Protein AF-A0A935ESK4-F1 (afdb_monomer_lite)

pLDDT: mean 83.98, std 17.97, range [32.09, 98.38]

Radius of gyration: 32.45 Å; chains: 1; bounding box: 85×38×104 Å

Secondary structure (DSSP, 8-state):
--EEEEEETTEEEEEETTSEEEETTS-EEEEEEE-TTS-EEEEETTSSEEEE-SEEEEE-TTS-EEEEETTEEEEETTSTT---EEEEETTEEEEESSTTSS--EEE--EEEE-TT--EEEEETTEEEEE-EEE-BTT--EEEEEE-SSSSS--EEEEEEPEEEEE-SS-TTEEEEEEE-TTS-EEEEEEEEE-EEETTTTEEEEEEEETTEEEEEEE-EEEEE-TT-EEEEEEPPEE-TTS-EEE--EEEEEEEEE--SSSSSSEEEEEE-TTS-EEEEEE--EEEEEEETTEEEEEEEEEEEEETTEEEEEEEEE--EEEESSSSEEEEEEEETTEEEEEEEEGGG----SPPEEEEEEEEEETTEEEEEEEEEEE--

Sequence (380 aa):
MAGFKLTKDGDTFEFDVFGPVRNKAGQAIGKWDTDKNSRIVVKKDAGGSIVFDQVTWRFNANNQLCLNDADKEVFNFHKAGNRPFYEARKAVLVVRPDQNNVFSFSLRGEWDLSDKHDLSLTINGVTSVIDGFIQDMRGRFMYHFFDKGANTIEESILGFAGEWNQDKAEPLKLVFKYKREDATDDEFSLPKAVSINRTLNQFMYEYDRKGQKIRLQFMGLLKVSEDFVITYTLDEQKSQNGDVLSRQTTLTIKAAIDKKDFSGNIEFKVSNQDGSSSSISLRGNFTAIHRKGIKLSVGFAFEQVTSQGTVKFSFAFNGKLEFADGTKIQWTFEKNSTKTSILIAVTDITLGPARIDTSLNIVRENGQLVGVRILFGIVL

Foldseek 3Di:
DAWFWDDDPRWIWIADLQFWIATPVRHTQAGWAADPLRWIWGQGPVGDIDTHPQWDWEQDPQRWIFIDRNNHGRDTLPPDPADKAWEQDLNWTWIRSHPVHPDIYTFDFDWAADLLRWIWTARPNDIYTFPFHAADQQQWRKTWGARNPDPDGRIYIYFAAFEWDADPQHLQWIKTWTGHPVRDIDIYTHNDGWAAPQVARWIKDWDDHPNDIGIYTFFFDWDAALQRWIKTWGDFDADPVGHTRYDIDIRTFRWDFPDQDQAFKTKTWGAGNVRDIDIYIHGFHWDWDDDVPARIWIKTKDWHQHPVGIDIDMYIYAFDWDAPDVQWIKTWDDDPNDIHIDIDGPVNDDDDPFDWDWDWDFDDDPNDGPDIDIDIDGDD

Structure (mmCIF, N/CA/C/O backbone):
data_AF-A0A935ESK4-F1
#
_entry.id   AF-A0A935ESK4-F1
#
loop_
_atom_site.group_PDB
_atom_site.id
_atom_site.type_symbol
_atom_site.label_atom_id
_atom_site.label_alt_id
_atom_site.label_comp_id
_atom_site.label_asym_id
_atom_site.label_entity_id
_atom_site.label_seq_id
_atom_site.pdbx_PDB_ins_code
_atom_site.Cartn_x
_atom_site.Cartn_y
_atom_site.Cartn_z
_atom_site.occupancy
_atom_site.B_iso_or_equiv
_atom_site.auth_seq_id
_atom_site.auth_comp_id
_atom_site.auth_asym_id
_atom_site.auth_atom_id
_atom_site.pdbx_PDB_model_num
ATOM 1 N N . MET A 1 1 ? -28.220 10.264 23.565 1.00 57.47 1 MET A N 1
ATOM 2 C CA . MET A 1 1 ? -26.764 10.293 23.312 1.00 57.47 1 MET A CA 1
ATOM 3 C C . MET A 1 1 ? -26.391 8.996 22.627 1.00 57.47 1 MET A C 1
ATOM 5 O O . MET A 1 1 ? -26.919 7.963 23.028 1.00 57.47 1 MET A O 1
ATOM 9 N N . ALA A 1 2 ? -25.567 9.052 21.580 1.00 80.50 2 ALA A N 1
ATOM 10 C CA . ALA A 1 2 ? -24.991 7.849 20.990 1.00 80.50 2 ALA A CA 1
ATOM 11 C C . ALA A 1 2 ? -24.044 7.220 22.022 1.00 80.50 2 ALA A C 1
ATOM 13 O O . ALA A 1 2 ? -23.206 7.910 22.597 1.00 80.50 2 ALA A O 1
ATOM 14 N N . GLY A 1 3 ? -24.224 5.941 22.320 1.00 90.75 3 GLY A N 1
ATOM 15 C CA . GLY A 1 3 ? -23.464 5.274 23.366 1.00 90.75 3 GLY A CA 1
ATOM 16 C C . GLY A 1 3 ? -23.786 3.794 23.446 1.00 90.75 3 GLY A C 1
ATOM 17 O O . GLY A 1 3 ? -24.714 3.311 22.794 1.00 90.75 3 GLY A O 1
ATOM 18 N N . PHE A 1 4 ? -23.017 3.081 24.257 1.00 95.00 4 PHE A N 1
ATOM 19 C CA . PHE A 1 4 ? -23.156 1.643 24.457 1.00 95.00 4 PHE A CA 1
ATOM 20 C C . PHE A 1 4 ? -23.072 1.282 25.934 1.00 95.00 4 PHE A C 1
ATOM 22 O O . PHE A 1 4 ? -22.703 2.104 26.773 1.00 95.00 4 PHE A O 1
ATOM 29 N N . LYS A 1 5 ? -23.468 0.054 26.268 1.00 95.62 5 LYS A N 1
ATOM 30 C CA . LYS A 1 5 ? -23.458 -0.441 27.645 1.00 95.62 5 LYS A CA 1
ATOM 31 C C . LYS A 1 5 ? -22.607 -1.691 27.734 1.00 95.62 5 LYS A C 1
ATOM 33 O O . LYS A 1 5 ? -22.747 -2.567 26.886 1.00 95.62 5 LYS A O 1
ATOM 38 N N . LEU A 1 6 ? -21.777 -1.769 28.768 1.00 96.44 6 LEU A N 1
ATOM 39 C CA . LEU A 1 6 ? -21.021 -2.971 29.114 1.00 96.44 6 LEU A CA 1
ATOM 40 C C . LEU A 1 6 ? -21.230 -3.303 30.589 1.00 96.44 6 LEU A C 1
ATOM 42 O O . LEU A 1 6 ? -21.491 -2.416 31.409 1.00 96.44 6 LEU A O 1
ATOM 46 N N . THR A 1 7 ? -21.082 -4.581 30.919 1.00 95.19 7 THR A N 1
ATOM 47 C CA . THR A 1 7 ? -21.199 -5.087 32.287 1.00 95.19 7 THR A CA 1
ATOM 48 C C . THR A 1 7 ? -19.859 -5.648 32.757 1.00 95.19 7 THR A C 1
ATOM 50 O O . THR A 1 7 ? -19.157 -6.313 31.995 1.00 95.19 7 THR A O 1
ATOM 53 N N . LYS A 1 8 ? -19.493 -5.375 34.012 1.00 94.81 8 LYS A N 1
ATOM 54 C CA . LYS A 1 8 ? -18.323 -5.958 34.687 1.00 94.81 8 LYS A CA 1
ATOM 55 C C . LYS A 1 8 ? -18.661 -6.147 36.160 1.00 94.81 8 LYS A C 1
ATOM 57 O O . LYS A 1 8 ? -19.239 -5.250 36.761 1.00 94.81 8 LYS A O 1
ATOM 62 N N . ASP A 1 9 ? -18.358 -7.322 36.707 1.00 93.19 9 ASP A N 1
ATOM 63 C CA . ASP A 1 9 ? -18.576 -7.668 38.121 1.00 93.19 9 ASP A CA 1
ATOM 64 C C . ASP A 1 9 ? -20.012 -7.396 38.631 1.00 93.19 9 ASP A C 1
ATOM 66 O O . ASP A 1 9 ? -20.229 -7.062 39.790 1.00 93.19 9 ASP A O 1
ATOM 70 N N . GLY A 1 10 ? -21.010 -7.540 37.750 1.00 92.19 10 GLY A N 1
ATOM 71 C CA . GLY A 1 10 ? -22.430 -7.297 38.047 1.00 92.19 10 GLY A CA 1
ATOM 72 C C . GLY A 1 10 ? -22.904 -5.850 37.846 1.00 92.19 10 GLY A C 1
ATOM 73 O O . GLY A 1 10 ? -24.109 -5.620 37.740 1.00 92.19 10 GLY A O 1
ATOM 74 N N . ASP A 1 11 ? -21.990 -4.891 37.695 1.00 94.44 11 ASP A N 1
ATOM 75 C CA . ASP A 1 11 ? -22.309 -3.483 37.460 1.00 94.44 11 ASP A CA 1
ATOM 76 C C . ASP A 1 11 ? -22.443 -3.163 35.968 1.00 94.44 11 ASP A C 1
ATOM 78 O O . ASP A 1 11 ? -21.712 -3.683 35.126 1.00 94.44 11 ASP A O 1
ATOM 82 N N . THR A 1 12 ? -23.377 -2.267 35.628 1.00 95.88 12 THR A N 1
ATOM 83 C CA . THR A 1 12 ? -23.575 -1.769 34.255 1.00 95.88 12 THR A CA 1
ATOM 84 C C . THR A 1 12 ? -23.039 -0.352 34.105 1.00 95.88 12 THR A C 1
ATOM 86 O O . THR A 1 12 ? -23.412 0.550 34.862 1.00 95.88 12 THR A O 1
ATOM 89 N N . PHE A 1 13 ? -22.234 -0.161 33.065 1.00 96.75 13 PHE A N 1
ATOM 90 C CA . PHE A 1 13 ? -21.592 1.097 32.713 1.00 96.75 13 PHE A CA 1
ATOM 91 C C . PHE A 1 13 ? -22.112 1.578 31.358 1.00 96.75 13 PHE A C 1
ATOM 93 O O . PHE A 1 13 ? -22.201 0.803 30.406 1.00 96.75 13 PHE A O 1
ATOM 100 N N . GLU A 1 14 ? -22.469 2.853 31.285 1.00 96.94 14 GLU A N 1
ATOM 101 C CA . GLU A 1 14 ? -22.943 3.538 30.088 1.00 96.94 14 GLU A CA 1
ATOM 102 C C . GLU A 1 14 ? -21.810 4.396 29.527 1.00 96.94 14 GLU A C 1
ATOM 104 O O . GL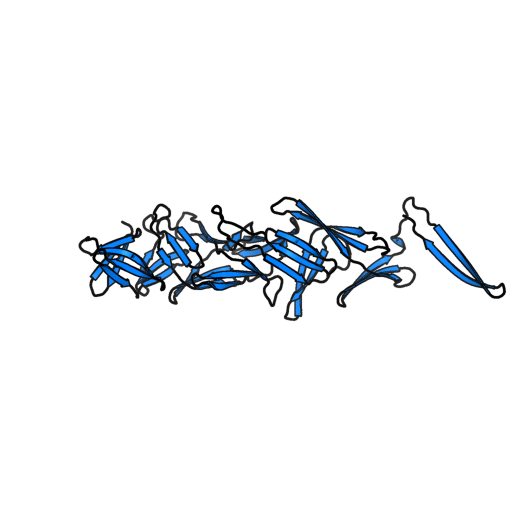U A 1 14 ? -21.315 5.306 30.195 1.00 96.94 14 GLU A O 1
ATOM 109 N N . PHE A 1 15 ? -21.396 4.080 28.306 1.00 96.81 15 PHE A N 1
ATOM 110 C CA . PHE A 1 15 ? -20.282 4.704 27.611 1.00 96.81 15 PHE A CA 1
ATOM 111 C C . PHE A 1 15 ? -20.817 5.693 26.589 1.00 96.81 15 PHE A C 1
ATOM 113 O O . PHE A 1 15 ? -21.554 5.319 25.675 1.00 96.81 15 PHE A O 1
ATOM 120 N N . ASP A 1 16 ? -20.416 6.947 26.735 1.00 94.06 16 ASP A N 1
ATOM 121 C CA . ASP A 1 16 ? -20.577 7.961 25.707 1.00 94.06 16 ASP A CA 1
ATOM 122 C C . ASP A 1 16 ? -19.459 7.789 24.669 1.00 94.06 16 ASP A C 1
ATOM 124 O O . ASP A 1 16 ? -18.289 7.622 25.027 1.00 94.06 16 ASP A O 1
ATOM 128 N N . VAL A 1 17 ? -19.791 7.841 23.378 1.00 92.25 17 VAL A N 1
ATOM 129 C CA . VAL A 1 17 ? -18.802 7.751 22.289 1.00 92.25 17 VAL A CA 1
ATOM 130 C C . VAL A 1 17 ? -17.786 8.898 22.283 1.00 92.25 17 VAL A C 1
ATOM 132 O O . VAL A 1 17 ? -16.800 8.815 21.561 1.00 92.25 17 VAL A O 1
ATOM 135 N N . PHE A 1 18 ? -17.990 9.938 23.093 1.00 92.50 18 PHE A N 1
ATOM 136 C CA . PHE A 1 18 ? -17.063 11.053 23.291 1.00 92.50 18 PHE A CA 1
ATOM 137 C C . PHE A 1 18 ? -16.169 10.904 24.531 1.00 92.50 18 PHE A C 1
ATOM 139 O O . PHE A 1 18 ? -15.458 11.842 24.900 1.00 92.50 18 PHE A O 1
ATOM 146 N N . GLY A 1 19 ? -16.204 9.745 25.196 1.00 94.38 19 GLY A N 1
ATOM 147 C CA . GLY A 1 19 ? -15.272 9.383 26.265 1.00 94.38 19 GLY A CA 1
ATOM 148 C C . GLY A 1 19 ? -15.849 9.297 27.682 1.00 94.38 19 GLY A C 1
ATOM 149 O O . GLY A 1 19 ? -15.360 8.458 28.438 1.00 94.38 19 GLY A O 1
ATOM 150 N N . PRO A 1 20 ? -16.845 10.098 28.113 1.00 96.81 20 PRO A N 1
ATOM 151 C CA . PRO A 1 20 ? -17.427 9.955 29.446 1.00 96.81 20 PRO A CA 1
ATOM 152 C C . PRO A 1 20 ? -18.061 8.582 29.700 1.00 96.81 20 PRO A C 1
ATOM 154 O O . PRO A 1 20 ? -18.660 7.977 28.813 1.00 96.81 20 PRO A O 1
ATOM 157 N N . VAL A 1 21 ? -17.984 8.122 30.948 1.00 97.81 21 VAL A N 1
ATOM 158 C CA . VAL A 1 21 ? -18.629 6.892 31.421 1.00 97.81 21 VAL A CA 1
ATOM 159 C C . VAL A 1 21 ? -19.478 7.198 32.644 1.00 97.81 21 VAL A C 1
ATOM 161 O O . VAL A 1 21 ? -19.033 7.887 33.566 1.00 97.81 21 VAL A O 1
ATOM 164 N N . ARG A 1 22 ? -20.699 6.665 32.666 1.00 97.25 22 ARG A N 1
ATOM 165 C CA . ARG A 1 22 ? -21.642 6.775 33.784 1.00 97.25 22 ARG A CA 1
ATOM 166 C C . ARG A 1 22 ? -22.073 5.396 34.265 1.00 97.25 22 ARG A C 1
ATOM 168 O O . ARG A 1 22 ? -22.010 4.430 33.514 1.00 97.25 22 ARG A O 1
ATOM 175 N N . ASN A 1 23 ? -22.517 5.285 35.511 1.00 94.38 23 ASN A N 1
ATOM 176 C CA . ASN A 1 23 ? -23.221 4.083 35.961 1.00 94.38 23 ASN A CA 1
ATOM 177 C C . ASN A 1 23 ? -24.706 4.144 35.572 1.00 94.38 23 ASN A C 1
ATOM 179 O O . ASN A 1 23 ? -25.205 5.163 35.095 1.00 94.38 23 ASN A O 1
ATOM 183 N N . LYS A 1 24 ? -25.441 3.061 35.842 1.00 90.06 24 LYS A N 1
ATOM 184 C CA . LYS A 1 24 ? -26.892 2.975 35.606 1.00 90.06 24 LYS A CA 1
ATOM 185 C C . LYS A 1 24 ? -27.718 4.057 36.328 1.00 90.06 24 LYS A C 1
ATOM 187 O O . LYS A 1 24 ? -28.814 4.374 35.880 1.00 90.06 24 LYS A O 1
ATOM 192 N N . ALA A 1 25 ? -27.211 4.625 37.425 1.00 91.44 25 ALA A N 1
ATOM 193 C CA . ALA A 1 25 ? -27.851 5.730 38.146 1.00 91.44 25 ALA A CA 1
ATOM 194 C C . ALA A 1 25 ? -27.535 7.116 37.538 1.00 91.44 25 ALA A C 1
ATOM 196 O O . ALA A 1 25 ? -27.951 8.136 38.082 1.00 91.44 25 ALA A O 1
ATOM 197 N N . GLY A 1 26 ? -26.785 7.175 36.430 1.00 91.75 26 GLY A N 1
ATOM 198 C CA . GLY A 1 26 ? -26.399 8.409 35.744 1.00 91.75 26 GLY A CA 1
ATOM 199 C C . GLY A 1 26 ? -25.218 9.153 36.378 1.00 91.75 26 GLY A C 1
ATOM 200 O O . GLY A 1 26 ? -24.826 10.215 35.880 1.00 91.75 26 GLY A O 1
ATOM 201 N N . GLN A 1 27 ? -24.621 8.611 37.443 1.00 94.00 27 GLN A N 1
ATOM 202 C CA . GLN A 1 27 ? -23.467 9.209 38.112 1.00 94.00 27 GLN A CA 1
ATOM 203 C C . GLN A 1 27 ? -22.217 9.043 37.247 1.00 94.00 27 GLN A C 1
ATOM 205 O O . GLN A 1 27 ? -21.997 7.977 36.671 1.00 94.00 27 GLN A O 1
ATOM 210 N N . ALA A 1 28 ? -21.404 10.097 37.157 1.00 96.31 28 ALA A N 1
ATOM 211 C CA . ALA A 1 28 ? -20.127 10.048 36.455 1.00 96.31 28 ALA A CA 1
ATOM 212 C C . ALA A 1 28 ? -19.177 9.063 37.151 1.00 96.31 28 ALA A C 1
ATOM 214 O O . ALA A 1 28 ? -19.016 9.100 38.369 1.00 96.31 28 ALA A O 1
ATOM 215 N N . ILE A 1 29 ? -18.581 8.171 36.362 1.00 96.94 29 ILE A N 1
ATOM 216 C CA . ILE A 1 29 ? -17.594 7.188 36.819 1.00 96.94 29 ILE A CA 1
ATOM 217 C C . ILE A 1 29 ? -16.190 7.605 36.390 1.00 96.94 29 ILE A C 1
ATOM 219 O O . ILE A 1 29 ? -15.240 7.425 37.151 1.00 96.94 29 ILE A O 1
ATOM 223 N N . GLY A 1 30 ? -16.059 8.139 35.177 1.00 97.38 30 GLY A N 1
ATOM 224 C CA . GLY A 1 30 ? -14.793 8.619 34.641 1.00 97.38 30 GLY A CA 1
ATOM 225 C C . GLY A 1 30 ? -14.806 8.689 33.123 1.00 97.38 30 GLY A C 1
ATOM 226 O O . GLY A 1 30 ? -15.827 9.030 32.520 1.00 97.38 30 GLY A O 1
ATOM 227 N N . LYS A 1 31 ? -13.674 8.357 32.498 1.00 97.50 31 LYS A N 1
ATOM 228 C CA . LYS A 1 31 ? -13.516 8.357 31.036 1.00 97.50 31 LYS A CA 1
ATOM 229 C C . LYS A 1 31 ? -12.950 7.038 30.533 1.00 97.50 31 LYS A C 1
ATOM 231 O O . LYS A 1 31 ? -12.145 6.418 31.230 1.00 97.50 31 LYS A O 1
ATOM 236 N N . TRP A 1 32 ? -13.339 6.630 29.331 1.00 97.75 32 TRP A N 1
ATOM 237 C CA . TRP A 1 32 ? -12.814 5.429 28.689 1.00 97.75 32 TRP A CA 1
ATOM 238 C C . TRP A 1 32 ? -11.808 5.743 27.582 1.00 97.75 32 TRP A C 1
ATOM 240 O O . TRP A 1 32 ? -11.835 6.813 26.981 1.00 97.75 32 TRP A O 1
ATOM 250 N N . ASP A 1 33 ? -10.913 4.791 27.349 1.00 97.75 33 ASP A N 1
ATOM 251 C CA . ASP A 1 33 ? -9.965 4.727 26.235 1.00 97.75 33 ASP A CA 1
ATOM 252 C C . ASP A 1 33 ? -9.658 3.240 25.970 1.00 97.75 33 ASP A C 1
ATOM 254 O O . ASP A 1 33 ? -10.227 2.358 26.625 1.00 97.75 33 ASP A O 1
ATOM 258 N N . THR A 1 34 ? -8.750 2.944 25.048 1.00 98.00 34 THR A N 1
ATOM 259 C CA . THR A 1 34 ? -8.223 1.601 24.815 1.00 98.00 34 THR A CA 1
ATOM 260 C C . THR A 1 34 ? -6.774 1.468 25.273 1.00 98.00 34 THR A C 1
ATOM 262 O O . THR A 1 34 ? -5.959 2.383 25.143 1.00 98.00 34 THR A O 1
ATOM 265 N N . ASP A 1 35 ? -6.423 0.311 25.834 1.00 96.56 35 ASP A N 1
ATOM 266 C CA . ASP A 1 35 ? -5.043 0.025 26.231 1.00 96.56 35 ASP A CA 1
ATOM 267 C C . ASP A 1 35 ? -4.187 -0.546 25.082 1.00 96.56 35 ASP A C 1
ATOM 269 O O . ASP A 1 35 ? -4.589 -0.597 23.915 1.00 96.56 35 ASP A O 1
ATOM 273 N N . LYS A 1 36 ? -2.962 -0.980 25.407 1.00 94.88 36 LYS A N 1
ATOM 274 C CA . LYS A 1 36 ? -2.037 -1.591 24.438 1.00 94.88 36 LYS A CA 1
ATOM 275 C C . LYS A 1 36 ? -2.543 -2.908 23.837 1.00 94.88 36 LYS A C 1
ATOM 277 O O . LYS A 1 36 ? -2.071 -3.287 22.774 1.00 94.88 36 LYS A O 1
ATOM 282 N N . ASN A 1 37 ? -3.512 -3.556 24.476 1.00 95.44 37 ASN A N 1
ATOM 283 C CA . ASN A 1 37 ? -4.144 -4.784 24.003 1.00 95.44 37 ASN A CA 1
ATOM 284 C C . ASN A 1 37 ? -5.527 -4.492 23.402 1.00 95.44 37 ASN A C 1
ATOM 286 O O . ASN A 1 37 ? -6.369 -5.382 23.336 1.00 95.44 37 ASN A O 1
ATOM 290 N N . SER A 1 38 ? -5.810 -3.237 23.035 1.00 97.19 38 SER A N 1
ATOM 291 C CA . SER A 1 38 ? -7.093 -2.818 22.462 1.00 97.19 38 SER A CA 1
ATOM 292 C C . SER A 1 38 ? -8.307 -3.131 23.354 1.00 97.19 38 SER A C 1
ATOM 294 O O . SER A 1 38 ? -9.430 -3.205 22.863 1.00 97.19 38 SER A O 1
ATOM 296 N N . ARG A 1 39 ? -8.121 -3.311 24.668 1.00 97.00 39 ARG A N 1
ATOM 297 C CA . ARG A 1 39 ? -9.226 -3.513 25.620 1.00 97.00 39 ARG A CA 1
ATOM 298 C C . ARG A 1 39 ? -9.799 -2.168 26.024 1.00 97.00 39 ARG A C 1
ATOM 300 O O . ARG A 1 39 ? -9.042 -1.207 26.147 1.00 97.00 39 ARG A O 1
ATOM 307 N N . ILE A 1 40 ? -11.100 -2.101 26.294 1.00 97.81 40 ILE A N 1
ATOM 308 C CA . ILE A 1 40 ? -11.705 -0.878 26.838 1.00 97.81 40 ILE A CA 1
ATOM 309 C C . ILE A 1 40 ? -11.280 -0.725 28.300 1.00 97.81 40 ILE A C 1
ATOM 311 O O . ILE A 1 40 ? -11.450 -1.639 29.109 1.00 97.81 40 ILE A O 1
ATOM 315 N N . VAL A 1 41 ? -10.745 0.445 28.645 1.00 98.19 41 VAL A N 1
ATOM 316 C CA . VAL A 1 41 ? -10.314 0.790 30.001 1.00 98.19 41 VAL A CA 1
ATOM 317 C C . VAL A 1 41 ? -10.991 2.071 30.453 1.00 98.19 41 VAL A C 1
ATOM 319 O O . VAL A 1 41 ? -10.814 3.122 29.844 1.00 98.19 41 VAL A O 1
ATOM 322 N N . VAL A 1 42 ? -11.721 2.001 31.564 1.00 98.31 42 VAL A N 1
ATOM 323 C CA . VAL A 1 42 ? -12.314 3.165 32.230 1.00 98.31 42 VAL A CA 1
ATOM 324 C C . VAL A 1 42 ? -11.367 3.639 33.317 1.00 98.31 42 VAL A C 1
ATOM 326 O O . VAL A 1 42 ? -11.165 2.935 34.305 1.00 98.31 42 VAL A O 1
ATOM 329 N N . LYS A 1 43 ? -10.802 4.836 33.162 1.00 97.88 43 LYS A N 1
ATOM 330 C CA . LYS A 1 43 ? -10.064 5.527 34.225 1.00 97.88 43 LYS A CA 1
ATOM 331 C C . LYS A 1 43 ? -11.083 6.223 35.117 1.00 97.88 43 LYS A C 1
ATOM 333 O O . LYS A 1 43 ? -11.794 7.108 34.641 1.00 97.88 43 LYS A O 1
ATOM 338 N N . LYS A 1 44 ? -11.185 5.791 36.375 1.00 96.94 44 LYS A N 1
ATOM 339 C CA . LYS A 1 44 ? -12.169 6.334 37.319 1.00 96.94 44 LYS A CA 1
ATOM 340 C C . LYS A 1 44 ? -11.733 7.710 37.812 1.00 96.94 44 LYS A C 1
ATOM 342 O O . LYS A 1 44 ? -10.557 7.900 38.118 1.00 96.94 44 LYS A O 1
ATOM 347 N N . ASP A 1 45 ? -12.686 8.618 38.000 1.00 94.31 45 ASP A N 1
ATOM 348 C CA . ASP A 1 45 ? -12.414 9.941 38.587 1.00 94.31 45 ASP A CA 1
ATOM 349 C C . ASP A 1 45 ? -11.915 9.824 40.039 1.00 94.31 45 ASP A C 1
ATOM 351 O O . ASP A 1 45 ? -11.059 10.587 40.477 1.00 94.31 45 ASP A O 1
ATOM 355 N N . ALA A 1 46 ? -12.392 8.808 40.767 1.00 91.44 46 ALA A N 1
ATOM 356 C CA . ALA A 1 46 ? -11.964 8.483 42.130 1.00 91.44 46 ALA A CA 1
ATOM 357 C C . ALA A 1 46 ? -10.612 7.735 42.208 1.00 91.44 46 ALA A C 1
ATOM 359 O O . ALA A 1 46 ? -10.199 7.325 43.292 1.00 91.44 46 ALA A O 1
ATOM 360 N N . GLY A 1 47 ? -9.930 7.531 41.076 1.00 92.25 47 GLY A N 1
ATOM 361 C CA . GLY A 1 47 ? -8.695 6.756 40.986 1.00 92.25 47 GLY A CA 1
ATOM 362 C C . GLY A 1 47 ? -8.913 5.268 40.682 1.00 92.25 47 GLY A C 1
ATOM 363 O O . GLY A 1 47 ? -9.964 4.681 40.951 1.00 92.25 47 GLY A O 1
ATOM 364 N N . GLY A 1 48 ? -7.892 4.648 40.085 1.00 95.12 48 GLY A N 1
ATOM 365 C CA . GLY A 1 48 ? -7.943 3.269 39.591 1.00 95.12 48 GLY A CA 1
ATOM 366 C C . GLY A 1 48 ? -8.564 3.132 38.195 1.00 95.12 48 GLY A C 1
ATOM 367 O O . GLY A 1 48 ? -8.891 4.116 37.525 1.00 95.12 48 GLY A O 1
ATOM 368 N N . SER A 1 49 ? -8.712 1.886 37.741 1.00 96.88 49 SER A N 1
ATOM 369 C CA . SER A 1 49 ? -9.209 1.565 36.400 1.00 96.88 49 SER A CA 1
ATOM 370 C C . SER A 1 49 ? -10.080 0.313 36.370 1.00 96.88 49 SER A C 1
ATOM 372 O O . SER A 1 49 ? -9.817 -0.630 37.112 1.00 96.88 49 SER A O 1
ATOM 374 N N . ILE A 1 50 ? -11.070 0.283 35.476 1.00 97.50 50 ILE A N 1
ATOM 375 C CA . ILE A 1 50 ? -11.850 -0.919 35.135 1.00 97.50 50 ILE A CA 1
ATOM 376 C C . ILE A 1 50 ? -11.450 -1.351 33.730 1.00 97.50 50 ILE A C 1
ATOM 378 O O . ILE A 1 50 ? -11.442 -0.517 32.828 1.00 97.50 50 ILE A O 1
ATOM 382 N N . VAL A 1 51 ? -11.145 -2.634 33.539 1.00 97.50 51 VAL A N 1
ATOM 383 C CA . VAL A 1 51 ? -10.786 -3.203 32.234 1.00 97.50 51 VAL A CA 1
ATOM 384 C C . VAL A 1 51 ? -11.889 -4.150 31.767 1.00 97.50 51 VAL A C 1
ATOM 386 O O . VAL A 1 51 ? -12.306 -5.033 32.517 1.00 97.50 51 VAL A O 1
ATOM 389 N N . PHE A 1 52 ? -12.332 -3.967 30.526 1.00 96.75 52 PHE A N 1
ATOM 390 C CA . PHE A 1 52 ? -13.284 -4.829 29.828 1.00 96.75 52 PHE A CA 1
ATOM 391 C C . PHE A 1 52 ? -12.506 -5.634 28.786 1.00 96.75 52 PHE A C 1
ATOM 393 O O . PHE A 1 52 ? -12.106 -5.114 27.745 1.00 96.75 52 PHE A O 1
ATOM 400 N N . ASP A 1 53 ? -12.222 -6.884 29.122 1.00 92.38 53 ASP A N 1
ATOM 401 C CA . ASP A 1 53 ? -11.367 -7.819 28.391 1.00 92.38 53 ASP A CA 1
ATOM 402 C C . ASP A 1 53 ? -12.142 -8.744 27.447 1.00 92.38 53 ASP A C 1
ATOM 404 O O . ASP A 1 53 ? -11.553 -9.303 26.529 1.00 92.38 53 ASP A O 1
ATOM 408 N N . GLN A 1 54 ? -13.456 -8.858 27.629 1.00 91.31 54 GLN A N 1
ATOM 409 C CA . GLN A 1 54 ? -14.339 -9.689 26.809 1.00 91.31 54 GLN A CA 1
ATOM 410 C C . GLN A 1 54 ? -14.769 -9.044 25.480 1.00 91.31 54 GLN A C 1
ATOM 412 O O . GLN A 1 54 ? -15.472 -9.667 24.681 1.00 91.31 54 GLN A O 1
ATOM 417 N N . VAL A 1 55 ? -14.396 -7.781 25.255 1.00 95.38 55 VAL A N 1
ATOM 418 C CA . VAL A 1 55 ? -14.819 -7.048 24.063 1.00 95.38 55 VAL A CA 1
ATOM 419 C C . VAL A 1 55 ? -13.943 -7.376 22.863 1.00 95.38 55 VAL A C 1
ATOM 421 O O . VAL A 1 55 ? -12.725 -7.518 22.976 1.00 95.38 55 VAL A O 1
ATOM 424 N N . THR A 1 56 ? -14.564 -7.436 21.692 1.00 96.75 56 THR A N 1
ATOM 425 C CA . THR A 1 56 ? -13.868 -7.605 20.418 1.00 96.75 56 THR A CA 1
ATOM 426 C C . THR A 1 56 ? -14.181 -6.447 19.479 1.00 96.75 56 THR A C 1
ATOM 428 O O . THR A 1 56 ? -15.225 -5.797 19.571 1.00 96.75 56 THR A O 1
ATOM 431 N N . TRP A 1 57 ? -13.242 -6.164 18.580 1.00 97.75 57 TRP A N 1
ATOM 432 C CA . TRP A 1 57 ? -13.357 -5.105 17.585 1.00 97.75 57 TRP A CA 1
ATOM 433 C C . TRP A 1 57 ? -13.359 -5.728 16.205 1.00 97.75 57 TRP A C 1
ATOM 435 O O . TRP A 1 57 ? -12.510 -6.568 15.910 1.00 97.75 57 TRP A O 1
ATOM 445 N N . ARG A 1 58 ? -14.291 -5.308 15.350 1.00 96.88 58 ARG A N 1
ATOM 446 C CA . ARG A 1 58 ? -14.316 -5.768 13.962 1.00 96.88 58 ARG A CA 1
ATOM 447 C C . ARG A 1 58 ? -14.913 -4.750 13.012 1.00 96.88 58 ARG A C 1
ATOM 449 O O . ARG A 1 58 ? -15.845 -4.038 13.375 1.00 96.88 58 ARG A O 1
ATOM 456 N N . PHE A 1 59 ? -14.422 -4.725 11.779 1.00 97.12 59 PHE A N 1
ATOM 457 C CA . PHE A 1 59 ? -15.169 -4.137 10.673 1.00 97.12 59 PHE A CA 1
ATOM 458 C C . PHE A 1 59 ? -16.200 -5.157 10.189 1.00 97.12 59 PHE A C 1
ATOM 460 O O . PHE A 1 59 ? -15.876 -6.322 9.961 1.00 97.12 59 PHE A O 1
ATOM 467 N N . ASN A 1 60 ? -17.456 -4.736 10.071 1.00 95.44 60 ASN A N 1
ATOM 468 C CA . ASN A 1 60 ? -18.515 -5.592 9.545 1.00 95.44 60 ASN A CA 1
ATOM 469 C C . ASN A 1 60 ? -18.486 -5.642 8.002 1.00 95.44 60 ASN A C 1
ATOM 471 O O . ASN A 1 60 ? -17.682 -4.978 7.348 1.00 95.44 60 ASN A O 1
ATOM 475 N N . ALA A 1 61 ? -19.419 -6.389 7.403 1.00 94.31 61 ALA A N 1
ATOM 476 C CA . ALA A 1 61 ? -19.528 -6.528 5.947 1.00 94.31 61 ALA A CA 1
ATOM 477 C C . ALA A 1 61 ? -19.768 -5.202 5.198 1.00 94.31 61 ALA A C 1
ATOM 479 O O . ALA A 1 61 ? -19.568 -5.155 3.984 1.00 94.31 61 ALA A O 1
ATOM 480 N N . ASN A 1 62 ? -20.154 -4.135 5.906 1.00 94.38 62 ASN A N 1
ATOM 481 C CA . ASN A 1 62 ? -20.358 -2.798 5.363 1.00 94.38 62 ASN A CA 1
ATOM 482 C C . ASN A 1 62 ? -19.130 -1.881 5.508 1.00 94.38 62 ASN A C 1
ATOM 484 O O . ASN A 1 62 ? -19.238 -0.700 5.210 1.00 94.38 62 ASN A O 1
ATOM 488 N N . ASN A 1 63 ? -17.973 -2.404 5.935 1.00 95.38 63 ASN A N 1
ATOM 489 C CA . ASN A 1 63 ? -16.786 -1.626 6.317 1.00 95.38 63 ASN A CA 1
ATOM 490 C C . ASN A 1 63 ? -17.024 -0.669 7.501 1.00 95.38 63 ASN A C 1
ATOM 492 O O . ASN A 1 63 ? -16.368 0.366 7.614 1.00 95.38 63 ASN A O 1
ATOM 496 N N . GLN A 1 64 ? -17.925 -1.021 8.419 1.00 95.38 64 GLN A N 1
ATOM 497 C CA . GLN A 1 64 ? -18.204 -0.208 9.601 1.00 95.38 64 GLN A CA 1
ATOM 498 C C . GLN A 1 64 ? -17.550 -0.820 10.839 1.00 95.38 64 GLN A C 1
ATOM 500 O O . GLN A 1 64 ? -17.750 -2.006 11.122 1.00 95.38 64 GLN A O 1
ATOM 505 N N . LEU A 1 65 ? -16.797 -0.019 11.599 1.00 96.69 65 LEU A N 1
ATOM 506 C CA . LEU A 1 65 ? -16.209 -0.472 12.860 1.00 96.69 65 LEU A CA 1
ATOM 507 C C . LEU A 1 65 ? -17.309 -0.722 13.897 1.00 96.69 65 LEU A C 1
ATOM 509 O O . LEU A 1 65 ? -18.110 0.163 14.210 1.00 96.69 65 LEU A O 1
ATOM 513 N N . CYS A 1 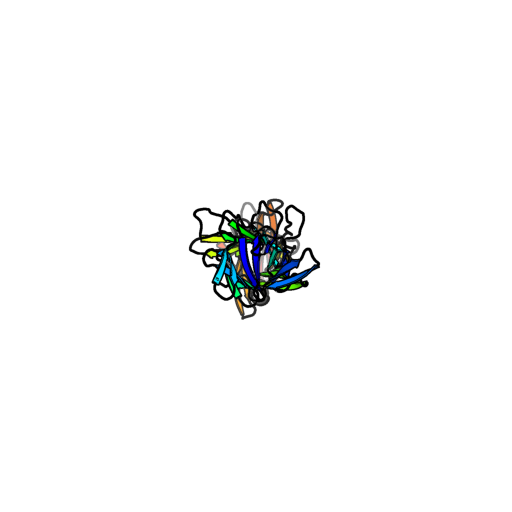66 ? -17.298 -1.922 14.459 1.00 97.00 66 CYS A N 1
ATOM 514 C CA . CYS A 1 66 ? -18.236 -2.390 15.461 1.00 97.00 66 CYS A CA 1
ATOM 515 C C . CYS A 1 66 ? -17.487 -2.835 16.720 1.00 97.00 66 CYS A C 1
ATOM 517 O O . CYS A 1 66 ? -16.409 -3.433 16.645 1.00 97.00 66 CYS A O 1
ATOM 519 N N . LEU A 1 67 ? -18.088 -2.534 17.869 1.00 97.50 67 LEU A N 1
ATOM 520 C CA . LEU A 1 67 ? -17.734 -3.105 19.157 1.00 97.50 67 LEU A CA 1
ATOM 521 C C . LEU A 1 67 ? -18.661 -4.279 19.434 1.00 97.50 67 LEU A C 1
ATOM 523 O O . LEU A 1 67 ? -19.889 -4.185 19.313 1.00 97.50 67 LEU A O 1
ATOM 527 N N . ASN A 1 68 ? -18.051 -5.360 19.873 1.00 96.88 68 ASN A N 1
ATOM 528 C CA . ASN A 1 68 ? -18.707 -6.605 20.176 1.00 96.88 68 ASN A CA 1
ATOM 529 C C . ASN A 1 68 ? -18.442 -6.998 21.627 1.00 96.88 68 ASN A C 1
ATOM 531 O O . ASN A 1 68 ? -17.348 -6.781 22.139 1.00 96.88 68 ASN A O 1
ATOM 535 N N . ASP A 1 69 ? -19.444 -7.584 22.273 1.00 93.44 69 ASP A N 1
ATOM 536 C CA . ASP A 1 69 ? -19.293 -8.290 23.545 1.00 93.44 69 ASP A CA 1
ATOM 537 C C . ASP A 1 69 ? -19.553 -9.773 23.268 1.00 93.44 69 ASP A C 1
ATOM 539 O O . ASP A 1 69 ? -20.647 -10.141 22.815 1.00 93.44 69 ASP A O 1
ATOM 543 N N . ALA A 1 70 ? -18.504 -10.590 23.406 1.00 85.62 70 ALA A N 1
ATOM 544 C CA . ALA A 1 70 ? -18.407 -11.890 22.745 1.00 85.62 70 ALA A CA 1
ATOM 545 C C . ALA A 1 70 ? -18.730 -11.761 21.236 1.00 85.62 70 ALA A C 1
ATOM 547 O O . ALA A 1 70 ? -18.051 -11.027 20.517 1.00 85.62 70 ALA A O 1
ATOM 548 N N . ASP A 1 71 ? -19.790 -12.412 20.751 1.00 85.94 71 ASP A N 1
ATOM 549 C CA . ASP A 1 71 ? -20.183 -12.400 19.333 1.00 85.94 71 ASP A CA 1
ATOM 550 C C . ASP A 1 71 ? -21.287 -11.391 18.989 1.00 85.94 71 ASP A C 1
ATOM 552 O O . ASP A 1 71 ? -21.615 -11.183 17.812 1.00 85.94 71 ASP A O 1
ATOM 556 N N . LYS A 1 72 ? -21.851 -10.718 19.996 1.00 93.06 72 LYS A N 1
ATOM 557 C CA . LYS A 1 72 ? -22.970 -9.791 19.816 1.00 93.06 72 LYS A CA 1
ATOM 558 C C . LYS A 1 72 ? -22.465 -8.372 19.566 1.00 93.06 72 LYS A C 1
ATOM 560 O O . LYS A 1 72 ? -21.739 -7.823 20.389 1.00 93.06 72 LYS A O 1
ATOM 565 N N . GLU A 1 73 ? -22.892 -7.761 18.457 1.00 95.50 73 GLU A N 1
ATOM 566 C CA . GLU A 1 73 ? -22.666 -6.329 18.207 1.00 95.50 73 GLU A CA 1
ATOM 567 C C . GLU A 1 73 ? -23.383 -5.531 19.304 1.00 95.50 73 GLU A C 1
ATOM 569 O O . GLU A 1 73 ? -24.611 -5.580 19.419 1.00 95.50 73 GLU A O 1
ATOM 574 N N . VAL A 1 74 ? -22.612 -4.824 20.130 1.00 95.50 74 VAL A N 1
ATOM 575 C CA . VAL A 1 74 ? -23.142 -3.923 21.165 1.00 95.50 74 VAL A CA 1
ATOM 576 C C . VAL A 1 74 ? -23.147 -2.478 20.692 1.00 95.50 74 VAL A C 1
ATOM 578 O O . VAL A 1 74 ? -23.947 -1.677 21.176 1.00 95.50 74 VAL A O 1
ATOM 581 N N . PHE A 1 75 ? -22.280 -2.142 19.734 1.00 96.44 75 PHE A N 1
ATOM 582 C CA . PHE A 1 75 ? -22.234 -0.816 19.143 1.00 96.44 75 PHE A CA 1
ATOM 583 C C . PHE A 1 75 ? -21.646 -0.826 17.736 1.00 96.44 75 PHE A C 1
ATOM 585 O O . PHE A 1 75 ? -20.710 -1.567 17.450 1.00 96.44 75 PHE A O 1
ATOM 592 N N . ASN A 1 76 ? -22.143 0.065 16.884 1.00 94.88 76 ASN A N 1
ATOM 593 C CA . ASN A 1 76 ? -21.593 0.331 15.562 1.00 94.88 76 ASN A CA 1
ATOM 594 C C . ASN A 1 76 ? -21.316 1.830 15.452 1.00 94.88 76 ASN A C 1
ATOM 596 O O . ASN A 1 76 ? -22.229 2.648 15.585 1.00 94.88 76 ASN A O 1
ATOM 600 N N . PHE A 1 77 ? -20.052 2.180 15.219 1.00 93.56 77 PHE A N 1
ATOM 601 C CA . PHE A 1 77 ? -19.578 3.562 15.267 1.00 93.56 77 PHE A CA 1
ATOM 602 C C . PHE A 1 77 ? -20.050 4.425 14.093 1.00 93.56 77 PHE A C 1
ATOM 604 O O . PHE A 1 77 ? -19.947 5.641 14.186 1.00 93.56 77 PHE A O 1
ATOM 611 N N . HIS A 1 78 ? -20.615 3.823 13.044 1.00 90.88 78 HIS A N 1
ATOM 612 C CA . HIS A 1 78 ? -21.221 4.517 11.898 1.00 90.88 78 HIS A CA 1
ATOM 613 C C . HIS A 1 78 ? -22.722 4.784 12.078 1.00 90.88 78 HIS A C 1
ATOM 615 O O . HIS A 1 78 ? -23.362 5.402 11.234 1.00 90.88 78 HIS A O 1
ATOM 621 N N . LYS A 1 79 ? -23.330 4.301 13.168 1.00 85.56 79 LYS A N 1
ATOM 622 C CA . LYS A 1 79 ? -24.749 4.539 13.468 1.00 85.56 79 LYS A CA 1
ATOM 623 C C . LYS A 1 79 ? -24.922 5.737 14.408 1.00 85.56 79 LYS A C 1
ATOM 625 O O . LYS A 1 79 ? -23.966 6.310 14.918 1.00 85.56 79 LYS A O 1
ATOM 630 N N . ALA A 1 80 ? -26.181 6.103 14.655 1.00 77.19 80 ALA A N 1
ATOM 631 C CA . ALA A 1 80 ? -26.578 7.137 15.617 1.00 77.19 80 ALA A CA 1
ATOM 632 C C . ALA A 1 80 ? -26.077 8.567 15.306 1.00 77.19 80 ALA A C 1
ATOM 634 O O . ALA A 1 80 ? -25.924 9.373 16.219 1.00 77.19 80 ALA A O 1
ATOM 635 N N . GLY A 1 81 ? -25.884 8.894 14.021 1.00 80.50 81 GLY A N 1
ATOM 636 C CA . GLY A 1 81 ? -25.512 10.241 13.561 1.00 80.50 81 GLY A CA 1
ATOM 637 C C . GLY A 1 81 ? -24.018 10.561 13.650 1.00 80.50 81 GLY A C 1
ATOM 638 O O . GLY A 1 81 ? -23.625 11.687 13.357 1.00 80.50 81 GLY A O 1
ATOM 639 N N . ASN A 1 82 ? -23.202 9.581 14.035 1.00 86.25 82 ASN A N 1
ATOM 640 C CA . ASN A 1 82 ? -21.750 9.683 14.056 1.00 86.25 82 ASN A CA 1
ATOM 641 C C . ASN A 1 82 ? -21.169 9.759 12.637 1.00 86.25 82 ASN A C 1
ATOM 643 O O . ASN A 1 82 ? -21.727 9.193 11.700 1.00 86.25 82 ASN A O 1
ATOM 647 N N . ARG A 1 83 ? -20.018 10.426 12.508 1.00 88.69 83 ARG A N 1
ATOM 648 C CA . ARG A 1 83 ? -19.207 10.482 11.282 1.00 88.69 83 ARG A CA 1
ATOM 649 C C . ARG A 1 83 ? -17.788 10.046 11.615 1.00 88.69 83 ARG A C 1
ATOM 651 O O . ARG A 1 83 ? -16.950 10.909 11.907 1.00 88.69 83 ARG A O 1
ATOM 658 N N . PRO A 1 84 ? -17.537 8.733 11.688 1.00 92.00 84 PRO A N 1
ATOM 659 C CA . PRO A 1 84 ? -16.266 8.239 12.164 1.00 92.00 84 PRO A CA 1
ATOM 660 C C . PRO A 1 84 ? -15.139 8.618 11.207 1.00 92.00 84 PRO A C 1
ATOM 662 O O . PRO A 1 84 ? -15.285 8.585 9.990 1.00 92.00 84 PRO A O 1
ATOM 665 N N . PHE A 1 85 ? -13.994 8.960 11.781 1.00 93.88 85 PHE A N 1
ATOM 666 C CA . PHE A 1 85 ? -12.760 9.213 11.055 1.00 93.88 85 PHE A CA 1
ATOM 667 C C . PHE A 1 85 ? -11.696 8.212 11.493 1.00 93.88 85 PHE A C 1
ATOM 669 O O . PHE A 1 85 ? -11.517 7.956 12.690 1.00 93.88 85 PHE A O 1
ATOM 676 N N . TYR A 1 86 ? -10.982 7.673 10.508 1.00 96.12 86 TYR A N 1
ATOM 677 C CA . TYR A 1 86 ? -9.950 6.663 10.689 1.00 96.12 86 TYR A CA 1
ATOM 678 C C . TYR A 1 86 ? -8.598 7.175 10.206 1.00 96.12 86 TYR A C 1
ATOM 680 O O . TYR A 1 86 ? -8.492 7.752 9.128 1.00 96.12 86 TYR A O 1
ATOM 688 N N . GLU A 1 87 ? -7.555 6.906 10.983 1.00 94.75 87 GLU A N 1
ATOM 689 C CA . GLU A 1 87 ? -6.166 7.185 10.621 1.00 94.75 87 GLU A CA 1
ATOM 690 C C . GLU A 1 87 ? -5.303 5.976 10.991 1.00 94.75 87 GLU A C 1
ATOM 692 O O . GLU A 1 87 ? -5.472 5.395 12.062 1.00 94.75 87 GLU A O 1
ATOM 697 N N . ALA A 1 88 ? -4.349 5.611 10.134 1.00 95.25 88 ALA A N 1
ATOM 698 C CA . ALA A 1 88 ? -3.286 4.681 10.496 1.00 95.25 88 ALA A CA 1
ATOM 699 C C . ALA A 1 88 ? -2.067 5.477 10.985 1.00 95.25 88 ALA A C 1
ATOM 701 O O . ALA A 1 88 ? -1.402 6.160 10.209 1.00 95.25 88 ALA A O 1
ATOM 702 N N . ARG A 1 89 ? -1.745 5.388 12.278 1.00 93.25 89 ARG A N 1
ATOM 703 C CA . ARG A 1 89 ? -0.593 6.075 12.878 1.00 93.25 89 ARG A CA 1
ATOM 704 C C . ARG A 1 89 ? 0.382 5.059 13.448 1.00 93.25 89 ARG A C 1
ATOM 706 O O . ARG A 1 89 ? 0.068 4.399 14.430 1.00 93.25 89 ARG A O 1
ATOM 713 N N . LYS A 1 90 ? 1.568 4.928 12.840 1.00 92.25 90 LYS A N 1
ATOM 714 C CA . LYS A 1 90 ? 2.542 3.860 13.171 1.00 92.25 90 LYS A CA 1
ATOM 715 C C . LYS A 1 90 ? 1.884 2.467 13.181 1.00 92.25 90 LYS A C 1
ATOM 717 O O . LYS A 1 90 ? 2.040 1.703 14.128 1.00 92.25 90 LYS A O 1
ATOM 722 N N . ALA A 1 91 ? 1.073 2.199 12.155 1.00 94.12 91 ALA A N 1
ATOM 723 C CA . ALA A 1 91 ? 0.253 0.992 12.014 1.00 94.12 91 ALA A CA 1
ATOM 724 C C . ALA A 1 91 ? -0.794 0.751 13.125 1.00 94.12 91 ALA A C 1
ATOM 726 O O . ALA A 1 91 ? -1.360 -0.333 13.215 1.00 94.12 91 ALA A O 1
ATOM 727 N N . VAL A 1 92 ? -1.113 1.752 13.948 1.00 97.44 92 VAL A N 1
ATOM 728 C CA . VAL A 1 92 ? -2.242 1.709 14.889 1.00 97.44 92 VAL A CA 1
ATOM 729 C C . VAL A 1 92 ? -3.447 2.377 14.246 1.00 97.44 92 VAL A C 1
ATOM 731 O O . VAL A 1 92 ? -3.323 3.481 13.714 1.00 97.44 92 VAL A O 1
ATOM 734 N N . LEU A 1 93 ? -4.613 1.736 14.312 1.00 98.31 93 LEU A N 1
ATOM 735 C CA . LEU A 1 93 ? -5.864 2.346 13.880 1.00 98.31 93 LEU A CA 1
ATOM 736 C C . LEU A 1 93 ? -6.323 3.346 14.944 1.00 98.31 93 LEU A C 1
ATOM 738 O O . LEU A 1 93 ? -6.796 2.962 16.011 1.00 98.31 93 LEU A O 1
ATOM 742 N N . VAL A 1 94 ? -6.201 4.633 14.654 1.00 97.62 94 VAL A N 1
ATOM 743 C CA . VAL A 1 94 ? -6.768 5.701 15.476 1.00 97.62 94 VAL A CA 1
ATOM 744 C C . VAL A 1 94 ? -8.183 5.972 14.988 1.00 97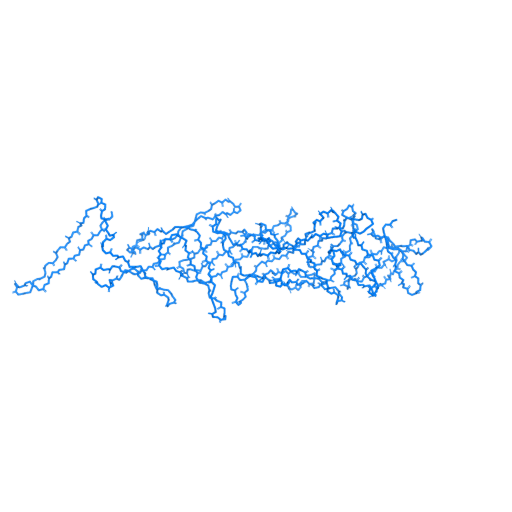.62 94 VAL A C 1
ATOM 746 O O . VAL A 1 94 ? -8.408 6.216 13.802 1.00 97.62 94 VAL A O 1
ATOM 749 N N . VAL A 1 95 ? -9.136 5.932 15.913 1.00 97.44 95 VAL A N 1
ATOM 750 C CA . VAL A 1 95 ? -10.560 6.104 15.630 1.00 97.44 95 VAL A CA 1
ATOM 751 C C . VAL A 1 95 ? -11.056 7.355 16.331 1.00 97.44 95 VAL A C 1
ATOM 753 O O . VAL A 1 95 ? -10.943 7.471 17.551 1.00 97.44 95 VAL A O 1
ATOM 756 N N . ARG A 1 96 ? -11.663 8.267 15.573 1.00 95.88 96 ARG A N 1
ATOM 757 C CA . ARG A 1 96 ? -12.537 9.319 16.104 1.00 95.88 96 ARG A CA 1
ATOM 758 C C . ARG A 1 96 ? -13.972 8.935 15.778 1.00 95.88 96 ARG A C 1
ATOM 760 O O . ARG A 1 96 ? -14.304 8.937 14.600 1.00 95.88 96 ARG A O 1
ATOM 767 N N . PRO A 1 97 ? -14.818 8.599 16.764 1.00 93.50 97 PRO A N 1
ATOM 768 C CA . PRO A 1 97 ? -16.224 8.265 16.516 1.00 93.50 97 PRO A CA 1
ATOM 769 C C . PRO A 1 97 ? -16.996 9.337 15.748 1.00 93.50 97 PRO A C 1
ATOM 771 O O . PRO A 1 97 ? -17.859 9.013 14.944 1.00 93.50 97 PRO A O 1
ATOM 774 N N . ASP A 1 98 ? -16.659 10.605 15.969 1.00 91.19 98 ASP A N 1
ATOM 775 C CA . ASP A 1 98 ? -17.159 11.737 15.196 1.00 91.19 98 ASP A CA 1
ATOM 776 C C . ASP A 1 98 ? -15.982 12.654 14.870 1.00 91.19 98 ASP A C 1
ATOM 778 O O . ASP A 1 98 ? -15.289 13.128 15.772 1.00 91.19 98 ASP A O 1
ATOM 782 N N . GLN A 1 99 ? -15.761 12.913 13.585 1.00 87.31 99 GLN A N 1
ATOM 783 C CA . GLN A 1 99 ? -14.708 13.802 13.097 1.00 87.31 99 GLN A CA 1
ATOM 784 C C . GLN A 1 99 ? -14.798 15.236 13.643 1.00 87.31 99 GLN A C 1
ATOM 786 O O . GLN A 1 99 ? -13.788 15.937 13.669 1.00 87.31 99 GLN A O 1
ATOM 791 N N . ASN A 1 100 ? -15.979 15.670 14.096 1.00 89.56 100 ASN A N 1
ATOM 792 C CA . ASN A 1 100 ? -16.180 16.993 14.690 1.00 89.56 100 ASN A CA 1
ATOM 793 C C . ASN A 1 100 ? -15.836 17.040 16.187 1.00 89.56 100 ASN A C 1
ATOM 795 O O . ASN A 1 100 ? -15.886 18.109 16.797 1.00 89.56 100 ASN A O 1
ATOM 799 N N . ASN A 1 101 ? -15.508 15.896 16.793 1.00 89.38 101 ASN A N 1
ATOM 800 C CA . ASN A 1 101 ? -15.145 15.792 18.197 1.00 89.38 101 ASN A CA 1
ATOM 801 C C . ASN A 1 101 ? -13.645 15.493 18.367 1.00 89.38 101 ASN A C 1
ATOM 803 O O . ASN A 1 101 ? -12.984 14.929 17.496 1.00 89.38 101 ASN A O 1
ATOM 807 N N . VAL A 1 102 ? -13.098 15.883 19.519 1.00 92.19 102 VAL A N 1
ATOM 808 C CA . VAL A 1 102 ? -11.684 15.685 19.865 1.00 92.19 102 VAL A CA 1
ATOM 809 C C . VAL A 1 102 ? -11.393 14.294 20.424 1.00 92.19 102 VAL A C 1
ATOM 811 O O . VAL A 1 102 ? -10.235 13.879 20.425 1.00 92.19 102 VAL A O 1
ATOM 814 N N . PHE A 1 103 ? -12.407 13.582 20.925 1.00 95.38 103 PHE A N 1
ATOM 815 C CA . PHE A 1 103 ? -12.212 12.252 21.491 1.00 95.38 103 PHE A CA 1
ATOM 816 C C . PHE A 1 103 ? -11.773 11.244 20.423 1.00 95.38 103 PHE A C 1
ATOM 818 O O . PHE A 1 103 ? -12.370 11.139 19.350 1.00 95.38 103 PHE A O 1
ATOM 825 N N . SER A 1 104 ? -10.740 10.471 20.749 1.00 97.00 104 SER A N 1
ATOM 826 C CA . SER A 1 104 ? -10.237 9.377 19.926 1.00 97.00 104 SER A CA 1
ATOM 827 C C . SER A 1 104 ? -9.722 8.244 20.799 1.00 97.00 104 SER A C 1
ATOM 829 O O . SER A 1 104 ? -9.201 8.511 21.879 1.00 97.00 104 SER A O 1
ATOM 831 N N . PHE A 1 105 ? -9.762 7.023 20.281 1.00 97.75 105 PHE A N 1
ATOM 832 C CA . PHE A 1 105 ? -9.126 5.850 20.882 1.00 97.75 105 PHE A CA 1
ATOM 833 C C . PHE A 1 105 ? -8.291 5.110 19.831 1.00 97.75 105 PHE A C 1
ATOM 835 O O . PHE A 1 105 ? -8.338 5.430 18.642 1.00 97.75 105 PHE A O 1
ATOM 842 N N . SER A 1 106 ? -7.475 4.152 20.268 1.00 98.06 106 SER A N 1
ATOM 843 C CA . SER A 1 106 ? -6.478 3.490 19.417 1.00 98.06 106 SER A CA 1
ATOM 844 C C . SER A 1 106 ? -6.611 1.971 19.443 1.00 98.06 106 SER A C 1
ATOM 846 O O . SER A 1 106 ? -6.507 1.350 20.500 1.00 98.06 106 SER A O 1
ATOM 848 N N . LEU A 1 107 ? -6.781 1.353 18.282 1.00 98.38 107 LEU A N 1
ATOM 849 C CA . LEU A 1 107 ? -6.839 -0.095 18.129 1.00 98.38 107 LEU A CA 1
ATOM 850 C C . LEU A 1 107 ? -5.546 -0.600 17.493 1.00 98.38 107 LEU A C 1
ATOM 852 O O . LEU A 1 107 ? -5.160 -0.198 16.396 1.00 98.38 107 LEU A O 1
ATOM 856 N N . ARG A 1 108 ? -4.865 -1.479 18.221 1.00 97.31 108 ARG A N 1
ATOM 857 C CA . ARG A 1 108 ? -3.640 -2.160 17.808 1.00 97.31 108 ARG A CA 1
ATOM 858 C C . ARG A 1 108 ? -3.995 -3.539 17.280 1.00 97.31 108 ARG A C 1
ATOM 860 O O . ARG A 1 108 ? -4.796 -4.248 17.894 1.00 97.31 108 ARG A O 1
ATOM 867 N N . GLY A 1 109 ? -3.389 -3.893 16.159 1.00 95.88 109 GLY A N 1
ATOM 868 C CA . GLY A 1 109 ? -3.602 -5.156 15.482 1.00 95.88 109 GLY A CA 1
ATOM 869 C C . GLY A 1 109 ? -2.567 -5.376 14.391 1.00 95.88 109 GLY A C 1
ATOM 870 O O . GLY A 1 109 ? -1.664 -4.559 14.199 1.00 95.88 109 GLY A O 1
ATOM 871 N N . GLU A 1 110 ? -2.717 -6.489 13.693 1.00 97.00 110 GLU A N 1
ATOM 872 C CA . GLU A 1 110 ? -1.872 -6.866 12.565 1.00 97.00 110 GLU A CA 1
ATOM 873 C C . GLU A 1 110 ? -2.584 -6.522 11.263 1.00 97.00 110 GLU A C 1
ATOM 875 O O . GLU A 1 110 ? -3.770 -6.827 11.107 1.00 97.00 110 GLU A O 1
ATOM 880 N N . TRP A 1 111 ? -1.867 -5.870 10.352 1.00 97.94 111 TRP A N 1
ATOM 881 C CA . TRP A 1 111 ? -2.374 -5.541 9.028 1.00 97.94 111 TRP A CA 1
ATOM 882 C C . TRP A 1 111 ? -1.844 -6.535 8.008 1.00 97.94 111 TRP A C 1
ATOM 884 O O . TRP A 1 111 ? -0.684 -6.924 8.076 1.00 97.94 111 TRP A O 1
ATOM 894 N N . ASP A 1 112 ? -2.683 -6.898 7.046 1.00 97.69 112 ASP A N 1
ATOM 895 C CA . ASP A 1 112 ? -2.289 -7.753 5.927 1.00 97.69 112 ASP A CA 1
ATOM 896 C C . ASP A 1 112 ? -2.975 -7.299 4.635 1.00 97.69 112 ASP A C 1
ATOM 898 O O . ASP A 1 112 ? -4.066 -6.723 4.670 1.00 97.69 112 ASP A O 1
ATOM 902 N N . LEU A 1 113 ? -2.342 -7.553 3.492 1.00 96.81 113 LEU A N 1
ATOM 903 C CA . LEU A 1 113 ? -2.868 -7.249 2.168 1.00 96.81 113 LEU A CA 1
ATOM 904 C C . LEU A 1 113 ? -2.957 -8.535 1.348 1.00 96.81 113 LEU A C 1
ATOM 906 O O . LEU A 1 113 ? -1.949 -9.126 0.976 1.00 96.81 113 LEU A O 1
ATOM 910 N N . SER A 1 114 ? -4.178 -8.931 1.003 1.00 94.50 114 SER A N 1
ATOM 911 C CA . SER A 1 114 ? -4.396 -10.123 0.181 1.00 94.50 114 SER A CA 1
ATOM 912 C C . SER A 1 114 ? -4.037 -9.914 -1.298 1.00 94.50 114 SER A C 1
ATOM 914 O O . SER A 1 114 ? -3.969 -8.789 -1.799 1.00 94.50 114 SER A O 1
ATOM 916 N N . ASP A 1 115 ? -3.968 -11.017 -2.051 1.00 92.44 115 ASP A N 1
ATOM 917 C CA . ASP A 1 115 ? -3.782 -11.023 -3.512 1.00 92.44 115 ASP A CA 1
ATOM 918 C C . ASP A 1 115 ? -4.884 -10.294 -4.304 1.00 92.44 115 ASP A C 1
ATOM 920 O O . ASP A 1 115 ? -4.699 -9.942 -5.472 1.00 92.44 115 ASP A O 1
ATOM 924 N N . LYS A 1 116 ? -6.043 -10.066 -3.672 1.00 91.56 116 LYS A N 1
ATOM 925 C CA . LYS A 1 116 ? -7.173 -9.294 -4.219 1.00 91.56 116 LYS A CA 1
ATOM 926 C C . LYS A 1 116 ? -7.133 -7.818 -3.818 1.00 91.56 116 LYS A C 1
ATOM 928 O O . LYS A 1 116 ? -8.069 -7.072 -4.114 1.00 91.56 116 LYS A O 1
ATOM 933 N N . HIS A 1 117 ? -6.062 -7.408 -3.141 1.00 94.62 117 HIS A N 1
ATOM 934 C CA . HIS A 1 117 ? -5.858 -6.075 -2.584 1.00 94.62 117 HIS A CA 1
ATOM 935 C C . HIS A 1 117 ? -6.874 -5.727 -1.499 1.00 94.62 117 HIS A C 1
ATOM 937 O O . HIS A 1 117 ? -7.177 -4.555 -1.306 1.00 94.62 117 HIS A O 1
ATOM 943 N N . ASP A 1 118 ? -7.457 -6.721 -0.829 1.00 93.94 118 ASP A N 1
ATOM 944 C CA . ASP A 1 118 ? -8.246 -6.484 0.380 1.00 93.94 118 ASP A CA 1
ATOM 945 C C . ASP A 1 118 ? -7.302 -6.298 1.566 1.00 93.94 118 ASP A C 1
ATOM 947 O O . ASP A 1 118 ? -6.464 -7.168 1.820 1.00 93.94 118 ASP A O 1
ATOM 951 N N . LEU A 1 119 ? -7.455 -5.181 2.276 1.00 97.62 119 LEU A N 1
ATOM 952 C CA . LEU A 1 119 ? -6.755 -4.915 3.526 1.00 97.62 119 LEU A CA 1
ATOM 953 C C . LEU A 1 119 ? -7.476 -5.631 4.667 1.00 97.62 119 LEU A C 1
ATOM 955 O O . LEU A 1 119 ? -8.689 -5.491 4.829 1.00 97.62 119 LEU A O 1
ATOM 959 N N . SER A 1 120 ? -6.729 -6.368 5.475 1.00 98.00 120 SER A N 1
ATOM 960 C CA . SER A 1 120 ? -7.240 -7.025 6.673 1.00 98.00 120 SER A CA 1
ATOM 961 C C . SER A 1 120 ? -6.620 -6.420 7.924 1.00 98.00 120 SER A C 1
ATOM 963 O O . SER A 1 120 ? -5.464 -6.006 7.905 1.00 98.00 120 SER A O 1
ATOM 965 N N . LEU A 1 121 ? -7.396 -6.375 9.005 1.00 98.25 121 LEU A N 1
ATOM 966 C CA . LEU A 1 121 ? -6.949 -5.968 10.333 1.00 98.25 121 LEU A CA 1
ATOM 967 C C . LEU A 1 121 ? -7.334 -7.042 11.349 1.00 98.25 121 LEU A C 1
ATOM 969 O O . LEU A 1 121 ? -8.521 -7.319 11.535 1.00 98.25 121 LEU A O 1
ATOM 973 N N . THR A 1 122 ? -6.341 -7.612 12.025 1.00 98.12 122 THR A N 1
ATOM 974 C CA . THR A 1 122 ? -6.531 -8.599 13.093 1.00 98.12 122 THR A CA 1
ATOM 975 C C . THR A 1 122 ? -6.293 -7.955 14.453 1.00 98.12 122 THR A C 1
ATOM 977 O O . THR A 1 122 ? -5.160 -7.623 14.791 1.00 98.12 122 THR A O 1
ATOM 980 N N . ILE A 1 123 ? -7.348 -7.790 15.255 1.00 97.25 123 ILE A N 1
ATOM 981 C CA . ILE A 1 123 ? -7.270 -7.250 16.624 1.00 97.25 123 ILE A CA 1
ATOM 982 C C . ILE A 1 123 ? -7.633 -8.366 17.596 1.00 97.25 123 ILE A C 1
ATOM 984 O O . ILE A 1 123 ? -8.724 -8.923 17.514 1.00 97.25 123 ILE A O 1
ATOM 988 N N . ASN A 1 124 ? -6.733 -8.687 18.530 1.00 92.94 124 ASN A N 1
ATOM 989 C CA . ASN A 1 124 ? -6.948 -9.723 19.550 1.00 92.94 124 ASN A CA 1
ATOM 990 C C . ASN A 1 124 ? -7.443 -11.064 18.965 1.00 92.94 124 ASN A C 1
ATOM 992 O O . ASN A 1 124 ? -8.331 -11.704 19.522 1.00 92.94 124 ASN A O 1
ATOM 996 N N . GLY A 1 125 ? -6.894 -11.468 17.813 1.00 93.69 125 GLY A N 1
ATOM 997 C CA . GLY A 1 125 ? -7.261 -12.707 17.117 1.00 93.69 125 GLY A CA 1
ATOM 998 C C . GLY A 1 125 ? -8.524 -12.631 16.250 1.00 93.69 125 GLY A C 1
ATOM 999 O O . GLY A 1 125 ? -8.856 -13.613 15.593 1.00 93.69 125 GLY A O 1
ATOM 1000 N N . VAL A 1 126 ? -9.216 -11.488 16.200 1.00 96.38 126 VAL A N 1
ATOM 1001 C CA . VAL A 1 126 ? -10.379 -11.277 15.326 1.00 96.38 126 VAL A CA 1
ATOM 1002 C C . VAL A 1 126 ? -9.951 -10.536 14.066 1.00 96.38 126 VAL A C 1
ATOM 1004 O O . VAL A 1 126 ? -9.621 -9.351 14.116 1.00 96.38 126 VAL A O 1
ATOM 1007 N N . THR A 1 127 ? -9.978 -11.228 12.929 1.00 97.50 127 THR A N 1
ATOM 1008 C CA . THR A 1 127 ? -9.653 -10.657 11.616 1.00 97.50 127 THR A CA 1
ATOM 1009 C C . THR A 1 127 ? -10.881 -10.042 10.962 1.00 97.50 127 THR A C 1
ATOM 1011 O O . THR A 1 127 ? -11.917 -10.688 10.807 1.00 97.50 127 THR A O 1
ATOM 1014 N N . SER A 1 128 ? -10.747 -8.791 10.533 1.00 97.81 128 SER A N 1
ATOM 1015 C CA . SER A 1 128 ? -11.727 -8.098 9.700 1.00 97.81 128 SER A CA 1
ATOM 1016 C C . SER A 1 128 ? -11.144 -7.825 8.325 1.00 97.81 128 SER A C 1
ATOM 1018 O O . SER A 1 128 ? -10.025 -7.331 8.236 1.00 97.81 128 SER A O 1
ATOM 1020 N N . VAL A 1 129 ? -11.918 -8.082 7.272 1.00 97.38 129 VAL A N 1
ATOM 1021 C CA . VAL A 1 129 ? -11.555 -7.729 5.894 1.00 97.38 129 VAL A CA 1
ATOM 1022 C C . VAL A 1 129 ? -12.253 -6.425 5.524 1.00 97.38 129 VAL A C 1
ATOM 1024 O O . VAL A 1 129 ? -13.479 -6.333 5.600 1.00 97.38 129 VAL A O 1
ATOM 1027 N N . ILE A 1 130 ? -11.477 -5.422 5.123 1.00 96.88 130 ILE A N 1
ATOM 1028 C CA . ILE A 1 130 ? -11.954 -4.099 4.724 1.00 96.88 130 ILE A CA 1
ATOM 1029 C C . ILE A 1 130 ? -11.909 -4.031 3.198 1.00 96.88 130 ILE A C 1
ATOM 1031 O O . ILE A 1 130 ? -10.839 -3.996 2.598 1.00 96.88 130 ILE A O 1
ATOM 1035 N N . ASP A 1 131 ? -13.071 -3.996 2.553 1.00 94.06 131 ASP A N 1
ATOM 1036 C CA . ASP A 1 131 ? -13.183 -3.898 1.091 1.00 94.06 131 ASP A CA 1
ATOM 1037 C C . ASP A 1 131 ? -12.894 -2.457 0.644 1.00 94.06 131 ASP A C 1
ATOM 1039 O O . ASP A 1 131 ? -13.627 -1.538 1.007 1.00 94.06 131 ASP A O 1
ATOM 1043 N N . GLY A 1 132 ? -11.836 -2.248 -0.135 1.00 94.50 132 GLY A N 1
ATOM 1044 C CA . GLY A 1 132 ? -11.326 -0.922 -0.483 1.00 94.50 132 GLY A CA 1
ATOM 1045 C C . GLY A 1 132 ? -10.456 -0.933 -1.736 1.00 94.50 132 GLY A C 1
ATOM 1046 O O . GLY A 1 132 ? -10.747 -1.661 -2.668 1.00 94.50 132 GLY A O 1
ATOM 1047 N N . PHE A 1 133 ? -9.426 -0.106 -1.827 1.00 95.81 133 PHE A N 1
ATOM 1048 C CA . PHE A 1 133 ? -8.405 -0.176 -2.872 1.00 95.81 133 PHE A CA 1
ATOM 1049 C C . PHE A 1 133 ? -7.197 0.680 -2.498 1.00 95.81 133 PHE A C 1
ATOM 1051 O O . PHE A 1 133 ? -7.304 1.656 -1.764 1.00 95.81 133 PHE A O 1
ATOM 1058 N N . ILE A 1 134 ? -6.038 0.348 -3.057 1.00 96.25 134 ILE A N 1
ATOM 1059 C CA . ILE A 1 134 ? -4.834 1.179 -2.988 1.00 96.25 134 ILE A CA 1
ATOM 1060 C C . ILE A 1 134 ? -4.770 2.055 -4.237 1.00 96.25 134 ILE A C 1
ATOM 1062 O O . ILE A 1 134 ? -4.681 1.523 -5.348 1.00 96.25 134 ILE A O 1
ATOM 1066 N N . GLN A 1 135 ? -4.776 3.373 -4.056 1.00 93.69 135 GLN A N 1
ATOM 1067 C CA . GLN A 1 135 ? -4.610 4.356 -5.124 1.00 93.69 135 GLN A CA 1
ATOM 1068 C C . GLN A 1 135 ? -3.877 5.578 -4.582 1.00 93.69 135 GLN A C 1
ATOM 1070 O O . GLN A 1 135 ? -4.262 6.137 -3.565 1.00 93.69 135 GLN A O 1
ATOM 1075 N N . ASP A 1 136 ? -2.846 6.031 -5.287 1.00 93.00 136 ASP A N 1
ATOM 1076 C CA . ASP A 1 136 ? -2.225 7.323 -5.009 1.00 93.00 136 ASP A CA 1
ATOM 1077 C C . ASP A 1 136 ? -1.439 7.799 -6.236 1.00 93.00 136 ASP A C 1
ATOM 1079 O O . ASP A 1 136 ? -0.763 7.020 -6.912 1.00 93.00 136 ASP A O 1
ATOM 1083 N N . MET A 1 137 ? -1.506 9.094 -6.540 1.00 87.25 137 MET A N 1
ATOM 1084 C CA . MET A 1 137 ? -0.764 9.666 -7.674 1.00 87.25 137 MET A CA 1
ATOM 1085 C C . MET A 1 137 ? 0.698 9.980 -7.339 1.00 87.25 137 MET A C 1
ATOM 1087 O O . MET A 1 137 ? 1.471 10.314 -8.234 1.00 87.25 137 MET A O 1
ATOM 1091 N N . ARG A 1 138 ? 1.067 9.912 -6.056 1.00 88.31 138 ARG A N 1
ATOM 1092 C CA . ARG A 1 138 ? 2.398 10.247 -5.541 1.00 88.31 138 ARG A CA 1
ATOM 1093 C C . ARG A 1 138 ? 3.129 9.019 -5.001 1.00 88.31 138 ARG A C 1
ATOM 1095 O O . ARG A 1 138 ? 4.179 9.160 -4.386 1.00 88.31 138 ARG A O 1
ATOM 1102 N N . GLY A 1 139 ? 2.590 7.824 -5.232 1.00 88.25 139 GLY A N 1
ATOM 1103 C CA . GLY A 1 139 ? 3.215 6.576 -4.827 1.00 88.25 139 GLY A CA 1
ATOM 1104 C C . GLY A 1 139 ? 3.207 6.366 -3.317 1.00 88.25 139 GLY A C 1
ATOM 1105 O O . GLY A 1 139 ? 4.102 5.711 -2.817 1.00 88.25 139 GLY A O 1
ATOM 1106 N N . ARG A 1 140 ? 2.266 6.928 -2.554 1.00 94.25 140 ARG A N 1
ATOM 1107 C CA . ARG A 1 140 ? 2.091 6.603 -1.125 1.00 94.25 140 ARG A CA 1
ATOM 1108 C C . ARG A 1 140 ? 1.228 5.351 -0.971 1.00 94.25 140 ARG A C 1
ATOM 1110 O O . ARG A 1 140 ? 0.358 5.097 -1.802 1.00 94.25 140 ARG A O 1
ATOM 1117 N N . PHE A 1 141 ? 1.407 4.599 0.113 1.00 96.00 141 PHE A N 1
ATOM 1118 C CA . PHE A 1 141 ? 0.476 3.522 0.455 1.00 96.00 141 PHE A CA 1
ATOM 1119 C C . PHE A 1 141 ? -0.767 4.115 1.137 1.00 96.00 141 PHE A C 1
ATOM 1121 O O . PHE A 1 141 ? -0.793 4.315 2.353 1.00 96.00 141 PHE A O 1
ATOM 1128 N N . MET A 1 142 ? -1.778 4.447 0.330 1.00 96.06 142 MET A N 1
ATOM 1129 C CA . MET A 1 142 ? -3.067 4.979 0.781 1.00 96.06 142 MET A CA 1
ATOM 1130 C C . MET A 1 142 ? -4.159 3.961 0.453 1.00 96.06 142 MET A C 1
ATOM 1132 O O . MET A 1 142 ? -4.404 3.680 -0.721 1.00 96.06 142 MET A O 1
ATOM 1136 N N . TYR A 1 143 ? -4.791 3.395 1.480 1.00 97.56 143 TYR A N 1
ATOM 1137 C CA . TYR A 1 143 ? -5.911 2.474 1.320 1.00 97.56 143 TYR A CA 1
ATOM 1138 C C . TYR A 1 143 ? -7.234 3.217 1.474 1.00 97.56 143 TYR A C 1
ATOM 1140 O O . TYR A 1 143 ? -7.541 3.731 2.548 1.00 97.56 143 TYR A O 1
ATOM 1148 N N . HIS A 1 144 ? -8.004 3.270 0.399 1.00 96.44 144 HIS A N 1
ATOM 1149 C CA . HIS A 1 144 ? -9.305 3.912 0.318 1.00 96.44 144 HIS A CA 1
ATOM 1150 C C . HIS A 1 144 ? -10.393 2.872 0.545 1.00 96.44 144 HIS A C 1
ATOM 1152 O O . HIS A 1 144 ? -10.361 1.808 -0.066 1.00 96.44 144 HIS A O 1
ATOM 1158 N N . PHE A 1 145 ? -11.376 3.161 1.383 1.00 95.31 145 PHE A N 1
ATOM 1159 C CA . PHE A 1 145 ? -12.551 2.314 1.540 1.00 95.31 145 PHE A CA 1
ATOM 1160 C C . PHE A 1 145 ? -13.780 3.162 1.839 1.00 95.31 145 PHE A C 1
ATOM 1162 O O . PHE A 1 145 ? -13.672 4.284 2.326 1.00 95.31 145 PHE A O 1
ATOM 1169 N N . PHE A 1 146 ? -14.954 2.619 1.539 1.00 93.00 146 PHE A N 1
ATOM 1170 C CA . PHE A 1 146 ? -16.224 3.324 1.683 1.00 93.00 146 PHE A CA 1
ATOM 1171 C C . PHE A 1 146 ? -17.124 2.581 2.656 1.00 93.00 146 PHE A C 1
ATOM 1173 O O . PHE A 1 146 ? -17.110 1.344 2.672 1.00 93.00 146 PHE A O 1
ATOM 1180 N N . ASP A 1 147 ? -17.929 3.318 3.421 1.00 92.31 147 ASP A N 1
ATOM 1181 C CA . ASP A 1 147 ? -19.090 2.717 4.075 1.00 92.31 147 ASP A CA 1
ATOM 1182 C C . ASP A 1 147 ? -20.059 2.198 2.997 1.00 92.31 147 ASP A C 1
ATOM 1184 O O . ASP A 1 147 ? -20.440 2.921 2.076 1.00 92.31 147 ASP A O 1
ATOM 1188 N N . LYS A 1 148 ? -20.442 0.922 3.096 1.00 90.38 148 LYS A N 1
ATOM 1189 C CA . LYS A 1 148 ? -21.387 0.263 2.178 1.00 90.38 148 LYS A CA 1
ATOM 1190 C C . LYS A 1 148 ? -22.814 0.195 2.734 1.00 90.38 148 LYS A C 1
ATOM 1192 O O . LYS A 1 148 ? -23.705 -0.309 2.055 1.00 90.38 148 LYS A O 1
ATOM 1197 N N . GLY A 1 149 ? -23.031 0.634 3.973 1.00 81.62 149 GLY A N 1
ATOM 1198 C CA . GLY A 1 149 ? -24.305 0.537 4.684 1.00 81.62 149 GLY A CA 1
ATOM 1199 C C . GLY A 1 149 ? -25.231 1.746 4.525 1.00 81.62 149 GLY A C 1
ATOM 1200 O O . GLY A 1 149 ? -26.417 1.627 4.836 1.00 81.62 149 GLY A O 1
ATOM 1201 N N . ALA A 1 150 ? -24.728 2.889 4.054 1.00 64.38 150 ALA A N 1
ATOM 1202 C CA . ALA A 1 150 ? -25.492 4.127 3.918 1.00 64.38 150 ALA A CA 1
ATOM 1203 C C . ALA A 1 150 ? -25.615 4.581 2.452 1.00 64.38 150 ALA A C 1
ATOM 1205 O O . ALA A 1 150 ? -24.740 4.335 1.629 1.00 64.38 150 ALA A O 1
ATOM 1206 N N . ASN A 1 151 ? -26.682 5.326 2.134 1.00 62.53 151 ASN A N 1
ATOM 1207 C CA . ASN A 1 151 ? -26.850 6.020 0.842 1.00 62.53 151 ASN A CA 1
ATOM 1208 C C . ASN A 1 151 ? -25.872 7.206 0.660 1.00 62.53 151 ASN A C 1
ATOM 1210 O O . ASN A 1 151 ? -26.010 7.992 -0.277 1.00 62.53 151 ASN A O 1
ATOM 1214 N N . THR A 1 152 ? -24.919 7.375 1.573 1.00 64.31 152 THR A N 1
ATOM 1215 C CA . THR A 1 152 ? -23.882 8.403 1.550 1.00 64.31 152 THR A CA 1
ATOM 1216 C C . THR A 1 152 ? -22.543 7.753 1.236 1.00 64.31 152 THR A C 1
ATOM 1218 O O . THR A 1 152 ? -22.131 6.812 1.906 1.00 64.31 152 THR A O 1
ATOM 1221 N N . ILE A 1 153 ? -21.857 8.272 0.219 1.00 73.31 153 ILE A N 1
ATOM 1222 C CA . ILE A 1 153 ? -20.505 7.846 -0.146 1.00 73.31 153 ILE A CA 1
ATOM 1223 C C . ILE A 1 153 ? -19.537 8.523 0.833 1.00 73.31 153 ILE A C 1
ATOM 1225 O O . ILE A 1 153 ? -19.016 9.601 0.555 1.00 73.31 153 ILE A O 1
ATOM 1229 N N . GLU A 1 154 ? -19.356 7.932 2.014 1.00 85.44 154 G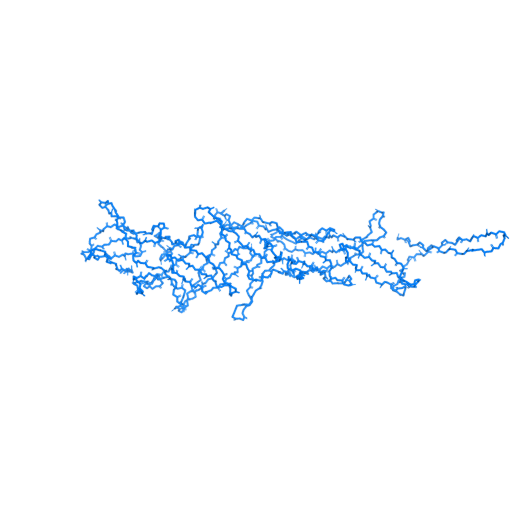LU A N 1
ATOM 1230 C CA . GLU A 1 154 ? -18.332 8.363 2.970 1.00 85.44 154 GLU A CA 1
ATOM 1231 C C . GLU A 1 154 ? -17.044 7.574 2.715 1.00 85.44 154 GLU A C 1
ATOM 1233 O O . GLU A 1 154 ? -16.977 6.367 2.952 1.00 85.44 154 GLU A O 1
ATOM 1238 N N . GLU A 1 155 ? -16.031 8.261 2.180 1.00 92.00 155 GLU A N 1
ATOM 1239 C CA . GLU A 1 155 ? -14.701 7.703 1.941 1.00 92.00 155 GLU A CA 1
ATOM 1240 C C . GLU A 1 155 ? -13.827 7.834 3.190 1.00 92.00 155 GLU A C 1
ATOM 1242 O O . GLU A 1 155 ? -13.716 8.902 3.790 1.00 92.00 155 GLU A O 1
ATOM 1247 N N . SER A 1 156 ? -13.151 6.748 3.542 1.00 94.38 156 SER A N 1
ATOM 1248 C CA . SER A 1 156 ? -12.102 6.704 4.552 1.00 94.38 156 SER A CA 1
ATOM 1249 C C . SER A 1 156 ? -10.778 6.321 3.905 1.00 94.38 156 SER A C 1
ATOM 1251 O O . SER A 1 156 ? -10.730 5.455 3.031 1.00 94.38 156 SER A O 1
ATOM 1253 N N . ILE A 1 157 ? -9.692 6.959 4.347 1.00 95.19 157 ILE A N 1
ATOM 1254 C CA . ILE A 1 157 ? -8.358 6.753 3.780 1.00 95.19 157 ILE A CA 1
ATOM 1255 C C . ILE A 1 157 ? -7.370 6.414 4.897 1.00 95.19 157 ILE A C 1
ATOM 1257 O O . ILE A 1 157 ? -7.097 7.236 5.770 1.00 95.19 157 ILE A O 1
ATOM 1261 N N . LEU A 1 158 ? -6.779 5.222 4.837 1.00 96.69 158 LEU A N 1
ATOM 1262 C CA . LEU A 1 158 ? -5.694 4.795 5.720 1.00 96.69 158 LEU A CA 1
ATOM 1263 C C . LEU A 1 158 ? -4.359 4.990 5.007 1.00 96.69 158 LEU A C 1
ATOM 1265 O O . LEU A 1 158 ? -4.010 4.239 4.096 1.00 96.69 158 LEU A O 1
ATOM 1269 N N . GLY A 1 159 ? -3.619 6.020 5.411 1.00 95.12 159 GLY A N 1
ATOM 1270 C CA . GLY A 1 159 ? -2.258 6.259 4.938 1.00 95.12 159 GLY A CA 1
ATOM 1271 C C . GLY A 1 159 ? -1.232 5.596 5.846 1.00 95.12 159 GLY A C 1
ATOM 1272 O O . GLY A 1 159 ? -1.186 5.901 7.035 1.00 95.12 159 GLY A O 1
ATOM 1273 N N . PHE A 1 160 ? -0.383 4.735 5.291 1.00 96.06 160 PHE A N 1
ATOM 1274 C CA . PHE A 1 160 ? 0.719 4.122 6.030 1.00 96.06 160 PHE A CA 1
ATOM 1275 C C . PHE A 1 160 ? 2.017 4.871 5.733 1.00 96.06 160 PHE A C 1
ATOM 1277 O O . PHE A 1 160 ? 2.361 5.101 4.575 1.00 96.06 160 PHE A O 1
ATOM 1284 N N . ALA A 1 161 ? 2.733 5.261 6.788 1.00 95.00 161 ALA A N 1
ATOM 1285 C CA . ALA A 1 161 ? 4.028 5.918 6.668 1.00 95.00 161 ALA A CA 1
ATOM 1286 C C . ALA A 1 161 ? 5.147 4.875 6.556 1.00 95.00 161 ALA A C 1
ATOM 1288 O O . ALA A 1 161 ? 5.305 4.042 7.451 1.00 95.00 161 ALA A O 1
ATOM 1289 N N . GLY A 1 162 ? 5.935 4.933 5.483 1.00 95.75 162 GLY A N 1
ATOM 1290 C CA . GLY A 1 162 ? 6.916 3.889 5.197 1.00 95.75 162 GLY A CA 1
ATOM 1291 C C . GLY A 1 162 ? 7.812 4.178 4.001 1.00 95.75 162 GLY A C 1
ATOM 1292 O O . GLY A 1 162 ? 8.115 5.331 3.689 1.00 95.75 162 GLY A O 1
ATOM 1293 N N . GLU A 1 163 ? 8.265 3.118 3.347 1.00 96.00 163 GLU A N 1
ATOM 1294 C CA . GLU A 1 163 ? 9.107 3.174 2.159 1.00 96.00 163 GLU A CA 1
ATOM 1295 C C . GLU A 1 163 ? 8.832 1.987 1.235 1.00 96.00 163 GLU A C 1
ATOM 1297 O O . GLU A 1 163 ? 8.580 0.867 1.679 1.00 96.00 163 GLU A O 1
ATOM 1302 N N . TRP A 1 164 ? 8.900 2.221 -0.071 1.00 96.50 164 TRP A N 1
ATOM 1303 C CA . TRP A 1 164 ? 8.836 1.142 -1.052 1.00 96.50 164 TRP A CA 1
ATOM 1304 C C . TRP A 1 164 ? 10.194 0.500 -1.219 1.00 96.50 164 TRP A C 1
ATOM 1306 O O . TRP A 1 164 ? 11.185 1.206 -1.337 1.00 96.50 164 TRP A O 1
ATOM 1316 N N . ASN A 1 165 ? 10.219 -0.818 -1.326 1.00 95.94 165 ASN A N 1
ATOM 1317 C CA . ASN A 1 165 ? 11.389 -1.622 -1.626 1.00 95.94 165 ASN A CA 1
ATOM 1318 C C . ASN A 1 165 ? 11.067 -2.607 -2.752 1.00 95.94 165 ASN A C 1
ATOM 1320 O O . ASN A 1 165 ? 9.903 -2.908 -3.017 1.00 95.94 165 ASN A O 1
ATOM 1324 N N . GLN A 1 166 ? 12.102 -3.102 -3.427 1.00 94.25 166 GLN A N 1
ATOM 1325 C CA . GLN A 1 166 ? 11.937 -4.208 -4.368 1.00 94.25 166 GLN A CA 1
ATOM 1326 C C . GLN A 1 166 ? 11.768 -5.508 -3.593 1.00 94.25 166 GLN A C 1
ATOM 1328 O O . GLN A 1 166 ? 12.451 -5.727 -2.587 1.00 94.25 166 GLN A O 1
ATOM 1333 N N . ASP A 1 167 ? 10.900 -6.377 -4.097 1.00 93.94 167 ASP A N 1
ATOM 1334 C CA . ASP A 1 167 ? 10.912 -7.766 -3.674 1.00 93.94 167 ASP A CA 1
ATOM 1335 C C . ASP A 1 167 ? 12.266 -8.415 -4.022 1.00 93.94 167 ASP A C 1
ATOM 1337 O O . ASP A 1 167 ? 12.919 -8.069 -5.014 1.00 93.94 167 ASP A O 1
ATOM 1341 N N . LYS A 1 168 ? 12.716 -9.345 -3.173 1.00 88.44 168 LYS A N 1
ATOM 1342 C CA . LYS A 1 168 ? 14.019 -10.000 -3.351 1.00 88.44 168 LYS A CA 1
ATOM 1343 C C . LYS A 1 168 ? 14.009 -10.984 -4.521 1.00 88.44 168 LYS A C 1
ATOM 1345 O O . LYS A 1 168 ? 15.021 -11.079 -5.215 1.00 88.44 168 LYS A O 1
ATOM 1350 N N . ALA A 1 169 ? 12.915 -11.719 -4.715 1.00 90.56 169 ALA A N 1
ATOM 1351 C CA . ALA A 1 169 ? 12.786 -12.771 -5.717 1.00 90.56 169 ALA A CA 1
ATOM 1352 C C . ALA A 1 169 ? 12.349 -12.225 -7.086 1.00 90.56 169 ALA A C 1
ATOM 1354 O O . ALA A 1 169 ? 12.829 -12.693 -8.122 1.00 90.56 169 ALA A O 1
ATOM 1355 N N . GLU A 1 170 ? 11.491 -11.208 -7.088 1.00 92.25 170 GLU A N 1
ATOM 1356 C CA . GLU A 1 170 ? 10.879 -10.617 -8.276 1.00 92.25 170 GLU A CA 1
ATOM 1357 C C . GLU A 1 170 ? 11.161 -9.102 -8.330 1.00 92.25 170 GLU A C 1
ATOM 1359 O O . GLU A 1 170 ? 10.394 -8.310 -7.788 1.00 92.25 170 GLU A O 1
ATOM 1364 N N . PRO A 1 171 ? 12.219 -8.636 -9.027 1.00 91.69 171 PRO A N 1
ATOM 1365 C CA . PRO A 1 171 ? 12.690 -7.241 -8.958 1.00 91.69 171 PRO A CA 1
ATOM 1366 C C . PRO A 1 171 ? 11.694 -6.162 -9.411 1.00 91.69 171 PRO A C 1
ATOM 1368 O O . PRO A 1 171 ? 11.934 -4.971 -9.187 1.00 91.69 171 PRO A O 1
ATOM 1371 N N . LEU A 1 172 ? 10.623 -6.562 -10.105 1.00 94.12 172 LEU A N 1
ATOM 1372 C CA . LEU A 1 172 ? 9.524 -5.687 -10.515 1.00 94.12 172 LEU A CA 1
ATOM 1373 C C . LEU A 1 172 ? 8.328 -5.736 -9.557 1.00 94.12 172 LEU A C 1
ATOM 1375 O O . LEU A 1 172 ? 7.404 -4.950 -9.729 1.00 94.12 172 LEU A O 1
ATOM 1379 N N . LYS A 1 173 ? 8.298 -6.616 -8.558 1.00 94.94 173 LYS A N 1
ATOM 1380 C CA . LYS A 1 173 ? 7.326 -6.528 -7.466 1.00 94.94 173 LYS A CA 1
ATOM 1381 C C . LYS A 1 173 ? 7.840 -5.570 -6.403 1.00 94.94 173 LYS A C 1
ATOM 1383 O O . LYS A 1 173 ? 9.046 -5.453 -6.175 1.00 94.94 173 LYS A O 1
ATOM 1388 N N . LEU A 1 174 ? 6.909 -4.853 -5.784 1.00 95.62 174 LEU A N 1
ATOM 1389 C CA . LEU A 1 174 ? 7.216 -3.897 -4.731 1.00 95.62 174 LEU A CA 1
ATOM 1390 C C . LEU A 1 174 ? 6.613 -4.336 -3.409 1.00 95.62 174 LEU A C 1
ATOM 1392 O O . LEU A 1 174 ? 5.496 -4.848 -3.352 1.00 95.62 174 LEU A O 1
ATOM 1396 N N . VAL A 1 175 ? 7.359 -4.046 -2.356 1.00 97.12 175 VAL A N 1
ATOM 1397 C CA . VAL A 1 175 ? 6.993 -4.274 -0.967 1.00 97.12 175 VAL A CA 1
ATOM 1398 C C . VAL A 1 175 ? 7.032 -2.928 -0.253 1.00 97.12 175 VAL A C 1
ATOM 1400 O O . VAL A 1 175 ? 8.021 -2.202 -0.357 1.00 97.12 175 VAL A O 1
ATOM 1403 N N . PHE A 1 176 ? 5.963 -2.557 0.442 1.00 97.38 176 PHE A N 1
ATOM 1404 C CA . PHE A 1 176 ? 5.915 -1.347 1.255 1.00 97.38 176 PHE A CA 1
ATOM 1405 C C . PHE A 1 176 ? 6.282 -1.680 2.692 1.00 97.38 176 PHE A C 1
ATOM 1407 O O . PHE A 1 176 ? 5.491 -2.304 3.392 1.00 97.38 176 PHE A O 1
ATOM 1414 N N . LYS A 1 177 ? 7.461 -1.251 3.137 1.00 97.25 177 LYS A N 1
ATOM 1415 C CA . LYS A 1 177 ? 7.913 -1.446 4.513 1.00 97.25 177 LYS A CA 1
ATOM 1416 C C . LYS A 1 177 ? 7.483 -0.288 5.388 1.00 97.25 177 LYS A C 1
ATOM 1418 O O . LYS A 1 177 ? 7.648 0.873 5.014 1.00 97.25 177 LYS A O 1
ATOM 1423 N N . TYR A 1 178 ? 6.986 -0.594 6.573 1.00 96.50 178 TYR A N 1
ATOM 1424 C CA . TYR A 1 178 ? 6.583 0.395 7.561 1.00 96.50 178 TYR A CA 1
ATOM 1425 C C . TYR A 1 178 ? 6.992 -0.044 8.964 1.00 96.50 178 TYR A C 1
ATOM 1427 O O . TYR A 1 178 ? 7.362 -1.191 9.202 1.00 96.50 178 TYR A O 1
ATOM 1435 N N . LYS A 1 179 ? 6.930 0.902 9.905 1.00 95.19 179 LYS A N 1
ATOM 1436 C CA . LYS A 1 179 ? 7.197 0.635 11.320 1.00 95.19 179 LYS A CA 1
ATOM 1437 C C . LYS A 1 179 ? 5.911 0.594 12.123 1.00 95.19 179 LYS A C 1
ATOM 1439 O O . LYS A 1 179 ? 5.080 1.503 12.017 1.00 95.19 179 LYS A O 1
ATOM 1444 N N . ARG A 1 180 ? 5.793 -0.425 12.967 1.00 95.19 180 ARG A N 1
ATOM 1445 C CA . ARG A 1 180 ? 4.757 -0.538 13.995 1.00 95.19 180 ARG A CA 1
ATOM 1446 C C . ARG A 1 180 ? 5.036 0.432 15.156 1.00 95.19 180 ARG A C 1
ATOM 1448 O O . ARG A 1 180 ? 6.097 1.059 15.235 1.00 95.19 180 ARG A O 1
ATOM 1455 N N . GLU A 1 181 ? 4.071 0.593 16.064 1.00 94.56 181 GLU A N 1
ATOM 1456 C CA . GLU A 1 181 ? 4.181 1.492 17.229 1.00 94.56 181 GLU A CA 1
ATOM 1457 C C . GLU A 1 181 ? 5.384 1.154 18.125 1.00 94.56 181 GLU A C 1
ATOM 1459 O O . GLU A 1 181 ? 6.032 2.060 18.654 1.00 94.56 181 GLU A O 1
ATOM 1464 N N . ASP A 1 182 ? 5.703 -0.136 18.247 1.00 93.69 182 ASP A N 1
ATOM 1465 C CA . ASP A 1 182 ? 6.833 -0.687 19.002 1.00 93.69 182 ASP A CA 1
ATOM 1466 C C . ASP A 1 182 ? 8.179 -0.620 18.252 1.00 93.69 182 ASP A C 1
ATOM 1468 O O . ASP A 1 182 ? 9.183 -1.137 18.739 1.00 93.69 182 ASP A O 1
ATOM 1472 N N . ALA A 1 183 ? 8.207 0.051 17.095 1.00 93.38 183 ALA A N 1
ATOM 1473 C CA . ALA A 1 183 ? 9.352 0.210 16.202 1.00 93.38 183 ALA A CA 1
ATOM 1474 C C . ALA A 1 183 ? 9.842 -1.069 15.500 1.00 93.38 183 ALA A C 1
ATOM 1476 O O . ALA A 1 183 ? 10.897 -1.017 14.860 1.00 93.38 183 ALA A O 1
ATOM 1477 N N . THR A 1 184 ? 9.083 -2.167 15.563 1.00 95.62 184 THR A N 1
ATOM 1478 C CA . THR A 1 184 ? 9.319 -3.341 14.712 1.00 95.62 184 THR A CA 1
ATOM 1479 C C . THR A 1 184 ? 8.927 -3.053 13.261 1.00 95.62 184 THR A C 1
ATOM 1481 O O . THR A 1 184 ? 8.062 -2.211 12.992 1.00 95.62 184 THR A O 1
ATOM 1484 N N . ASP A 1 185 ? 9.610 -3.714 12.325 1.00 95.50 185 ASP A N 1
ATOM 1485 C CA . ASP A 1 185 ? 9.349 -3.586 10.892 1.00 95.50 185 ASP A CA 1
ATOM 1486 C C . ASP A 1 185 ? 8.257 -4.568 10.459 1.00 95.50 185 ASP A C 1
ATOM 1488 O O . ASP A 1 185 ? 8.162 -5.684 10.972 1.00 95.50 185 ASP A O 1
ATOM 1492 N N . ASP A 1 186 ? 7.457 -4.145 9.492 1.00 96.81 186 ASP A N 1
ATOM 1493 C CA . ASP A 1 186 ? 6.402 -4.937 8.873 1.00 96.81 186 ASP A CA 1
ATOM 1494 C C . ASP A 1 186 ? 6.195 -4.466 7.429 1.00 96.81 186 ASP A C 1
ATOM 1496 O O . ASP A 1 186 ? 6.741 -3.427 7.027 1.00 96.81 186 ASP A O 1
ATOM 1500 N N . GLU A 1 187 ? 5.458 -5.225 6.623 1.00 97.06 187 GLU A N 1
ATOM 1501 C CA . GLU A 1 187 ? 5.375 -4.938 5.198 1.00 97.06 187 GLU A CA 1
ATOM 1502 C C . GLU A 1 187 ? 4.077 -5.351 4.501 1.00 97.06 187 GLU A C 1
ATOM 1504 O O . GLU A 1 187 ? 3.453 -6.353 4.825 1.00 97.06 187 GLU A O 1
ATOM 1509 N N . PHE A 1 188 ? 3.710 -4.586 3.469 1.00 97.44 188 PHE A N 1
ATOM 1510 C CA . PHE A 1 188 ? 2.691 -4.973 2.495 1.00 97.44 188 PHE A CA 1
ATOM 1511 C C . PHE A 1 188 ? 3.349 -5.354 1.177 1.00 97.44 188 PHE A C 1
ATOM 1513 O O . PHE A 1 188 ? 3.996 -4.521 0.540 1.00 97.44 188 PHE A O 1
ATOM 1520 N N . SER A 1 189 ? 3.133 -6.581 0.718 1.00 95.69 189 SER A N 1
ATOM 1521 C CA . SER A 1 189 ? 3.576 -7.005 -0.611 1.00 95.69 189 SER A CA 1
ATOM 1522 C C . SER A 1 189 ? 2.512 -6.685 -1.654 1.00 95.69 189 SER A C 1
ATOM 1524 O O . SER A 1 189 ? 1.359 -7.079 -1.506 1.00 95.69 189 SER A O 1
ATOM 1526 N N . LEU A 1 190 ? 2.877 -5.977 -2.729 1.00 95.25 190 LEU A N 1
ATOM 1527 C CA . LEU A 1 190 ? 1.962 -5.795 -3.853 1.00 95.25 190 LEU A CA 1
ATOM 1528 C C . LEU A 1 190 ? 1.864 -7.098 -4.662 1.00 95.25 190 LEU A C 1
ATOM 1530 O O . LEU A 1 190 ? 2.890 -7.585 -5.143 1.00 95.25 190 LEU A O 1
ATOM 1534 N N . PRO A 1 191 ? 0.650 -7.630 -4.901 1.00 92.06 191 PRO A N 1
ATOM 1535 C CA . PRO A 1 191 ? 0.494 -8.921 -5.577 1.00 92.06 191 PRO A CA 1
ATOM 1536 C C . PRO A 1 191 ? 1.032 -8.969 -7.017 1.00 92.06 191 PRO A C 1
ATOM 1538 O O . PRO A 1 191 ? 1.395 -10.034 -7.520 1.00 92.06 191 PRO A O 1
ATOM 1541 N N . LYS A 1 192 ? 1.073 -7.826 -7.716 1.00 93.19 192 LYS A N 1
ATOM 1542 C CA . LYS A 1 192 ? 1.502 -7.741 -9.123 1.00 93.19 192 LYS A CA 1
ATOM 1543 C C . LYS A 1 192 ? 2.832 -7.002 -9.287 1.00 93.19 192 LYS A C 1
ATOM 1545 O O . LYS A 1 192 ? 3.252 -6.217 -8.442 1.00 93.19 192 LYS A O 1
ATOM 1550 N N . ALA A 1 193 ? 3.476 -7.225 -10.426 1.00 93.88 193 ALA A N 1
ATOM 1551 C CA . ALA A 1 193 ? 4.639 -6.448 -10.829 1.00 93.88 193 ALA A CA 1
ATOM 1552 C C . ALA A 1 193 ? 4.243 -5.020 -11.248 1.00 93.88 193 ALA A C 1
ATOM 1554 O O . ALA A 1 193 ? 3.161 -4.790 -11.797 1.00 93.88 193 ALA A O 1
ATOM 1555 N N . VAL A 1 194 ? 5.141 -4.060 -11.034 1.00 95.19 194 VAL A N 1
ATOM 1556 C CA . VAL A 1 194 ? 5.048 -2.725 -11.622 1.00 95.19 194 VAL A CA 1
ATOM 1557 C C . VAL A 1 194 ? 5.389 -2.750 -13.106 1.00 95.19 194 VAL A C 1
ATOM 1559 O O . VAL A 1 194 ? 6.085 -3.626 -13.618 1.00 95.19 194 VAL A O 1
ATOM 1562 N N . SER A 1 195 ? 4.908 -1.730 -13.800 1.00 94.12 195 SER A N 1
ATOM 1563 C CA . SER A 1 195 ? 5.173 -1.464 -15.208 1.00 94.12 195 SER A CA 1
ATOM 1564 C C . SER A 1 195 ? 5.560 0.003 -15.394 1.00 94.12 195 SER A C 1
ATOM 1566 O O . SER A 1 195 ? 5.603 0.776 -14.436 1.00 94.12 195 SER A O 1
ATOM 1568 N N . ILE A 1 196 ? 5.832 0.407 -16.634 1.00 93.81 196 ILE A N 1
ATOM 1569 C CA . ILE A 1 196 ? 6.056 1.815 -16.970 1.00 93.81 196 ILE A CA 1
ATOM 1570 C C . ILE A 1 196 ? 4.865 2.346 -17.744 1.00 93.81 196 ILE A C 1
ATOM 1572 O O . ILE A 1 196 ? 4.515 1.834 -18.811 1.00 93.81 196 ILE A O 1
ATOM 1576 N N . ASN A 1 197 ? 4.295 3.442 -17.250 1.00 93.62 197 ASN A N 1
ATOM 1577 C CA . ASN A 1 197 ? 3.398 4.263 -18.041 1.00 93.62 197 ASN A CA 1
ATOM 1578 C C . ASN A 1 197 ? 4.207 4.952 -19.148 1.00 93.62 197 ASN A C 1
ATOM 1580 O O . ASN A 1 197 ? 4.824 5.991 -18.927 1.00 93.62 197 ASN A O 1
ATOM 1584 N N . ARG A 1 198 ? 4.173 4.381 -20.353 1.00 91.81 198 ARG A N 1
ATOM 1585 C CA . ARG A 1 198 ? 4.898 4.853 -21.547 1.00 91.81 198 ARG A CA 1
ATOM 1586 C C . ARG A 1 198 ? 4.535 6.274 -21.986 1.00 91.81 198 ARG A C 1
ATOM 1588 O O . ARG A 1 198 ? 5.278 6.879 -22.748 1.00 91.81 198 ARG A O 1
ATOM 1595 N N . THR A 1 199 ? 3.406 6.820 -21.540 1.00 91.38 199 THR A N 1
ATOM 1596 C CA . THR A 1 199 ? 3.044 8.213 -21.843 1.00 91.38 199 THR A CA 1
ATOM 1597 C C . THR A 1 199 ? 3.935 9.188 -21.080 1.00 91.38 199 THR A C 1
ATOM 1599 O O . THR A 1 199 ? 4.300 10.223 -21.625 1.00 91.38 199 THR A O 1
ATOM 1602 N N . LEU A 1 200 ? 4.300 8.840 -19.843 1.00 92.12 200 LEU A N 1
ATOM 1603 C CA . LEU A 1 200 ? 5.029 9.711 -18.914 1.00 92.12 200 LEU A CA 1
ATOM 1604 C C . LEU A 1 200 ? 6.423 9.175 -18.549 1.00 92.12 200 LEU A C 1
ATOM 1606 O O . LEU A 1 200 ? 7.175 9.860 -17.861 1.00 92.12 200 LEU A O 1
ATOM 1610 N N . ASN A 1 201 ? 6.745 7.948 -18.974 1.00 94.31 201 ASN A N 1
ATOM 1611 C CA . ASN A 1 201 ? 7.897 7.154 -18.543 1.00 94.31 201 ASN A CA 1
ATOM 1612 C C . ASN A 1 201 ? 8.049 7.092 -17.009 1.00 94.31 201 ASN A C 1
ATOM 1614 O O . ASN A 1 201 ? 9.145 7.192 -16.468 1.00 94.31 201 ASN A O 1
ATOM 1618 N N . GLN A 1 202 ? 6.926 6.925 -16.304 1.00 93.00 202 GLN A N 1
ATOM 1619 C CA . GLN A 1 202 ? 6.863 6.796 -14.843 1.00 93.00 202 GLN A CA 1
ATOM 1620 C C . GLN A 1 202 ? 6.534 5.353 -14.446 1.00 93.00 202 GLN A C 1
ATOM 1622 O O . GLN A 1 202 ? 5.745 4.691 -15.130 1.00 93.00 202 GLN A O 1
ATOM 1627 N N . PHE A 1 203 ? 7.101 4.878 -13.337 1.00 94.31 203 PHE A N 1
ATOM 1628 C CA . PHE A 1 203 ? 6.695 3.609 -12.737 1.00 94.31 203 PHE A CA 1
ATOM 1629 C C . PHE A 1 203 ? 5.232 3.683 -12.310 1.00 94.31 203 PHE A C 1
ATOM 1631 O O . PHE A 1 203 ? 4.753 4.687 -11.777 1.00 94.31 203 PHE A O 1
ATOM 1638 N N . MET A 1 204 ? 4.511 2.602 -12.569 1.00 95.25 204 MET A N 1
ATOM 1639 C CA . MET A 1 204 ? 3.096 2.492 -12.274 1.00 95.25 204 MET A CA 1
ATOM 1640 C C . MET A 1 204 ? 2.762 1.062 -11.887 1.00 95.25 204 MET A C 1
ATOM 1642 O O . MET A 1 204 ? 3.137 0.103 -12.562 1.00 95.25 204 MET A O 1
ATOM 1646 N N . TYR A 1 205 ? 1.986 0.940 -10.827 1.00 95.94 205 TYR A N 1
ATOM 1647 C CA . TYR A 1 205 ? 1.281 -0.274 -10.480 1.00 95.94 205 TYR A CA 1
ATOM 1648 C C . TYR A 1 205 ? -0.171 -0.143 -10.938 1.00 95.94 205 TYR A C 1
ATOM 1650 O O . TYR A 1 205 ? -0.842 0.822 -10.579 1.00 95.94 205 TYR A O 1
ATOM 1658 N N . GLU A 1 206 ? -0.650 -1.082 -11.753 1.00 95.44 206 GLU A N 1
ATOM 1659 C CA . GLU A 1 206 ? -2.037 -1.124 -12.227 1.00 95.44 206 GLU A CA 1
ATOM 1660 C C . GLU A 1 206 ? -2.637 -2.496 -11.917 1.00 95.44 206 GLU A C 1
ATOM 1662 O O . GLU A 1 206 ? -2.006 -3.536 -12.125 1.00 95.44 206 GLU A O 1
ATOM 1667 N N . TYR A 1 207 ? -3.876 -2.507 -11.439 1.00 95.44 207 TYR A N 1
ATOM 1668 C CA . TYR A 1 207 ? -4.646 -3.726 -11.233 1.00 95.44 207 TYR A CA 1
ATOM 1669 C C . TYR A 1 207 ? -6.126 -3.475 -11.518 1.00 95.44 207 TYR A C 1
ATOM 1671 O O . TYR A 1 207 ? -6.597 -2.340 -11.492 1.00 95.44 207 TYR A O 1
ATOM 1679 N N . ASP A 1 208 ? -6.847 -4.548 -11.839 1.00 94.69 208 ASP A N 1
ATOM 1680 C CA . ASP A 1 208 ? -8.297 -4.510 -11.983 1.00 94.69 208 ASP A CA 1
ATOM 1681 C C . ASP A 1 208 ? -8.935 -4.843 -10.639 1.00 94.69 208 ASP A C 1
ATOM 1683 O O . ASP A 1 208 ? -8.535 -5.811 -9.985 1.00 94.69 208 ASP A O 1
ATOM 1687 N N . ARG A 1 209 ? -9.930 -4.054 -10.251 1.00 91.25 209 ARG A N 1
ATOM 1688 C CA . ARG A 1 209 ? -10.806 -4.360 -9.133 1.00 91.25 209 ARG A CA 1
ATOM 1689 C C . ARG A 1 209 ? -12.244 -4.147 -9.564 1.00 91.25 209 ARG A C 1
ATOM 1691 O O . ARG A 1 209 ? -12.649 -3.026 -9.856 1.00 91.25 209 ARG A O 1
ATOM 1698 N N . LYS A 1 210 ? -13.023 -5.232 -9.584 1.00 90.38 210 LYS A N 1
ATOM 1699 C CA . LYS A 1 210 ? -14.449 -5.215 -9.959 1.00 90.38 210 LYS A CA 1
ATOM 1700 C C . LYS A 1 210 ? -14.681 -4.537 -11.330 1.00 90.38 210 LYS A C 1
ATOM 1702 O O . LYS A 1 210 ? -15.654 -3.809 -11.499 1.00 90.38 210 LYS A O 1
ATOM 1707 N N . GLY A 1 211 ? -13.784 -4.759 -12.300 1.00 91.56 211 GLY A N 1
ATOM 1708 C CA . GLY A 1 211 ? -13.862 -4.188 -13.651 1.00 91.56 211 GLY A CA 1
ATOM 1709 C C . GLY A 1 211 ? -13.353 -2.747 -13.777 1.00 91.56 211 GLY A C 1
ATOM 1710 O O . GLY A 1 211 ? -13.474 -2.148 -14.846 1.00 91.56 211 GLY A O 1
ATOM 1711 N N . GLN A 1 212 ? -12.809 -2.168 -12.702 1.00 92.56 212 GLN A N 1
ATOM 1712 C CA . GLN A 1 212 ? -12.192 -0.845 -12.709 1.00 92.56 212 GLN A CA 1
ATOM 1713 C C . GLN A 1 212 ? -10.673 -0.963 -12.627 1.00 92.56 212 GLN A C 1
ATOM 1715 O O . GLN A 1 212 ? -10.127 -1.654 -11.768 1.00 92.56 212 GLN A O 1
ATOM 1720 N N . LYS A 1 213 ? -9.976 -0.232 -13.500 1.00 93.94 213 LYS A N 1
ATOM 1721 C CA . LYS A 1 213 ? -8.518 -0.124 -13.457 1.00 93.94 213 LYS A CA 1
ATOM 1722 C C . LYS A 1 213 ? -8.097 0.880 -12.394 1.00 93.94 213 LYS A C 1
ATOM 1724 O O . LYS A 1 213 ? -8.278 2.082 -12.578 1.00 93.94 213 LYS A O 1
ATOM 1729 N N . ILE A 1 214 ? -7.486 0.381 -11.330 1.00 95.62 214 ILE A N 1
ATOM 1730 C CA . ILE A 1 214 ? -6.914 1.192 -10.258 1.00 95.62 214 ILE A CA 1
ATOM 1731 C C . ILE A 1 214 ? -5.410 1.322 -10.472 1.00 95.62 214 ILE A C 1
ATOM 1733 O O . ILE A 1 214 ? -4.748 0.390 -10.941 1.00 95.62 214 ILE A O 1
ATOM 1737 N N . ARG A 1 215 ? -4.868 2.503 -10.158 1.00 94.31 215 ARG A N 1
ATOM 1738 C CA . ARG A 1 215 ? -3.469 2.848 -10.415 1.00 94.31 215 ARG A CA 1
ATOM 1739 C C . ARG A 1 215 ? -2.808 3.480 -9.202 1.00 94.31 215 ARG A C 1
ATOM 1741 O O . ARG A 1 215 ? -3.334 4.416 -8.613 1.00 94.31 215 ARG A O 1
ATOM 1748 N N . LEU A 1 216 ? -1.599 3.025 -8.911 1.00 94.75 216 LEU A N 1
ATOM 1749 C CA . LEU A 1 216 ? -0.653 3.694 -8.031 1.00 94.75 216 LEU A CA 1
ATOM 1750 C C . LEU A 1 216 ? 0.512 4.167 -8.903 1.00 94.75 216 LEU A C 1
ATOM 1752 O O . LEU A 1 216 ? 1.210 3.360 -9.522 1.00 94.75 216 LEU A O 1
ATOM 1756 N N . GLN A 1 217 ? 0.670 5.484 -9.016 1.00 92.62 217 GLN A N 1
ATOM 1757 C CA . GLN A 1 217 ? 1.706 6.092 -9.843 1.00 92.62 217 GLN A CA 1
ATOM 1758 C C . GLN A 1 217 ? 2.858 6.562 -8.967 1.00 92.62 217 GLN A C 1
ATOM 1760 O O . GLN A 1 217 ? 2.666 7.304 -8.009 1.00 92.62 217 GLN A O 1
ATOM 1765 N N . PHE A 1 218 ? 4.063 6.138 -9.318 1.00 92.56 218 PHE A N 1
ATOM 1766 C CA . PHE A 1 218 ? 5.256 6.377 -8.529 1.00 92.56 218 PHE A CA 1
ATOM 1767 C C . PHE A 1 218 ? 6.018 7.570 -9.076 1.00 92.56 218 PHE A C 1
ATOM 1769 O O . PHE A 1 218 ? 6.747 7.433 -10.056 1.00 92.56 218 PHE A O 1
ATOM 1776 N N . MET A 1 219 ? 5.862 8.730 -8.441 1.00 89.50 219 MET A N 1
ATOM 1777 C CA . MET A 1 219 ? 6.625 9.917 -8.816 1.00 89.50 219 MET A CA 1
ATOM 1778 C C . MET A 1 219 ? 8.108 9.707 -8.532 1.00 89.50 219 MET A C 1
ATOM 1780 O O . MET A 1 219 ? 8.501 9.392 -7.408 1.00 89.50 219 MET A O 1
ATOM 1784 N N . GLY A 1 220 ? 8.924 9.877 -9.564 1.00 92.75 220 GLY A N 1
ATOM 1785 C CA . GLY A 1 220 ? 10.359 9.734 -9.423 1.00 92.75 220 GLY A CA 1
ATOM 1786 C C . GLY A 1 220 ? 11.131 10.006 -10.701 1.00 92.75 220 GLY A C 1
ATOM 1787 O O . GLY A 1 220 ? 10.590 10.482 -11.707 1.00 92.75 220 GLY A O 1
ATOM 1788 N N . LEU A 1 221 ? 12.415 9.669 -10.642 1.00 93.94 221 LEU A N 1
ATOM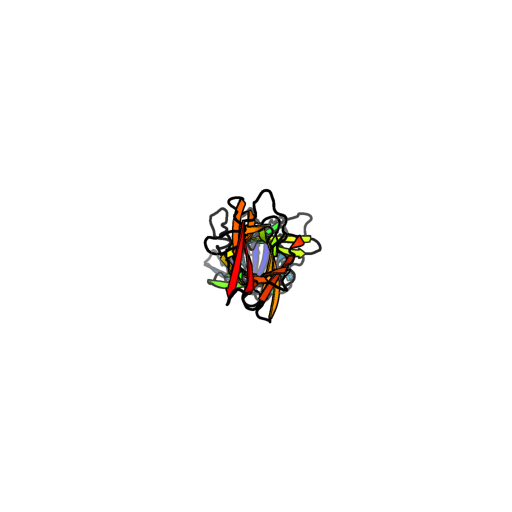 1789 C CA . LEU A 1 221 ? 13.384 9.865 -11.708 1.00 93.94 221 LEU A CA 1
ATOM 1790 C C . LEU A 1 221 ? 13.893 8.522 -12.226 1.00 93.94 221 LEU A C 1
ATOM 1792 O O . LEU A 1 221 ? 14.453 7.735 -11.461 1.00 93.94 221 LEU A O 1
ATOM 1796 N N . LEU A 1 222 ? 13.739 8.282 -13.528 1.00 94.25 222 LEU A N 1
ATOM 1797 C CA . LEU A 1 222 ? 14.238 7.085 -14.194 1.00 94.25 222 LEU A CA 1
ATOM 1798 C C . LEU A 1 222 ? 15.579 7.383 -14.865 1.00 94.25 222 LEU A C 1
ATOM 1800 O O . LEU A 1 222 ? 15.712 8.329 -15.638 1.00 94.25 222 LEU A O 1
ATOM 1804 N N . LYS A 1 223 ? 16.571 6.535 -14.607 1.00 92.56 223 LYS A N 1
ATOM 1805 C CA . LYS A 1 223 ? 17.867 6.537 -15.288 1.00 92.56 223 LYS A CA 1
ATOM 1806 C C . LYS A 1 223 ? 18.164 5.139 -15.803 1.00 92.56 223 LYS A C 1
ATOM 1808 O O . LYS A 1 223 ? 17.834 4.152 -15.155 1.00 92.56 223 LYS A O 1
ATOM 1813 N N . VAL A 1 224 ? 18.818 5.062 -16.953 1.00 90.62 224 VAL A N 1
ATOM 1814 C CA . VAL A 1 224 ? 19.315 3.804 -17.512 1.00 90.62 224 VAL A CA 1
ATOM 1815 C C . VAL A 1 224 ? 20.800 3.983 -17.782 1.00 90.62 224 VAL A C 1
ATOM 1817 O O . VAL A 1 224 ? 21.194 4.940 -18.449 1.00 90.62 224 VAL A O 1
ATOM 1820 N N . SER A 1 225 ? 21.626 3.106 -17.218 1.00 87.31 225 SER A N 1
ATOM 1821 C CA . SER A 1 225 ? 23.066 3.110 -17.478 1.00 87.31 225 SER A CA 1
ATOM 1822 C C . SER A 1 225 ? 23.395 2.468 -18.831 1.00 87.31 225 SER A C 1
ATOM 1824 O O . SER A 1 225 ? 22.579 1.755 -19.417 1.00 87.31 225 SER A O 1
ATOM 1826 N N . GLU A 1 226 ? 24.635 2.637 -19.301 1.00 79.69 226 GLU A N 1
ATOM 1827 C CA . GLU A 1 226 ? 25.155 1.899 -20.470 1.00 79.69 226 GLU A CA 1
ATOM 1828 C C . GLU A 1 226 ? 25.187 0.372 -20.230 1.00 79.69 226 GLU A C 1
ATOM 1830 O O . GLU A 1 226 ? 25.294 -0.427 -21.167 1.00 79.69 226 GLU A O 1
ATOM 1835 N N . ASP A 1 227 ? 25.052 -0.044 -18.965 1.00 81.00 227 ASP A N 1
ATOM 1836 C CA . ASP A 1 227 ? 24.935 -1.433 -18.534 1.00 81.00 227 ASP A CA 1
ATOM 1837 C C . ASP A 1 227 ? 23.510 -1.973 -18.446 1.00 81.00 227 ASP A C 1
ATOM 1839 O O . ASP A 1 227 ? 23.320 -3.093 -17.977 1.00 81.00 227 ASP A O 1
ATOM 1843 N N . PHE A 1 228 ? 22.525 -1.212 -18.930 1.00 85.38 228 PHE A N 1
ATOM 1844 C CA . PHE A 1 228 ? 21.097 -1.541 -18.829 1.00 85.38 228 PHE A CA 1
ATOM 1845 C C . PHE A 1 228 ? 20.658 -1.816 -17.389 1.00 85.38 228 PHE A C 1
ATOM 1847 O O . PHE A 1 228 ? 19.728 -2.578 -17.122 1.00 85.38 228 PHE A O 1
ATOM 1854 N N . VAL A 1 229 ? 21.328 -1.152 -16.446 1.00 90.31 229 VAL A N 1
ATOM 1855 C CA . VAL A 1 229 ? 20.842 -1.034 -15.081 1.00 90.31 229 VAL A CA 1
ATOM 1856 C C . VAL A 1 229 ? 19.858 0.123 -15.074 1.00 90.31 229 VAL A C 1
ATOM 1858 O O . VAL A 1 229 ? 20.233 1.274 -15.313 1.00 90.31 229 VAL A O 1
ATOM 1861 N N . ILE A 1 230 ? 18.592 -0.203 -14.845 1.00 92.88 230 ILE A N 1
ATOM 1862 C CA . ILE A 1 230 ? 17.524 0.771 -14.677 1.00 92.88 230 ILE A CA 1
ATOM 1863 C C . ILE A 1 230 ? 17.502 1.153 -13.202 1.00 92.88 230 ILE A C 1
ATOM 1865 O O . ILE A 1 230 ? 17.308 0.307 -12.330 1.00 92.88 230 ILE A O 1
ATOM 1869 N N . THR A 1 231 ? 17.691 2.433 -12.925 1.00 94.88 231 THR A N 1
ATOM 1870 C CA . THR A 1 231 ? 17.567 3.003 -11.590 1.00 94.88 231 THR A CA 1
ATOM 1871 C C . THR A 1 231 ? 16.340 3.901 -11.559 1.00 94.88 231 THR A C 1
ATOM 1873 O O . THR A 1 231 ? 16.220 4.804 -12.387 1.00 94.88 231 THR A O 1
ATOM 1876 N N . TYR A 1 232 ? 15.437 3.662 -10.612 1.00 95.12 232 TYR A N 1
ATOM 1877 C CA . TYR A 1 232 ? 14.270 4.507 -10.382 1.00 95.12 232 TYR A CA 1
ATOM 1878 C C . TYR A 1 232 ? 14.307 5.074 -8.970 1.00 95.12 232 TYR A C 1
ATOM 1880 O O . TYR A 1 232 ? 14.170 4.328 -8.003 1.00 95.12 232 TYR A O 1
ATOM 1888 N N . THR A 1 233 ? 14.504 6.383 -8.842 1.00 94.81 233 THR A N 1
ATOM 1889 C CA . THR A 1 233 ? 14.494 7.056 -7.539 1.00 94.81 233 THR A CA 1
ATOM 1890 C C . THR A 1 233 ? 13.119 7.656 -7.297 1.00 94.81 233 THR A C 1
ATOM 1892 O O . THR A 1 233 ? 12.732 8.593 -7.988 1.00 94.81 233 THR A O 1
ATOM 1895 N N . LEU A 1 234 ? 12.391 7.093 -6.336 1.00 93.94 234 LEU A N 1
ATOM 1896 C CA . LEU A 1 234 ? 11.107 7.579 -5.842 1.00 93.94 234 LEU A CA 1
ATOM 1897 C C . LEU A 1 234 ? 11.311 8.835 -5.005 1.00 93.94 234 LEU A C 1
ATOM 1899 O O . LEU A 1 234 ? 12.156 8.839 -4.114 1.00 93.94 234 LEU A O 1
ATOM 1903 N N . ASP A 1 235 ? 10.522 9.872 -5.260 1.00 91.81 235 ASP A N 1
ATOM 1904 C CA . ASP A 1 235 ? 10.584 11.114 -4.490 1.00 91.81 235 ASP A CA 1
ATOM 1905 C C . ASP A 1 235 ? 10.021 10.904 -3.069 1.00 91.81 235 ASP A C 1
ATOM 1907 O O . ASP A 1 235 ? 9.016 10.210 -2.883 1.00 91.81 235 ASP A O 1
ATOM 1911 N N . GLU A 1 236 ? 10.608 11.562 -2.063 1.00 93.75 236 GLU A N 1
ATOM 1912 C CA . GLU A 1 236 ? 10.032 11.611 -0.713 1.00 93.75 236 GLU A CA 1
ATOM 1913 C C . GLU A 1 236 ? 8.676 12.336 -0.726 1.00 93.75 236 GLU A C 1
ATOM 1915 O O . GLU A 1 236 ? 8.521 13.416 -1.302 1.00 93.75 236 GLU A O 1
ATOM 1920 N N . GLN A 1 237 ? 7.686 11.758 -0.047 1.00 92.44 237 GLN A N 1
ATOM 1921 C CA . GLN A 1 237 ? 6.348 12.324 0.084 1.00 92.44 237 GLN A CA 1
ATOM 1922 C C . GLN A 1 237 ? 6.076 12.704 1.534 1.00 92.44 237 GLN A C 1
ATOM 1924 O O . GLN A 1 237 ? 6.195 11.872 2.435 1.00 92.44 237 GLN A O 1
ATOM 1929 N N . LYS A 1 238 ? 5.649 13.950 1.748 1.00 90.06 238 LYS A N 1
ATOM 1930 C CA . LYS A 1 238 ? 5.271 14.480 3.062 1.00 90.06 238 LYS A CA 1
ATOM 1931 C C . LYS A 1 238 ? 3.779 14.786 3.145 1.00 90.06 238 LYS A C 1
ATOM 1933 O O . LYS A 1 238 ? 3.142 15.087 2.133 1.00 90.06 238 LYS A O 1
ATOM 1938 N N . SER A 1 239 ? 3.232 14.719 4.354 1.00 85.25 239 SER A N 1
ATOM 1939 C CA . SER A 1 239 ? 1.922 15.264 4.699 1.00 85.25 239 SER A CA 1
ATOM 1940 C C . SER A 1 239 ? 1.948 16.797 4.614 1.00 85.25 239 SER A C 1
ATOM 1942 O O . SER A 1 239 ? 3.012 17.410 4.507 1.00 85.25 239 SER A O 1
ATOM 1944 N N . GLN A 1 240 ? 0.778 17.437 4.699 1.00 82.50 240 GLN A N 1
ATOM 1945 C CA . GLN A 1 240 ? 0.694 18.904 4.773 1.00 82.50 240 GLN A CA 1
ATOM 1946 C C . GLN A 1 240 ? 1.412 19.473 6.007 1.00 82.50 240 GLN A C 1
ATOM 1948 O O . GLN A 1 240 ? 1.923 20.587 5.958 1.00 82.50 240 GLN A O 1
ATOM 1953 N N . ASN A 1 241 ? 1.510 18.682 7.079 1.00 83.25 241 ASN A N 1
ATOM 1954 C CA . ASN A 1 241 ? 2.171 19.063 8.326 1.00 83.25 241 ASN A CA 1
ATOM 1955 C C . ASN A 1 241 ? 3.673 18.723 8.331 1.00 83.25 241 ASN A C 1
ATOM 1957 O O . ASN A 1 241 ? 4.352 18.954 9.326 1.00 83.25 241 ASN A O 1
ATOM 1961 N N . GLY A 1 242 ? 4.203 18.183 7.227 1.00 83.44 242 GLY A N 1
ATOM 1962 C CA . GLY A 1 242 ? 5.622 17.861 7.071 1.00 83.44 242 GLY A CA 1
ATOM 1963 C C . GLY A 1 242 ? 6.020 16.442 7.488 1.00 83.44 242 GLY A C 1
ATOM 1964 O O . GLY A 1 242 ? 7.187 16.083 7.321 1.00 83.44 242 GLY A O 1
ATOM 1965 N N . ASP A 1 243 ? 5.084 15.618 7.963 1.00 85.38 243 ASP A N 1
ATOM 1966 C CA . ASP A 1 243 ? 5.363 14.224 8.322 1.00 85.38 243 ASP A CA 1
ATOM 1967 C C . ASP A 1 243 ? 5.706 13.407 7.079 1.00 85.38 243 ASP A C 1
ATOM 1969 O O . ASP A 1 243 ? 5.005 13.474 6.070 1.00 85.38 243 ASP A O 1
ATOM 1973 N N . VAL A 1 244 ? 6.766 12.603 7.141 1.00 89.44 244 VAL A N 1
ATOM 1974 C CA . VAL A 1 244 ? 7.153 11.737 6.021 1.00 89.44 244 VAL A CA 1
ATOM 1975 C C . VAL A 1 244 ? 6.162 10.578 5.903 1.00 89.44 244 VAL A C 1
ATOM 1977 O O . VAL A 1 244 ? 6.056 9.754 6.808 1.00 89.44 244 VAL A O 1
ATOM 1980 N N . LEU A 1 245 ? 5.454 10.515 4.774 1.00 89.06 245 LEU A N 1
ATOM 1981 C CA . LEU A 1 245 ? 4.494 9.460 4.430 1.00 89.06 245 LEU A CA 1
ATOM 1982 C C . LEU A 1 245 ? 5.133 8.372 3.558 1.00 89.06 245 LEU A C 1
ATOM 1984 O O . LEU A 1 245 ? 4.814 7.198 3.697 1.00 89.06 245 LEU A O 1
ATOM 1988 N N . SER A 1 246 ? 6.052 8.749 2.671 1.00 92.81 246 SER A N 1
ATOM 1989 C CA . SER A 1 246 ? 6.882 7.801 1.925 1.00 92.81 246 SER A CA 1
ATOM 1990 C C . SER A 1 246 ? 8.296 8.342 1.854 1.00 92.81 246 SER A C 1
ATOM 1992 O O . SER A 1 246 ? 8.483 9.473 1.408 1.00 92.81 246 SER A O 1
ATOM 1994 N N . ARG A 1 247 ? 9.289 7.558 2.270 1.00 94.00 247 ARG A N 1
ATOM 1995 C CA . ARG A 1 247 ? 10.699 7.934 2.113 1.00 94.00 247 ARG A CA 1
ATOM 1996 C C . ARG A 1 247 ? 11.124 7.838 0.653 1.00 94.00 247 ARG A C 1
ATOM 1998 O O . ARG A 1 247 ? 10.517 7.121 -0.143 1.00 94.00 247 ARG A O 1
ATOM 2005 N N . GLN A 1 248 ? 12.180 8.575 0.324 1.00 94.12 248 GLN A N 1
ATOM 2006 C CA . GLN A 1 248 ? 12.875 8.415 -0.943 1.00 94.12 248 GLN A CA 1
ATOM 2007 C C . GLN A 1 248 ? 13.520 7.027 -0.996 1.00 94.12 248 GLN A C 1
ATOM 2009 O O . GLN A 1 248 ? 14.343 6.700 -0.140 1.00 94.12 248 GLN A O 1
ATOM 2014 N N . THR A 1 249 ? 13.214 6.261 -2.042 1.00 93.75 249 THR A N 1
ATOM 2015 C CA . THR A 1 249 ? 13.853 4.964 -2.292 1.00 93.75 249 THR A CA 1
ATOM 2016 C C . THR A 1 249 ? 14.405 4.899 -3.702 1.00 93.75 249 THR A C 1
ATOM 2018 O O . THR A 1 249 ? 13.821 5.437 -4.637 1.00 93.75 249 THR A O 1
ATOM 2021 N N . THR A 1 250 ? 15.520 4.196 -3.873 1.00 94.88 250 THR A N 1
ATOM 2022 C CA . THR A 1 250 ? 16.080 3.891 -5.185 1.00 94.88 250 THR A CA 1
ATOM 2023 C C . THR A 1 250 ? 15.898 2.412 -5.496 1.00 94.88 250 THR A C 1
ATOM 2025 O O . THR A 1 250 ? 16.489 1.557 -4.844 1.00 94.88 250 THR A O 1
ATOM 2028 N N . LEU A 1 251 ? 15.110 2.120 -6.525 1.00 94.69 251 LEU A N 1
ATOM 2029 C CA . LEU A 1 251 ? 14.940 0.783 -7.083 1.00 94.69 251 LEU A CA 1
ATOM 2030 C C . LEU A 1 251 ? 16.023 0.558 -8.141 1.00 94.69 251 LEU A C 1
ATOM 2032 O O . LEU A 1 251 ? 16.249 1.428 -8.984 1.00 94.69 251 LEU A O 1
ATOM 2036 N N . THR A 1 252 ? 16.691 -0.593 -8.111 1.00 94.50 252 THR A N 1
ATOM 2037 C CA . THR A 1 252 ? 17.752 -0.947 -9.061 1.00 94.50 252 THR A CA 1
ATOM 2038 C C . THR A 1 252 ? 17.409 -2.257 -9.754 1.00 94.50 252 THR A C 1
ATOM 2040 O O . THR A 1 252 ? 17.369 -3.320 -9.141 1.00 94.50 252 THR A O 1
ATOM 2043 N N . ILE A 1 253 ? 17.174 -2.193 -11.059 1.00 93.31 253 ILE A N 1
ATOM 2044 C CA . ILE A 1 253 ? 16.760 -3.334 -11.870 1.00 93.31 253 ILE A CA 1
ATOM 2045 C C . ILE A 1 253 ? 17.857 -3.608 -12.888 1.00 93.31 253 ILE A C 1
ATOM 2047 O O . ILE A 1 253 ? 18.141 -2.786 -13.759 1.00 93.31 253 ILE A O 1
ATOM 2051 N N . LYS A 1 254 ? 18.477 -4.781 -12.781 1.00 90.44 254 LYS A N 1
ATOM 2052 C CA . LYS A 1 254 ? 19.373 -5.285 -13.822 1.00 90.44 254 LYS A CA 1
ATOM 2053 C C . LYS A 1 254 ? 18.518 -5.866 -14.936 1.00 90.44 254 LYS A C 1
ATOM 2055 O O . LYS A 1 254 ? 17.703 -6.751 -14.680 1.00 90.44 254 LYS A O 1
ATOM 2060 N N . ALA A 1 255 ? 18.712 -5.376 -16.151 1.00 90.31 255 ALA A N 1
ATOM 2061 C CA . ALA A 1 255 ? 17.962 -5.838 -17.300 1.00 90.31 255 ALA A CA 1
ATOM 2062 C C . ALA A 1 255 ? 18.885 -6.120 -18.492 1.00 90.31 255 ALA A C 1
ATOM 2064 O O . ALA A 1 255 ? 20.051 -5.727 -18.514 1.00 90.31 255 ALA A O 1
ATOM 2065 N N . ALA A 1 256 ? 18.357 -6.818 -19.488 1.00 86.44 256 ALA A N 1
ATOM 2066 C CA . ALA A 1 256 ? 18.971 -6.984 -20.799 1.00 86.44 256 ALA A CA 1
ATOM 2067 C C . ALA A 1 256 ? 18.064 -6.349 -21.853 1.00 86.44 256 ALA A C 1
ATOM 2069 O O . ALA A 1 256 ? 16.848 -6.340 -21.679 1.00 86.44 256 ALA A O 1
ATOM 2070 N N . ILE A 1 257 ? 18.629 -5.831 -22.944 1.00 83.69 257 ILE A N 1
ATOM 2071 C CA . ILE A 1 257 ? 17.808 -5.442 -24.097 1.00 83.69 257 ILE A CA 1
ATOM 2072 C C . ILE A 1 257 ? 17.112 -6.693 -24.635 1.00 83.69 257 ILE A C 1
ATOM 2074 O O . ILE A 1 257 ? 17.759 -7.713 -24.866 1.00 83.69 257 ILE A O 1
ATOM 2078 N N . ASP A 1 258 ? 15.809 -6.580 -24.863 1.00 83.31 258 ASP A N 1
ATOM 2079 C CA . ASP A 1 258 ? 14.976 -7.611 -25.479 1.00 83.31 258 ASP A CA 1
ATOM 2080 C C . ASP A 1 258 ? 14.282 -7.036 -26.706 1.00 83.31 258 ASP A C 1
ATOM 2082 O O . ASP A 1 258 ? 13.067 -6.887 -26.774 1.00 83.31 258 ASP A O 1
ATOM 2086 N N . LYS A 1 259 ? 15.097 -6.594 -27.663 1.00 74.88 259 LYS A N 1
ATOM 2087 C CA . LYS A 1 259 ? 14.615 -5.978 -28.892 1.00 74.88 259 LYS A CA 1
ATOM 2088 C C . LYS A 1 259 ? 15.494 -6.384 -30.060 1.00 74.88 259 LYS A C 1
ATOM 2090 O O . LYS A 1 259 ? 16.713 -6.416 -29.934 1.00 74.88 259 LYS A O 1
ATOM 2095 N N . LYS A 1 260 ? 14.866 -6.703 -31.193 1.00 69.75 260 LYS A N 1
ATOM 2096 C CA . LYS A 1 260 ? 15.552 -7.185 -32.405 1.00 69.75 260 LYS A CA 1
ATOM 2097 C C . LYS A 1 260 ? 15.864 -6.070 -33.405 1.00 69.75 260 LYS A C 1
ATOM 2099 O O . LYS A 1 260 ? 16.749 -6.234 -34.235 1.00 69.75 260 LYS A O 1
ATOM 2104 N N . ASP A 1 261 ? 15.159 -4.949 -33.314 1.00 68.31 261 ASP A N 1
ATOM 2105 C CA . ASP A 1 261 ? 15.324 -3.757 -34.141 1.00 68.31 261 ASP A CA 1
ATOM 2106 C C . ASP A 1 261 ? 15.435 -2.496 -33.259 1.00 68.31 261 ASP A C 1
ATOM 2108 O O . ASP A 1 261 ? 15.058 -2.509 -32.093 1.00 68.31 261 ASP A O 1
ATOM 2112 N N . PHE A 1 262 ? 15.958 -1.381 -33.775 1.00 72.38 262 PHE A N 1
ATOM 2113 C CA . PHE A 1 262 ? 16.039 -0.112 -33.025 1.00 72.38 262 PHE A CA 1
ATOM 2114 C C . PHE A 1 262 ? 15.005 0.893 -33.513 1.00 72.38 262 PHE A C 1
ATOM 2116 O O . PHE A 1 262 ? 15.327 2.002 -33.933 1.00 72.38 262 PHE A O 1
ATOM 2123 N N . SER A 1 263 ? 13.739 0.489 -33.459 1.00 75.06 263 SER A N 1
ATOM 2124 C CA . SER A 1 263 ? 12.598 1.334 -33.803 1.00 75.06 263 SER A CA 1
ATOM 2125 C C . SER A 1 263 ? 11.615 1.447 -32.629 1.00 75.06 263 SER A C 1
ATOM 2127 O O . SER A 1 263 ? 11.440 0.517 -31.844 1.00 75.06 263 SER A O 1
ATOM 2129 N N . GLY A 1 264 ? 10.965 2.600 -32.467 1.00 83.81 264 GLY A N 1
ATOM 2130 C CA . GLY A 1 264 ? 9.966 2.801 -31.411 1.00 83.81 264 GLY A CA 1
ATOM 2131 C C . GLY A 1 264 ? 10.512 2.641 -29.984 1.00 83.81 264 GLY A C 1
ATOM 2132 O O . GLY A 1 264 ? 11.583 3.142 -29.650 1.00 83.81 264 GLY A O 1
ATOM 2133 N N . ASN A 1 265 ? 9.740 1.967 -29.128 1.00 90.44 265 ASN A N 1
ATOM 2134 C CA . ASN A 1 265 ? 10.047 1.798 -27.705 1.00 90.44 265 ASN A CA 1
ATOM 2135 C C . ASN A 1 265 ? 11.222 0.835 -27.497 1.00 90.44 265 ASN A C 1
ATOM 2137 O O . ASN A 1 265 ? 11.296 -0.189 -28.178 1.00 90.44 265 ASN A O 1
ATOM 2141 N N . ILE A 1 266 ? 12.084 1.108 -26.516 1.00 89.38 266 ILE A N 1
ATOM 2142 C CA . ILE A 1 266 ? 13.049 0.109 -26.048 1.00 89.38 266 ILE A CA 1
ATOM 2143 C C . ILE A 1 266 ? 12.351 -0.874 -25.109 1.00 89.38 266 ILE A C 1
ATOM 2145 O O . ILE A 1 266 ? 11.517 -0.485 -24.287 1.00 89.38 266 ILE A O 1
ATOM 2149 N N . GLU A 1 267 ? 12.699 -2.146 -25.247 1.00 91.19 267 GLU A N 1
ATOM 2150 C CA . GLU A 1 267 ? 12.183 -3.245 -24.443 1.00 91.19 267 GLU A CA 1
ATOM 2151 C C . GLU A 1 267 ? 13.345 -3.897 -23.707 1.00 91.19 267 GLU A C 1
ATOM 2153 O O . GLU A 1 267 ? 14.417 -4.130 -24.273 1.00 91.19 267 GLU A O 1
ATOM 2158 N N . PHE A 1 268 ? 13.133 -4.137 -22.420 1.00 91.19 268 PHE A N 1
ATOM 2159 C CA . PHE A 1 268 ? 14.092 -4.763 -21.538 1.00 91.19 268 PHE A CA 1
ATOM 2160 C C . PHE A 1 268 ? 13.491 -6.012 -20.918 1.00 91.19 268 PHE A C 1
ATOM 2162 O O . PHE A 1 268 ? 12.361 -5.987 -20.430 1.00 91.19 268 PHE A O 1
ATOM 2169 N N . LYS A 1 269 ? 14.291 -7.068 -20.854 1.00 92.62 269 LYS A N 1
ATOM 2170 C CA . LYS A 1 269 ? 14.006 -8.291 -20.117 1.00 92.62 269 LYS A CA 1
ATOM 2171 C C . LYS A 1 269 ? 14.664 -8.236 -18.745 1.00 92.62 269 LYS A C 1
ATOM 2173 O O . LYS A 1 269 ? 15.846 -7.920 -18.625 1.00 92.62 269 LYS A O 1
ATOM 2178 N N . VAL A 1 270 ? 13.890 -8.549 -17.717 1.00 92.31 270 VAL A N 1
ATOM 2179 C CA . VAL A 1 270 ? 14.285 -8.578 -16.309 1.00 92.31 270 VAL A CA 1
ATOM 2180 C C . VAL A 1 270 ? 14.196 -10.018 -15.831 1.00 92.31 270 VAL A C 1
ATOM 2182 O O . VAL A 1 270 ? 13.135 -10.631 -15.924 1.00 92.31 270 VAL A O 1
ATOM 2185 N N . SER A 1 271 ? 15.305 -10.564 -15.343 1.00 90.56 271 SER A N 1
ATOM 2186 C CA . SER A 1 271 ? 15.338 -11.926 -14.808 1.00 90.56 271 SER A CA 1
ATOM 2187 C C . SER A 1 271 ? 14.872 -11.948 -13.355 1.00 90.56 271 SER A C 1
ATOM 2189 O O . SER A 1 271 ? 15.344 -11.148 -12.543 1.00 90.56 271 SER A O 1
ATOM 2191 N N . ASN A 1 272 ? 13.987 -12.886 -13.033 1.00 89.00 272 ASN A N 1
ATOM 2192 C CA . ASN A 1 272 ? 13.579 -13.202 -11.668 1.00 89.00 272 ASN A CA 1
ATOM 2193 C C . ASN A 1 272 ? 14.525 -14.261 -11.069 1.00 89.00 272 ASN A C 1
ATOM 2195 O O . ASN A 1 272 ? 15.278 -14.919 -11.794 1.00 89.00 272 ASN A O 1
ATOM 2199 N N . GLN A 1 273 ? 14.513 -14.434 -9.743 1.00 88.12 273 GLN A N 1
ATOM 2200 C CA . GLN A 1 273 ? 15.389 -15.406 -9.069 1.00 88.12 273 GLN A CA 1
ATOM 2201 C C . GLN A 1 273 ? 15.053 -16.868 -9.393 1.00 88.12 273 GLN A C 1
ATOM 2203 O O . GLN A 1 273 ? 15.945 -17.713 -9.382 1.00 88.12 273 GLN A O 1
ATOM 2208 N N . ASP A 1 274 ? 13.793 -17.164 -9.711 1.00 87.38 274 ASP A N 1
ATOM 2209 C CA . ASP A 1 274 ? 13.317 -18.499 -10.100 1.00 87.38 274 ASP A CA 1
ATOM 2210 C C . ASP A 1 274 ? 13.708 -18.895 -11.540 1.00 87.38 274 ASP A C 1
ATOM 2212 O O . ASP A 1 274 ? 13.380 -19.987 -12.003 1.00 87.38 274 ASP A O 1
ATOM 2216 N N . GLY A 1 275 ? 14.408 -18.013 -12.262 1.00 84.88 275 GLY A N 1
ATOM 2217 C CA . GLY A 1 275 ? 14.805 -18.207 -13.656 1.00 84.88 275 GLY A CA 1
ATOM 2218 C C . GLY A 1 275 ? 13.745 -17.787 -14.678 1.00 84.88 275 GLY A C 1
ATOM 2219 O O . GLY A 1 275 ? 14.038 -17.777 -15.876 1.00 84.88 275 GLY A O 1
ATOM 2220 N N . SER A 1 276 ? 12.544 -17.396 -14.239 1.00 90.38 276 SER A N 1
ATOM 2221 C CA . SER A 1 276 ? 11.556 -16.758 -15.109 1.00 90.38 276 SER A CA 1
ATOM 2222 C C . SER A 1 276 ? 11.990 -15.334 -15.478 1.00 90.38 276 SER A C 1
ATOM 2224 O O . SER A 1 276 ? 12.963 -14.782 -14.954 1.00 90.38 276 SER A O 1
ATOM 2226 N N . SER A 1 277 ? 11.289 -14.722 -16.431 1.00 88.88 277 SER A N 1
ATOM 2227 C CA . SER A 1 277 ? 11.611 -13.371 -16.879 1.00 88.88 277 SER A CA 1
ATOM 2228 C C . SER A 1 277 ? 10.375 -12.526 -17.112 1.00 88.88 277 SER A C 1
ATOM 2230 O O . SER A 1 277 ? 9.417 -12.987 -17.733 1.00 88.88 277 SER A O 1
ATOM 2232 N N . SER A 1 278 ? 10.470 -11.266 -16.713 1.00 90.81 278 SER A N 1
ATOM 2233 C CA . SER A 1 278 ? 9.488 -10.217 -16.960 1.00 90.81 278 SER A CA 1
ATOM 2234 C C . SER A 1 278 ? 10.037 -9.208 -17.969 1.00 90.81 278 SER A C 1
ATOM 2236 O O . SER A 1 278 ? 11.238 -9.171 -18.229 1.00 90.81 278 SER A O 1
ATOM 2238 N N . SER A 1 279 ? 9.179 -8.356 -18.526 1.00 91.31 279 SER A N 1
ATOM 2239 C CA . SER A 1 279 ? 9.598 -7.303 -19.456 1.00 91.31 279 SER A CA 1
ATOM 2240 C C . SER A 1 279 ? 9.174 -5.920 -18.981 1.00 91.31 279 SER A C 1
ATOM 2242 O O . SER A 1 279 ? 8.062 -5.746 -18.481 1.00 91.31 279 SER A O 1
ATOM 2244 N N . ILE A 1 280 ? 10.016 -4.920 -19.220 1.00 92.75 280 ILE A N 1
ATOM 2245 C CA . ILE A 1 280 ? 9.717 -3.509 -18.990 1.00 92.75 280 ILE A CA 1
ATOM 2246 C C . ILE A 1 280 ? 10.109 -2.704 -20.228 1.00 92.75 280 ILE A C 1
ATOM 2248 O O . ILE A 1 280 ? 11.104 -2.988 -20.884 1.00 92.75 280 ILE A O 1
ATOM 2252 N N . SER A 1 281 ? 9.310 -1.706 -20.586 1.00 93.00 281 SER A N 1
ATOM 2253 C CA . SER A 1 281 ? 9.463 -0.982 -21.852 1.00 93.00 281 SER A CA 1
ATOM 2254 C C . SER A 1 281 ? 9.406 0.524 -21.635 1.00 93.00 281 SER A C 1
ATOM 2256 O O . SER A 1 281 ? 8.479 0.994 -20.969 1.00 93.00 281 SER A O 1
ATOM 2258 N N . LEU A 1 282 ? 10.322 1.269 -22.249 1.00 93.56 282 LEU A N 1
ATOM 2259 C CA . LEU A 1 282 ? 10.346 2.733 -22.216 1.00 93.56 282 LEU A CA 1
ATOM 2260 C C . LEU A 1 282 ? 9.959 3.304 -23.572 1.00 93.56 282 LEU A C 1
ATOM 2262 O O . LEU A 1 282 ? 10.429 2.837 -24.613 1.00 93.56 282 LEU A O 1
ATOM 2266 N N . ARG A 1 283 ? 9.148 4.362 -23.562 1.00 94.94 283 ARG A N 1
ATOM 2267 C CA . ARG A 1 283 ? 8.882 5.133 -24.774 1.00 94.94 283 ARG A CA 1
ATOM 2268 C C . ARG A 1 283 ? 10.021 6.096 -25.034 1.00 94.94 283 ARG A C 1
ATOM 2270 O O . ARG A 1 283 ? 10.434 6.817 -24.134 1.00 94.94 283 ARG A O 1
ATOM 2277 N N . GLY A 1 284 ? 10.450 6.165 -26.282 1.00 91.62 284 GLY A N 1
ATOM 2278 C CA . GLY A 1 284 ? 11.499 7.066 -26.719 1.00 91.62 284 GLY A CA 1
ATOM 2279 C C . GLY A 1 284 ? 11.831 6.816 -28.176 1.00 91.62 284 GLY A C 1
ATOM 2280 O O . GLY A 1 284 ? 11.008 6.284 -28.925 1.00 91.62 284 GLY A O 1
ATOM 2281 N N . ASN A 1 285 ? 13.034 7.200 -28.564 1.00 87.06 285 ASN A N 1
ATOM 2282 C CA . ASN A 1 285 ? 13.529 7.018 -29.912 1.00 87.06 285 ASN A CA 1
ATOM 2283 C C . ASN A 1 285 ? 15.000 6.617 -29.898 1.00 87.06 285 ASN A C 1
ATOM 2285 O O . ASN A 1 285 ? 15.794 7.087 -29.080 1.00 87.06 285 ASN A O 1
ATOM 2289 N N . PHE A 1 286 ? 15.355 5.766 -30.852 1.00 81.25 286 PHE A N 1
ATOM 2290 C CA . PHE A 1 286 ? 16.738 5.421 -31.114 1.00 81.25 286 PHE A CA 1
ATOM 2291 C C . PHE A 1 286 ? 17.381 6.462 -32.026 1.00 81.25 286 PHE A C 1
ATOM 2293 O O . PHE A 1 286 ? 16.734 7.016 -32.917 1.00 81.25 286 PHE A O 1
ATOM 2300 N N . THR A 1 287 ? 18.660 6.733 -31.798 1.00 74.06 287 THR A N 1
ATOM 2301 C CA . THR A 1 287 ? 19.472 7.630 -32.619 1.00 74.06 287 THR A CA 1
ATOM 2302 C C . THR A 1 287 ? 20.857 7.035 -32.837 1.00 74.06 287 THR A C 1
ATOM 2304 O O . THR A 1 287 ? 21.368 6.279 -32.014 1.00 74.06 287 THR A O 1
ATOM 2307 N N . ALA A 1 288 ? 21.489 7.373 -33.955 1.00 66.00 288 ALA A N 1
ATOM 2308 C CA . ALA A 1 288 ? 22.908 7.114 -34.148 1.00 66.00 288 ALA A CA 1
ATOM 2309 C C . ALA A 1 288 ? 23.722 8.161 -33.372 1.00 66.00 288 ALA A C 1
ATOM 2311 O O . ALA A 1 288 ? 23.485 9.360 -33.516 1.00 66.00 288 ALA A O 1
ATOM 2312 N N . ILE A 1 289 ? 24.686 7.720 -32.564 1.00 64.50 289 ILE A N 1
ATOM 2313 C CA . ILE A 1 289 ? 25.609 8.598 -31.840 1.00 64.50 289 ILE A CA 1
ATOM 2314 C C . ILE A 1 289 ? 27.033 8.305 -32.303 1.00 64.50 289 ILE A C 1
ATOM 2316 O O . ILE A 1 289 ? 27.492 7.168 -32.256 1.00 64.50 289 ILE A O 1
ATOM 2320 N N . HIS A 1 290 ? 27.760 9.343 -32.708 1.00 59.16 290 HIS A N 1
ATOM 2321 C CA . HIS A 1 290 ? 29.186 9.251 -33.003 1.00 59.16 290 HIS A CA 1
ATOM 2322 C C . HIS A 1 290 ? 29.995 9.671 -31.765 1.00 59.16 290 HIS A C 1
ATOM 2324 O O . HIS A 1 290 ? 29.840 10.790 -31.272 1.00 59.16 290 HIS A O 1
ATOM 2330 N N . ARG A 1 291 ? 30.854 8.787 -31.239 1.00 57.22 291 ARG A N 1
ATOM 2331 C CA . ARG A 1 291 ? 31.740 9.080 -30.096 1.00 57.22 291 ARG A CA 1
ATOM 2332 C C . ARG A 1 291 ? 33.194 9.082 -30.566 1.00 57.22 291 ARG A C 1
ATOM 2334 O O . ARG A 1 291 ? 33.601 8.246 -31.364 1.00 57.22 291 ARG A O 1
ATOM 2341 N N . LYS A 1 292 ? 34.014 10.008 -30.061 1.00 51.38 292 LYS A N 1
ATOM 2342 C CA . LYS A 1 292 ? 35.438 10.104 -30.430 1.00 51.38 292 LYS A CA 1
ATOM 2343 C C . LYS A 1 292 ? 36.149 8.770 -30.136 1.00 51.38 292 LYS A C 1
ATOM 2345 O O . LYS A 1 292 ? 36.265 8.385 -28.979 1.00 51.38 292 LYS A O 1
ATOM 2350 N N . GLY A 1 293 ? 36.596 8.066 -31.180 1.00 56.19 293 GLY A N 1
ATOM 2351 C CA . GLY A 1 293 ? 37.272 6.761 -31.081 1.00 56.19 293 GLY A CA 1
ATOM 2352 C C . GLY A 1 293 ? 36.373 5.519 -31.220 1.00 56.19 293 GLY A C 1
ATOM 2353 O O . GLY A 1 293 ? 36.905 4.427 -31.397 1.00 56.19 293 GLY A O 1
ATOM 2354 N N . ILE A 1 294 ? 35.040 5.662 -31.217 1.00 55.19 294 ILE A N 1
ATOM 2355 C CA . ILE A 1 294 ? 34.068 4.581 -31.465 1.00 55.19 294 ILE A CA 1
ATOM 2356 C C . ILE A 1 294 ? 33.281 4.948 -32.727 1.00 55.19 294 ILE A C 1
ATOM 2358 O O . ILE A 1 294 ? 32.557 5.939 -32.748 1.00 55.19 294 ILE A O 1
ATOM 2362 N N . LYS A 1 295 ? 33.443 4.158 -33.797 1.00 60.16 295 LYS A N 1
ATOM 2363 C CA . LYS A 1 295 ? 32.987 4.523 -35.152 1.00 60.16 295 LYS A CA 1
ATOM 2364 C C . LYS A 1 295 ? 31.465 4.723 -35.285 1.00 60.16 295 LYS A C 1
ATOM 2366 O O . LYS A 1 295 ? 31.058 5.434 -36.193 1.00 60.16 295 LYS A O 1
ATOM 2371 N N . LEU A 1 296 ? 30.644 4.149 -34.398 1.00 59.75 296 LEU A N 1
ATOM 2372 C CA . LEU A 1 296 ? 29.196 4.387 -34.291 1.00 59.75 296 LEU A CA 1
ATOM 2373 C C . LEU A 1 296 ? 28.669 3.748 -32.986 1.00 59.75 296 LEU A C 1
ATOM 2375 O O . LEU A 1 296 ? 29.100 2.655 -32.629 1.00 59.75 296 LEU A O 1
ATOM 2379 N N . SER A 1 297 ? 27.748 4.399 -32.278 1.00 67.50 297 SER A N 1
ATOM 2380 C CA . SER A 1 297 ? 27.011 3.857 -31.124 1.00 67.50 297 SER A CA 1
ATOM 2381 C C . SER A 1 297 ? 25.511 4.050 -31.347 1.00 67.50 297 SER A C 1
ATOM 2383 O O . SER A 1 297 ? 25.100 4.976 -32.048 1.00 67.50 297 SER A O 1
ATOM 2385 N N . VAL A 1 298 ? 24.681 3.212 -30.724 1.00 73.25 298 VAL A N 1
ATOM 2386 C CA . VAL A 1 298 ? 23.228 3.427 -30.706 1.00 73.25 298 VAL A CA 1
ATOM 2387 C C . VAL A 1 298 ? 22.871 4.158 -29.423 1.00 73.25 298 VAL A C 1
ATOM 2389 O O . VAL A 1 298 ? 23.196 3.712 -28.324 1.00 73.25 298 VAL A O 1
ATOM 2392 N N . GLY A 1 299 ? 22.241 5.314 -29.578 1.00 80.56 299 GLY A N 1
ATOM 2393 C CA . GLY A 1 299 ? 21.607 6.074 -28.519 1.00 80.56 299 GLY A CA 1
ATOM 2394 C C . GLY A 1 299 ? 20.144 5.701 -28.380 1.00 80.56 299 GLY A C 1
ATOM 2395 O O . GLY A 1 299 ? 19.469 5.446 -29.375 1.00 80.56 299 GLY A O 1
ATOM 2396 N N . PHE A 1 300 ? 19.637 5.728 -27.156 1.00 87.06 300 PHE A N 1
ATOM 2397 C CA . PHE A 1 300 ? 18.211 5.799 -26.887 1.00 87.06 300 PHE A CA 1
ATOM 2398 C C . PHE A 1 300 ? 17.933 7.054 -26.070 1.00 87.06 300 PHE A C 1
ATOM 2400 O O . PHE A 1 300 ? 18.582 7.286 -25.047 1.00 87.06 300 PHE A O 1
ATOM 2407 N N . ALA A 1 301 ? 16.986 7.864 -26.532 1.00 89.31 301 ALA A N 1
ATOM 2408 C CA . ALA A 1 301 ? 16.551 9.076 -25.859 1.00 89.31 301 ALA A CA 1
ATOM 2409 C C . ALA A 1 301 ? 15.073 8.977 -25.476 1.00 89.31 301 ALA A C 1
ATOM 2411 O O . ALA A 1 301 ? 14.262 8.445 -26.233 1.00 89.31 301 ALA A O 1
ATOM 2412 N N . PHE A 1 302 ? 14.720 9.498 -24.305 1.00 93.06 302 PHE A N 1
ATOM 2413 C CA . PHE A 1 302 ? 13.339 9.576 -23.845 1.00 93.06 302 PHE A CA 1
ATOM 2414 C C . PHE A 1 302 ? 13.092 10.837 -23.023 1.00 93.06 302 PHE A C 1
ATOM 2416 O O . PHE A 1 302 ? 14.007 11.420 -22.443 1.00 93.06 302 PHE A O 1
ATOM 2423 N N . GLU A 1 303 ? 11.829 11.242 -22.962 1.00 94.19 303 GLU A N 1
ATOM 2424 C CA . GLU A 1 303 ? 11.361 12.304 -22.078 1.00 94.19 303 GLU A CA 1
ATOM 2425 C C . GLU A 1 303 ? 10.560 11.683 -20.936 1.00 94.19 303 GLU A C 1
ATOM 2427 O O . GLU A 1 303 ? 9.812 10.723 -21.137 1.00 94.19 303 GLU A O 1
ATOM 2432 N N . GLN A 1 304 ? 10.734 12.210 -19.732 1.00 93.88 304 GLN A N 1
ATOM 2433 C CA . GLN A 1 304 ? 10.021 11.776 -18.540 1.00 93.88 304 GLN A CA 1
ATOM 2434 C C . GLN A 1 304 ? 9.363 12.983 -17.883 1.00 93.88 304 GLN A C 1
ATOM 2436 O O . GLN A 1 304 ? 10.008 14.010 -17.686 1.00 93.88 304 GLN A O 1
ATOM 2441 N N . VAL A 1 305 ? 8.094 12.846 -17.503 1.00 90.06 305 VAL A N 1
ATOM 2442 C CA . VAL A 1 305 ? 7.386 13.865 -16.716 1.00 90.06 305 VAL A CA 1
ATOM 2443 C C . VAL A 1 305 ? 7.613 13.573 -15.239 1.00 90.06 305 VAL A C 1
ATOM 2445 O O . VAL A 1 305 ? 7.249 12.494 -14.783 1.00 90.06 305 VAL A O 1
ATOM 2448 N N . THR A 1 306 ? 8.214 14.503 -14.501 1.00 87.88 306 THR A N 1
ATOM 2449 C CA . THR A 1 306 ? 8.503 14.405 -13.060 1.00 87.88 306 THR A CA 1
ATOM 2450 C C . THR A 1 306 ? 7.713 15.452 -12.269 1.00 87.88 306 THR A C 1
ATOM 2452 O O . THR A 1 306 ? 7.005 16.282 -12.843 1.00 87.88 306 THR A O 1
ATOM 2455 N N . SER A 1 307 ? 7.858 15.448 -10.939 1.00 80.56 307 SER A N 1
ATOM 2456 C CA . SER A 1 307 ? 7.328 16.495 -10.051 1.00 80.56 307 SER A CA 1
ATOM 2457 C C . SER A 1 307 ? 7.837 17.903 -10.394 1.00 80.56 307 SER A C 1
ATOM 2459 O O . SER A 1 307 ? 7.157 18.884 -10.100 1.00 80.56 307 SER A O 1
ATOM 2461 N N . GLN A 1 308 ? 9.007 18.010 -11.031 1.00 83.38 308 GLN A N 1
ATOM 2462 C CA . GLN A 1 308 ? 9.680 19.273 -11.353 1.00 83.38 308 GLN A CA 1
ATOM 2463 C C . GLN A 1 308 ? 9.505 19.702 -12.820 1.00 83.38 308 GLN A C 1
ATOM 2465 O O . GLN A 1 308 ? 9.993 20.760 -13.211 1.00 83.38 308 GLN A O 1
ATOM 2470 N N . GLY A 1 309 ? 8.820 18.898 -13.639 1.00 87.69 309 GLY A N 1
ATOM 2471 C CA . GLY A 1 309 ? 8.602 19.161 -15.061 1.00 87.69 309 GLY A CA 1
ATOM 2472 C C . GLY A 1 309 ? 9.079 18.023 -15.961 1.00 87.69 309 GLY A C 1
ATOM 2473 O O . GLY A 1 309 ? 9.278 16.895 -15.520 1.00 87.69 309 GLY A O 1
ATOM 2474 N N . THR A 1 310 ? 9.235 18.302 -17.254 1.00 92.62 310 THR A N 1
ATOM 2475 C CA . THR A 1 310 ? 9.690 17.292 -18.223 1.00 92.62 310 THR A CA 1
ATOM 2476 C C . THR A 1 310 ? 11.211 17.301 -18.331 1.00 92.62 310 THR A C 1
ATOM 2478 O O . THR A 1 310 ? 11.806 18.339 -18.614 1.00 92.62 310 THR A O 1
ATOM 2481 N N . VAL A 1 311 ? 11.841 16.142 -18.138 1.00 92.06 311 VAL A N 1
ATOM 2482 C CA . VAL A 1 311 ? 13.295 15.951 -18.229 1.00 92.06 311 VAL A CA 1
ATOM 2483 C C . VAL A 1 311 ? 13.617 15.047 -19.415 1.00 92.06 311 VAL A C 1
ATOM 2485 O O . VAL A 1 311 ? 12.937 14.044 -19.636 1.00 92.06 311 VAL A O 1
ATOM 2488 N N . LYS A 1 312 ? 14.660 15.388 -20.179 1.00 91.12 312 LYS A N 1
ATOM 2489 C CA . LYS A 1 312 ? 15.156 14.563 -21.287 1.00 91.12 312 LYS A CA 1
ATOM 2490 C C . LYS A 1 312 ? 16.346 13.730 -20.837 1.00 91.12 312 LYS A C 1
ATOM 2492 O O . LYS A 1 312 ? 17.297 14.258 -20.263 1.00 91.12 312 LYS A O 1
ATOM 2497 N N . PHE A 1 313 ? 16.316 12.449 -21.164 1.00 89.81 313 PHE A N 1
ATOM 2498 C CA . PHE A 1 313 ? 17.385 11.502 -20.899 1.00 89.81 313 PHE A CA 1
ATOM 2499 C C . PHE A 1 313 ? 17.875 10.892 -22.198 1.00 89.81 313 PHE A C 1
ATOM 2501 O O . PHE A 1 313 ? 17.099 10.659 -23.122 1.00 89.81 313 PHE A O 1
ATOM 2508 N N . SER A 1 314 ? 19.169 10.595 -22.249 1.00 86.25 314 SER A N 1
ATOM 2509 C CA . SER A 1 314 ? 19.726 9.742 -23.287 1.00 86.25 314 SER A CA 1
ATOM 2510 C C . SER A 1 314 ? 20.835 8.880 -22.710 1.00 86.25 314 SER A C 1
ATOM 2512 O O . SER A 1 314 ? 21.577 9.317 -21.830 1.00 86.25 314 SER A O 1
ATOM 2514 N N . PHE A 1 315 ? 20.938 7.654 -23.200 1.00 83.38 315 PHE A N 1
ATOM 2515 C CA . PHE A 1 315 ? 22.070 6.776 -22.943 1.00 83.38 315 PHE A CA 1
ATOM 2516 C C . PHE A 1 315 ? 22.468 6.116 -24.255 1.00 83.38 315 PHE A C 1
ATOM 2518 O O . PHE A 1 315 ? 21.633 5.918 -25.138 1.00 83.38 315 PHE A O 1
ATOM 2525 N N . ALA A 1 316 ? 23.752 5.807 -24.398 1.00 78.50 316 ALA A N 1
ATOM 2526 C CA . ALA A 1 316 ? 24.246 5.080 -25.554 1.00 78.50 316 ALA A CA 1
ATOM 2527 C C . ALA A 1 316 ? 24.782 3.729 -25.118 1.00 78.50 316 ALA A C 1
ATOM 2529 O O . ALA A 1 316 ? 25.264 3.567 -23.999 1.00 78.50 316 ALA A O 1
ATOM 2530 N N . PHE A 1 317 ? 24.737 2.777 -26.030 1.00 75.69 317 PHE A N 1
ATOM 2531 C CA . PHE A 1 317 ? 25.386 1.494 -25.861 1.00 75.69 317 PHE A CA 1
ATOM 2532 C C . PHE A 1 317 ? 26.159 1.149 -27.131 1.00 75.69 317 PHE A C 1
ATOM 2534 O O . PHE A 1 317 ? 25.793 1.513 -28.255 1.00 75.69 317 PHE A O 1
ATOM 2541 N N . ASN A 1 318 ? 27.296 0.491 -26.927 1.00 67.94 318 ASN A N 1
ATOM 2542 C CA . ASN A 1 318 ? 28.220 0.146 -27.995 1.00 67.94 318 ASN A CA 1
ATOM 2543 C C . ASN A 1 318 ? 27.880 -1.236 -28.550 1.00 67.94 318 ASN A C 1
ATOM 2545 O O . ASN A 1 318 ? 27.477 -2.133 -27.812 1.00 67.94 318 ASN A O 1
ATOM 2549 N N . GLY A 1 319 ? 28.103 -1.416 -29.845 1.00 64.56 319 GLY A N 1
ATOM 2550 C CA . GLY A 1 319 ? 28.228 -2.739 -30.441 1.00 64.56 319 GLY A CA 1
ATOM 2551 C C . GLY A 1 319 ? 29.400 -2.755 -31.412 1.00 64.56 319 GLY A C 1
ATOM 2552 O O . GLY A 1 319 ? 30.210 -1.826 -31.445 1.00 64.56 319 GLY A O 1
ATOM 2553 N N . LYS A 1 320 ? 29.502 -3.826 -32.181 1.00 63.22 320 LYS A N 1
ATOM 2554 C CA . LYS A 1 320 ? 30.571 -4.068 -33.134 1.00 63.22 320 LYS A CA 1
ATOM 2555 C C . LYS A 1 320 ? 29.973 -4.271 -34.515 1.00 63.22 320 LYS A C 1
ATOM 2557 O O . LYS A 1 320 ? 29.065 -5.073 -34.695 1.00 63.22 320 LYS A O 1
ATOM 2562 N N . LEU A 1 321 ? 30.533 -3.566 -35.489 1.00 57.78 321 LEU A N 1
ATOM 2563 C CA . LEU A 1 321 ? 30.279 -3.829 -36.896 1.00 57.78 321 LEU A CA 1
ATOM 2564 C C . LEU A 1 321 ? 31.013 -5.109 -37.317 1.00 57.78 321 LEU A C 1
ATOM 2566 O O . LEU A 1 321 ? 32.232 -5.211 -37.166 1.00 57.78 321 LEU A O 1
ATOM 2570 N N . GLU A 1 322 ? 30.283 -6.062 -37.868 1.00 60.59 322 GLU A N 1
ATOM 2571 C CA . GLU A 1 322 ? 30.767 -7.323 -38.414 1.00 60.59 322 GLU A CA 1
ATOM 2572 C C . GLU A 1 322 ? 30.193 -7.497 -39.825 1.00 60.59 322 GLU A C 1
ATOM 2574 O O . GLU A 1 322 ? 29.106 -7.020 -40.133 1.00 60.59 322 GLU A O 1
ATOM 2579 N N . PHE A 1 323 ? 30.924 -8.145 -40.724 1.00 57.34 323 PHE A N 1
ATOM 2580 C CA . PHE A 1 323 ? 30.382 -8.497 -42.036 1.00 57.34 323 PHE A CA 1
ATOM 2581 C C . PHE A 1 323 ? 29.739 -9.873 -41.914 1.00 57.34 323 PHE A C 1
ATOM 2583 O O . PHE A 1 323 ? 30.435 -10.819 -41.554 1.00 57.34 323 PHE A O 1
ATOM 2590 N N . ALA A 1 324 ? 28.435 -9.974 -42.188 1.00 54.31 324 ALA A N 1
ATOM 2591 C CA . ALA A 1 324 ? 27.733 -11.251 -42.094 1.00 54.31 324 ALA A CA 1
ATOM 2592 C C . ALA A 1 324 ? 28.105 -12.161 -43.269 1.00 54.31 324 ALA A C 1
ATOM 2594 O O . ALA A 1 324 ? 28.514 -13.281 -43.027 1.00 54.31 324 ALA A O 1
ATOM 2595 N N . ASP A 1 325 ? 28.064 -11.657 -44.514 1.00 59.84 325 ASP A N 1
ATOM 2596 C CA . ASP A 1 325 ? 28.294 -12.468 -45.730 1.00 59.84 325 ASP A CA 1
ATOM 2597 C C . ASP A 1 325 ? 28.791 -11.625 -46.936 1.00 59.84 325 ASP A C 1
ATOM 2599 O O . ASP A 1 325 ? 28.306 -11.752 -48.060 1.00 59.84 325 ASP A O 1
ATOM 2603 N N . GLY A 1 326 ? 29.697 -10.662 -46.718 1.00 55.47 326 GLY A N 1
ATOM 2604 C CA . GLY A 1 326 ? 30.311 -9.840 -47.787 1.00 55.47 326 GLY A CA 1
ATOM 2605 C C . GLY A 1 326 ? 29.400 -8.813 -48.492 1.00 55.47 326 GLY A C 1
ATOM 2606 O O . GLY A 1 326 ? 29.899 -7.871 -49.098 1.00 55.47 326 GLY A O 1
ATOM 2607 N N . THR A 1 327 ? 28.077 -8.937 -48.367 1.00 52.44 327 THR A N 1
ATOM 2608 C CA . THR A 1 327 ? 27.053 -8.022 -48.930 1.00 52.44 327 THR A CA 1
ATOM 2609 C C . THR A 1 327 ? 26.130 -7.423 -47.866 1.00 52.44 327 THR A C 1
ATOM 2611 O O . THR A 1 327 ? 25.217 -6.652 -48.167 1.00 52.44 327 THR A O 1
ATOM 2614 N N . LYS A 1 328 ? 26.351 -7.799 -46.605 1.00 54.50 328 LYS A N 1
ATOM 2615 C CA . LYS A 1 328 ? 25.533 -7.438 -45.451 1.00 54.50 328 LYS A CA 1
ATOM 2616 C C . LYS A 1 328 ? 26.448 -7.006 -44.324 1.00 54.50 328 LYS A C 1
ATOM 2618 O O . LYS A 1 328 ? 27.400 -7.712 -43.979 1.00 54.50 328 LYS A O 1
ATOM 2623 N N . ILE A 1 329 ? 26.148 -5.844 -43.768 1.00 55.78 329 ILE A N 1
ATOM 2624 C CA . ILE A 1 329 ? 26.845 -5.296 -42.619 1.00 55.78 329 ILE A CA 1
ATOM 2625 C C . ILE A 1 329 ? 25.978 -5.590 -41.400 1.00 55.78 329 ILE A C 1
ATOM 2627 O O . ILE A 1 329 ? 24.851 -5.120 -41.304 1.00 55.78 329 ILE A O 1
ATOM 2631 N N . GLN A 1 330 ? 26.484 -6.392 -40.479 1.00 60.62 330 GLN A N 1
ATOM 2632 C CA . GLN A 1 330 ? 25.809 -6.744 -39.243 1.00 60.62 330 GLN A CA 1
ATOM 2633 C C . GLN A 1 330 ? 26.374 -5.915 -38.094 1.00 60.62 330 GLN A C 1
ATOM 2635 O O . GLN A 1 330 ? 27.562 -5.959 -37.810 1.00 60.62 330 GLN A O 1
ATOM 2640 N N . TRP A 1 331 ? 25.536 -5.156 -37.403 1.00 61.56 331 TRP A N 1
ATOM 2641 C CA . TRP A 1 331 ? 25.924 -4.534 -36.147 1.00 61.56 331 TRP A CA 1
ATOM 2642 C C . TRP A 1 331 ? 25.521 -5.446 -34.990 1.00 61.56 331 TRP A C 1
ATOM 2644 O O . TRP A 1 331 ? 24.339 -5.546 -34.663 1.00 61.56 331 TRP A O 1
ATOM 2654 N N . THR A 1 332 ? 26.497 -6.106 -34.373 1.00 62.75 332 THR A N 1
ATOM 2655 C CA . THR A 1 332 ? 26.310 -7.039 -33.259 1.00 62.75 332 THR A CA 1
ATOM 2656 C C . THR A 1 332 ? 26.507 -6.330 -31.919 1.00 62.75 332 THR A C 1
ATOM 2658 O O . THR A 1 332 ? 27.518 -5.677 -31.678 1.00 62.75 332 THR A O 1
ATOM 2661 N N . PHE A 1 333 ? 25.558 -6.494 -31.009 1.00 66.50 333 PHE A N 1
ATOM 2662 C CA . PHE A 1 333 ? 25.643 -6.096 -29.609 1.00 66.50 333 PHE A CA 1
ATOM 2663 C C . PHE A 1 333 ? 25.762 -7.362 -28.780 1.00 66.50 333 PHE A C 1
ATOM 2665 O O . PHE A 1 333 ? 24.889 -8.224 -28.855 1.00 66.50 333 PHE A O 1
ATOM 2672 N N . GLU A 1 334 ? 26.821 -7.471 -27.989 1.00 57.72 334 GLU A N 1
ATOM 2673 C CA . GLU A 1 334 ? 27.012 -8.588 -27.072 1.00 57.72 334 GLU A CA 1
ATOM 2674 C C . GLU A 1 334 ? 27.114 -8.051 -25.649 1.00 57.72 334 GLU A C 1
ATOM 2676 O O . GLU A 1 334 ? 27.989 -7.241 -25.340 1.00 57.72 334 GLU A O 1
ATOM 2681 N N . LYS A 1 335 ? 26.199 -8.486 -24.780 1.00 57.62 335 LYS A N 1
ATOM 2682 C CA . LYS A 1 335 ? 26.266 -8.185 -23.349 1.00 57.62 335 LYS A CA 1
ATOM 2683 C C . LYS A 1 335 ? 25.668 -9.328 -22.542 1.00 57.62 335 LYS A C 1
ATOM 2685 O O . LYS A 1 335 ? 24.582 -9.801 -22.863 1.00 57.62 335 LYS A O 1
ATOM 2690 N N . ASN A 1 336 ? 26.380 -9.774 -21.504 1.00 47.75 336 ASN A N 1
ATOM 2691 C CA . ASN A 1 336 ? 25.979 -10.890 -20.635 1.00 47.75 336 ASN A CA 1
ATOM 2692 C C . ASN A 1 336 ? 25.545 -12.138 -21.431 1.00 47.75 336 ASN A C 1
ATOM 2694 O O . ASN A 1 336 ? 24.470 -12.686 -21.202 1.00 47.75 336 ASN A O 1
ATOM 2698 N N . SER A 1 337 ? 26.348 -12.527 -22.430 1.00 48.00 337 SER A N 1
ATOM 2699 C CA . SER A 1 337 ? 26.096 -13.673 -23.324 1.00 48.00 337 SER A CA 1
ATOM 2700 C C . SER A 1 337 ? 24.850 -13.566 -24.218 1.00 48.00 337 SER A C 1
ATOM 2702 O O . SER A 1 337 ? 24.551 -14.499 -24.960 1.00 48.00 337 SER A O 1
ATOM 2704 N N . THR A 1 338 ? 24.143 -12.433 -24.206 1.00 53.53 338 THR A N 1
ATOM 2705 C CA . THR A 1 338 ? 23.031 -12.161 -25.122 1.00 53.53 338 THR A CA 1
ATOM 2706 C C . THR A 1 338 ? 23.558 -11.390 -26.325 1.00 53.53 338 THR A C 1
ATOM 2708 O O . THR A 1 338 ? 24.122 -10.303 -26.175 1.00 53.53 338 THR A O 1
ATOM 2711 N N . LYS A 1 339 ? 23.380 -11.963 -27.521 1.00 59.25 339 LYS A N 1
ATOM 2712 C CA . LYS A 1 339 ? 23.727 -11.331 -28.796 1.00 59.25 339 LYS A CA 1
ATOM 2713 C C . LYS A 1 339 ? 22.470 -10.800 -29.466 1.00 59.25 339 LYS A C 1
ATOM 2715 O O . LYS A 1 339 ? 21.577 -11.566 -29.810 1.00 59.25 339 LYS A O 1
ATOM 2720 N N . THR A 1 340 ? 22.420 -9.491 -29.668 1.00 60.06 340 THR A N 1
ATOM 2721 C CA . THR A 1 340 ? 21.443 -8.844 -30.553 1.00 60.06 340 THR A CA 1
ATOM 2722 C C . THR A 1 340 ? 22.183 -8.374 -31.788 1.00 60.06 340 THR A C 1
ATOM 2724 O O . THR A 1 340 ? 23.340 -7.973 -31.701 1.00 60.06 340 THR A O 1
ATOM 2727 N N . SER A 1 341 ? 21.575 -8.446 -32.963 1.00 60.00 341 SER A N 1
ATOM 2728 C CA . SER A 1 341 ? 22.240 -8.005 -34.183 1.00 60.00 341 SER A CA 1
ATOM 2729 C C . SER A 1 341 ? 21.273 -7.313 -35.115 1.00 60.00 341 SER A C 1
ATOM 2731 O O . SER A 1 341 ? 20.165 -7.796 -35.319 1.00 60.00 341 SER A O 1
ATOM 2733 N N . ILE A 1 342 ? 21.719 -6.205 -35.696 1.00 57.06 342 ILE A N 1
ATOM 2734 C CA . ILE A 1 342 ? 21.031 -5.561 -36.809 1.00 57.06 342 ILE A CA 1
ATOM 2735 C C . ILE A 1 342 ? 21.745 -5.935 -38.079 1.00 57.06 342 ILE A C 1
ATOM 2737 O O . ILE A 1 342 ? 22.951 -5.747 -38.183 1.00 57.06 342 ILE A O 1
ATOM 2741 N N . LEU A 1 343 ? 20.988 -6.411 -39.053 1.00 55.84 343 LEU A N 1
ATOM 2742 C CA . LEU A 1 343 ? 21.500 -6.667 -40.379 1.00 55.84 343 LEU A CA 1
ATOM 2743 C C . LEU A 1 343 ? 21.137 -5.483 -41.277 1.00 55.84 343 LEU A C 1
ATOM 2745 O O . LEU A 1 343 ? 19.968 -5.244 -41.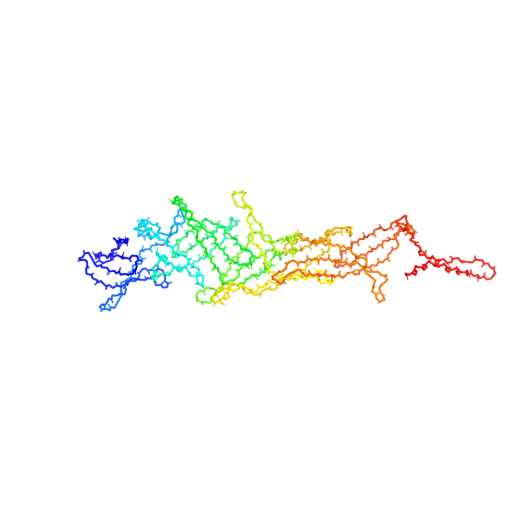553 1.00 55.84 343 LEU A O 1
ATOM 2749 N N . ILE A 1 344 ? 22.148 -4.730 -41.690 1.00 51.69 344 ILE A N 1
ATOM 2750 C CA . ILE A 1 344 ? 22.046 -3.625 -42.639 1.00 51.69 344 ILE A CA 1
ATOM 2751 C C . ILE A 1 344 ? 22.386 -4.200 -44.013 1.00 51.69 344 ILE A C 1
ATOM 2753 O O . ILE A 1 344 ? 23.518 -4.643 -44.254 1.00 51.69 344 ILE A O 1
ATOM 2757 N N . ALA A 1 345 ? 21.406 -4.235 -44.913 1.00 49.78 345 ALA A N 1
ATOM 2758 C CA . ALA A 1 345 ? 21.666 -4.588 -46.299 1.00 49.78 345 ALA A CA 1
ATOM 2759 C C . ALA A 1 345 ? 22.345 -3.401 -46.997 1.00 49.78 345 ALA A C 1
ATOM 2761 O O . ALA A 1 345 ? 21.996 -2.245 -46.774 1.00 49.78 345 ALA A O 1
ATOM 2762 N N . VAL A 1 346 ? 23.319 -3.671 -47.869 1.00 50.59 346 VAL A N 1
ATOM 2763 C CA . VAL A 1 346 ? 24.036 -2.617 -48.616 1.00 50.59 346 VAL A CA 1
ATOM 2764 C C . VAL A 1 346 ? 23.095 -1.807 -49.529 1.00 50.59 346 VAL A C 1
ATOM 2766 O O . VAL A 1 346 ? 23.409 -0.674 -49.878 1.00 50.59 346 VAL A O 1
ATOM 2769 N N . THR A 1 347 ? 21.906 -2.331 -49.847 1.00 48.00 347 THR A N 1
ATOM 2770 C CA . THR A 1 347 ? 20.834 -1.616 -50.563 1.00 48.00 347 THR A CA 1
ATOM 2771 C C . THR A 1 347 ? 20.203 -0.469 -49.769 1.00 48.00 347 THR A C 1
ATOM 2773 O O . THR A 1 347 ? 19.613 0.416 -50.380 1.00 48.00 347 THR A O 1
ATOM 2776 N N . ASP A 1 348 ? 20.341 -0.456 -48.438 1.00 41.97 348 ASP A N 1
ATOM 2777 C CA . ASP A 1 348 ? 19.731 0.545 -47.548 1.00 41.97 348 ASP A CA 1
ATOM 2778 C C . ASP A 1 348 ? 20.657 1.749 -47.285 1.00 41.97 348 ASP A C 1
ATOM 2780 O O . ASP A 1 348 ? 20.299 2.686 -46.570 1.00 41.97 348 ASP A O 1
ATOM 2784 N N . ILE A 1 349 ? 21.864 1.745 -47.863 1.00 44.91 349 ILE A N 1
ATOM 2785 C CA . ILE A 1 349 ? 22.816 2.856 -47.785 1.00 44.91 349 ILE A CA 1
ATOM 2786 C C . ILE A 1 349 ? 22.604 3.760 -49.003 1.00 44.91 349 ILE A C 1
ATOM 2788 O O . ILE A 1 349 ? 23.234 3.593 -50.045 1.00 44.91 349 ILE A O 1
ATOM 2792 N N . THR A 1 350 ? 21.728 4.754 -48.872 1.00 41.78 350 THR A N 1
ATOM 2793 C CA . THR A 1 350 ? 21.615 5.847 -49.847 1.00 41.78 350 THR A CA 1
ATOM 2794 C C . THR A 1 350 ? 22.505 7.011 -49.437 1.00 41.78 350 THR A C 1
ATOM 2796 O O . THR A 1 350 ? 22.338 7.587 -48.361 1.00 41.78 350 THR A O 1
ATOM 2799 N N . LEU A 1 351 ? 23.445 7.381 -50.303 1.00 39.78 351 LEU A N 1
ATOM 2800 C CA . LEU A 1 351 ? 24.256 8.580 -50.123 1.00 39.78 351 LEU A CA 1
ATOM 2801 C C . LEU A 1 351 ? 23.394 9.822 -50.375 1.00 39.78 351 LEU A C 1
ATOM 2803 O O . LEU A 1 351 ? 22.766 9.947 -51.424 1.00 39.78 351 LEU A O 1
ATOM 2807 N N . GLY A 1 352 ? 23.379 10.745 -49.411 1.00 46.22 352 GLY A N 1
ATOM 2808 C CA . GLY A 1 352 ? 22.966 12.130 -49.654 1.00 46.22 352 GLY A CA 1
ATOM 2809 C C . GLY A 1 352 ? 24.019 12.878 -50.496 1.00 46.22 352 GLY A C 1
ATOM 2810 O O . GLY A 1 352 ? 24.822 12.243 -51.173 1.00 46.22 352 GLY A O 1
ATOM 2811 N N . PRO A 1 353 ? 24.117 14.217 -50.433 1.00 36.88 353 PRO A N 1
ATOM 2812 C CA . PRO A 1 353 ? 25.104 14.994 -51.206 1.00 36.88 353 PRO A CA 1
ATOM 2813 C C . PRO A 1 353 ? 26.586 14.745 -50.831 1.00 36.88 353 PRO A C 1
ATOM 2815 O O . PRO A 1 353 ? 27.471 15.459 -51.303 1.00 36.88 353 PRO A O 1
ATOM 2818 N N . ALA A 1 354 ? 26.875 13.757 -49.980 1.00 41.22 354 ALA A N 1
ATOM 2819 C CA . ALA A 1 354 ? 28.221 13.388 -49.566 1.00 41.22 354 ALA A CA 1
ATOM 2820 C C . ALA A 1 354 ? 29.024 12.765 -50.723 1.00 41.22 354 ALA A C 1
ATOM 2822 O O . ALA A 1 354 ? 28.497 12.013 -51.544 1.00 41.22 354 ALA A O 1
ATOM 2823 N N . ARG A 1 355 ? 30.329 13.056 -50.765 1.00 40.97 355 ARG A N 1
ATOM 2824 C CA . ARG A 1 355 ? 31.275 12.444 -51.707 1.00 40.97 355 ARG A CA 1
ATOM 2825 C C . ARG A 1 355 ? 31.888 11.192 -51.084 1.00 40.97 355 ARG A C 1
ATOM 2827 O O . ARG A 1 355 ? 32.348 11.230 -49.948 1.00 40.97 355 ARG A O 1
ATOM 2834 N N . ILE A 1 356 ? 31.918 10.100 -51.845 1.00 42.09 356 ILE A N 1
ATOM 2835 C CA . ILE A 1 356 ? 32.715 8.918 -51.506 1.00 42.09 356 ILE A CA 1
ATOM 2836 C C . ILE A 1 356 ? 34.168 9.237 -51.845 1.00 42.09 356 ILE A C 1
ATOM 2838 O O . ILE A 1 356 ? 34.455 9.598 -52.987 1.00 42.09 356 ILE A O 1
ATOM 2842 N N . ASP A 1 357 ? 35.071 9.061 -50.885 1.00 42.53 357 ASP A N 1
ATOM 2843 C CA . ASP A 1 357 ? 36.502 9.024 -51.165 1.00 42.53 357 ASP A CA 1
ATOM 2844 C C . ASP A 1 357 ? 36.953 7.556 -51.181 1.00 42.53 357 ASP A C 1
ATOM 2846 O O . ASP A 1 357 ? 36.804 6.819 -50.197 1.00 42.53 357 ASP A O 1
ATOM 2850 N N . THR A 1 358 ? 37.430 7.094 -52.336 1.00 37.94 358 THR A N 1
ATOM 2851 C CA . THR A 1 358 ? 37.925 5.725 -52.516 1.00 37.94 358 THR A CA 1
ATOM 2852 C C . THR A 1 358 ? 39.433 5.751 -52.657 1.00 37.94 358 THR A C 1
ATOM 2854 O O . THR A 1 358 ? 39.955 6.322 -53.613 1.00 37.94 358 THR A O 1
ATOM 2857 N N . SER A 1 359 ? 40.133 5.056 -51.761 1.00 44.78 359 SER A N 1
ATOM 2858 C CA . SER A 1 359 ? 41.556 4.778 -51.953 1.00 44.78 359 SER A CA 1
ATOM 2859 C C . SER A 1 359 ? 41.727 3.392 -52.573 1.00 44.78 359 SER A C 1
ATOM 2861 O O . SER A 1 359 ? 41.278 2.379 -52.027 1.00 44.78 359 SER A O 1
ATOM 2863 N N . LEU A 1 360 ? 42.358 3.357 -53.748 1.00 36.91 360 LEU A N 1
ATOM 2864 C CA . LEU A 1 360 ? 42.730 2.133 -54.447 1.00 36.91 360 LEU A CA 1
ATOM 2865 C C . LEU A 1 360 ? 44.205 1.849 -54.174 1.00 36.91 360 LEU A C 1
ATOM 2867 O O . LEU A 1 360 ? 45.079 2.526 -54.711 1.00 36.91 360 LEU A O 1
ATOM 2871 N N . ASN A 1 361 ? 44.479 0.830 -53.362 1.00 44.88 361 ASN A N 1
ATOM 2872 C CA . ASN A 1 361 ? 45.836 0.328 -53.184 1.00 44.88 361 ASN A CA 1
ATOM 2873 C C . ASN A 1 361 ? 46.024 -0.921 -54.046 1.00 44.88 361 ASN A C 1
ATOM 2875 O O . ASN A 1 361 ? 45.356 -1.942 -53.854 1.00 44.88 361 ASN A O 1
ATOM 2879 N N . ILE A 1 362 ? 46.939 -0.813 -55.008 1.00 39.69 362 ILE A N 1
ATOM 2880 C CA . ILE A 1 362 ? 47.334 -1.888 -55.916 1.00 39.69 362 ILE A CA 1
ATOM 2881 C C . ILE A 1 362 ? 48.653 -2.459 -55.403 1.00 39.69 362 ILE A C 1
ATOM 2883 O O . ILE A 1 362 ? 49.670 -1.768 -55.426 1.00 39.69 362 ILE A O 1
ATOM 2887 N N . VAL A 1 363 ? 48.645 -3.717 -54.961 1.00 41.84 363 VAL A N 1
ATOM 2888 C CA . VAL A 1 363 ? 49.867 -4.415 -54.542 1.00 41.84 363 VAL A CA 1
ATOM 2889 C C . VAL A 1 363 ? 50.354 -5.275 -55.703 1.00 41.84 363 VAL A C 1
ATOM 2891 O O . VAL A 1 363 ? 49.603 -6.086 -56.255 1.00 41.84 363 VAL A O 1
ATOM 2894 N N . ARG A 1 364 ? 51.613 -5.069 -56.098 1.00 38.72 364 ARG A N 1
ATOM 2895 C CA . ARG A 1 364 ? 52.293 -5.874 -57.116 1.00 38.72 364 ARG A CA 1
ATOM 2896 C C . ARG A 1 364 ? 53.483 -6.593 -56.493 1.00 38.72 364 ARG A C 1
ATOM 2898 O O . ARG A 1 364 ? 54.288 -5.952 -55.827 1.00 38.72 364 ARG A O 1
ATOM 2905 N N . GLU A 1 365 ? 53.621 -7.882 -56.780 1.00 44.53 365 GLU A N 1
ATOM 2906 C CA . GLU A 1 365 ? 54.840 -8.660 -56.531 1.00 44.53 365 GLU A CA 1
ATOM 2907 C C . GLU A 1 365 ? 55.369 -9.153 -57.879 1.00 44.53 365 GLU A C 1
ATOM 2909 O O . GLU A 1 365 ? 54.603 -9.606 -58.729 1.00 44.53 365 GLU A O 1
ATOM 2914 N N . ASN A 1 366 ? 56.676 -9.012 -58.113 1.00 59.47 366 ASN A N 1
ATOM 2915 C CA . ASN A 1 366 ? 57.340 -9.423 -59.359 1.00 59.47 366 ASN A CA 1
ATOM 2916 C C . ASN A 1 366 ? 56.668 -8.897 -60.646 1.00 59.47 366 ASN A C 1
ATOM 2918 O O . ASN A 1 366 ? 56.630 -9.570 -61.672 1.00 59.47 366 ASN A O 1
ATOM 2922 N N . GLY A 1 367 ? 56.107 -7.685 -60.593 1.00 54.28 367 GLY A N 1
ATOM 2923 C CA . GLY A 1 367 ? 55.438 -7.051 -61.733 1.00 54.28 367 GLY A CA 1
ATOM 2924 C C . GLY A 1 367 ? 54.031 -7.579 -62.038 1.00 54.28 367 GLY A C 1
ATOM 2925 O O . GLY A 1 367 ? 53.354 -6.991 -62.882 1.00 54.28 367 GLY A O 1
ATOM 2926 N N . GLN A 1 368 ? 53.553 -8.609 -61.332 1.00 44.38 368 GLN A N 1
ATOM 2927 C CA . GLN A 1 368 ? 52.189 -9.121 -61.447 1.00 44.38 368 GLN A CA 1
ATOM 2928 C C . GLN A 1 368 ? 51.280 -8.527 -60.367 1.00 44.38 368 GLN A C 1
ATOM 2930 O O . GLN A 1 368 ? 51.689 -8.260 -59.237 1.00 44.38 368 GLN A O 1
ATOM 2935 N N . LEU A 1 369 ? 50.024 -8.279 -60.741 1.00 41.44 369 LEU A N 1
ATOM 2936 C CA . LEU A 1 369 ? 48.981 -7.844 -59.820 1.00 41.44 369 LEU A CA 1
ATOM 2937 C C . LEU A 1 369 ? 48.642 -9.007 -58.879 1.00 41.44 369 LEU A C 1
ATOM 2939 O O . LEU A 1 369 ? 48.043 -9.982 -59.322 1.00 41.44 369 LEU A O 1
ATOM 2943 N N . VAL A 1 370 ? 49.005 -8.896 -57.600 1.00 41.28 370 VAL A N 1
ATOM 2944 C CA . VAL A 1 370 ? 48.767 -9.960 -56.602 1.00 41.28 370 VAL A CA 1
ATOM 2945 C C . VAL A 1 370 ? 47.620 -9.645 -55.646 1.00 41.28 370 VAL A C 1
ATOM 2947 O O . VAL A 1 370 ? 47.133 -10.529 -54.948 1.00 41.28 370 VAL A O 1
ATOM 2950 N N . GLY A 1 371 ? 47.128 -8.403 -55.636 1.00 35.06 371 GLY A N 1
ATOM 2951 C CA . GLY A 1 371 ? 45.949 -8.048 -54.859 1.00 35.06 371 GLY A CA 1
ATOM 2952 C C . GLY A 1 371 ? 45.434 -6.642 -55.138 1.00 35.06 371 GLY A C 1
ATOM 2953 O O . GLY A 1 371 ? 46.200 -5.695 -55.326 1.00 35.06 371 GLY A O 1
ATOM 2954 N N . VAL A 1 372 ? 44.110 -6.512 -55.125 1.00 32.09 372 VAL A N 1
ATOM 2955 C CA . VAL A 1 372 ? 43.396 -5.234 -55.157 1.00 32.09 372 VAL A CA 1
ATOM 2956 C C . VAL A 1 372 ? 42.697 -5.074 -53.815 1.00 32.09 372 VAL A C 1
ATOM 2958 O O . VAL A 1 372 ? 41.880 -5.916 -53.441 1.00 32.09 372 VAL A O 1
ATOM 2961 N N . ARG A 1 373 ? 43.000 -3.995 -53.085 1.00 36.91 373 ARG A N 1
ATOM 2962 C CA . ARG A 1 373 ? 42.281 -3.640 -51.857 1.00 36.91 373 ARG A CA 1
ATOM 2963 C C . ARG A 1 373 ? 41.586 -2.301 -52.056 1.00 36.91 373 ARG A C 1
ATOM 2965 O O . ARG A 1 373 ? 42.247 -1.288 -52.278 1.00 36.91 373 ARG A O 1
ATOM 2972 N N . ILE A 1 374 ? 40.259 -2.311 -51.962 1.00 35.75 374 ILE A N 1
ATOM 2973 C CA . ILE A 1 374 ? 39.431 -1.105 -52.022 1.00 35.75 374 ILE A CA 1
ATOM 2974 C C . ILE A 1 374 ? 38.974 -0.789 -50.601 1.00 35.75 374 ILE A C 1
ATOM 2976 O O . ILE A 1 374 ? 38.386 -1.636 -49.928 1.00 35.75 374 ILE A O 1
ATOM 2980 N N . LEU A 1 375 ? 39.275 0.420 -50.136 1.00 41.38 375 LEU A N 1
ATOM 2981 C CA . LEU A 1 375 ? 38.799 0.951 -48.862 1.00 41.38 375 LEU A CA 1
ATOM 2982 C C . LEU A 1 375 ? 37.868 2.126 -49.154 1.00 41.38 375 LEU A C 1
ATOM 2984 O O . LEU A 1 375 ? 38.283 3.120 -49.750 1.00 41.38 375 LEU A O 1
ATOM 2988 N N . PHE A 1 376 ? 36.616 2.002 -48.719 1.00 42.56 376 PHE A N 1
ATOM 2989 C CA . PHE A 1 376 ? 35.640 3.084 -48.765 1.00 42.56 376 PHE A CA 1
ATOM 2990 C C . PHE A 1 376 ? 35.719 3.870 -47.456 1.00 42.56 376 PHE A C 1
ATOM 2992 O O . PHE A 1 376 ? 35.469 3.320 -46.381 1.00 42.56 376 PHE A O 1
ATOM 2999 N N . GLY A 1 377 ? 36.095 5.145 -47.541 1.00 37.06 377 GLY A N 1
ATOM 3000 C CA . GLY A 1 377 ? 35.976 6.087 -46.436 1.00 37.06 377 GLY A CA 1
ATOM 3001 C C . GLY A 1 377 ? 34.679 6.874 -46.582 1.00 37.06 377 GLY A C 1
ATOM 3002 O O . GLY A 1 377 ? 34.472 7.524 -47.602 1.00 37.06 377 GLY A O 1
ATOM 3003 N N . ILE A 1 378 ? 33.809 6.828 -45.572 1.00 36.38 378 ILE A N 1
ATOM 3004 C CA . ILE A 1 378 ? 32.720 7.802 -45.451 1.00 36.38 378 ILE A CA 1
ATOM 3005 C C . ILE A 1 378 ? 33.256 8.933 -44.578 1.00 36.38 378 ILE A C 1
ATOM 3007 O O . ILE A 1 378 ? 33.584 8.710 -43.411 1.00 36.38 378 ILE A O 1
ATOM 3011 N N . VAL A 1 379 ? 33.383 10.122 -45.159 1.00 34.62 379 VAL A N 1
ATOM 3012 C CA . VAL A 1 379 ? 33.705 11.355 -44.434 1.00 34.62 379 VAL A CA 1
ATOM 3013 C C . VAL A 1 379 ? 32.387 12.103 -44.236 1.00 34.62 379 VAL A C 1
ATOM 3015 O O . VAL A 1 379 ? 31.673 12.332 -45.212 1.00 34.62 379 VAL A O 1
ATOM 3018 N N . LEU A 1 380 ? 32.038 12.383 -42.975 1.00 35.38 380 LEU A N 1
ATOM 3019 C CA . LEU A 1 380 ? 30.822 13.110 -42.587 1.00 35.38 380 LEU A CA 1
ATOM 3020 C C . LEU A 1 380 ? 30.960 14.613 -42.819 1.00 35.38 380 LEU A C 1
ATOM 3022 O O . LEU A 1 380 ? 32.044 15.148 -42.484 1.00 35.38 380 LEU A O 1
#